Protein AF-A0A956JBW3-F1 (afdb_monomer_lite)

pLDDT: mean 73.52, std 25.75, range [25.64, 98.31]

Secondary structure (DSSP, 8-state):
-PPPHHHHHHHHHHHHHTSS-HHHHHHHHT--HHHHHHHHHHHHHH-GGGS-HHHHHHHHHTTSS-TT-S-EEEEETTTS-HHHHHHHGGG--S-EEEEEEETTEEEEEEEETTEEEEEEETTEEHHHHHHHHTT--S-EEEEE-----PPP---S-HHHHHHHHHHHHHHHHHHHTTS--TTEEEEEPTTSPTTSGGGG--TT-BHHHHHHH-SS-HHHHHHHHHHHHHTTSEEEEEEE----PPPHHHHHHHHHHHHHHHHHHHH----------PPPP-----------------------------------------------------------PPPPPP----------------------------------------PPPPPPS--PPPP----PPPP------HHHHHHHHHHHHHTT-HHHHHHHHHHHHHHS--HHHHHHHHHHHHHTT-HHHHHHHHTTS-TTHHHHHHHHHHHHH--------

Foldseek 3Di:
DDDDLLVLLLVLVCQLVPVDPLVRVCVVVVHDSVVNLVSNVVLCQLAVVLQDPSSLVSCVVNVSRPPAQPDKDKDKCLVPPLLRVLQVLLPDQAKKKKWKQALQGIKIWIDHGSFTFKIDFQPDIELLSSLVSRQGNTTMMMITGGHDPDHGPYPDGSVRSSVVSV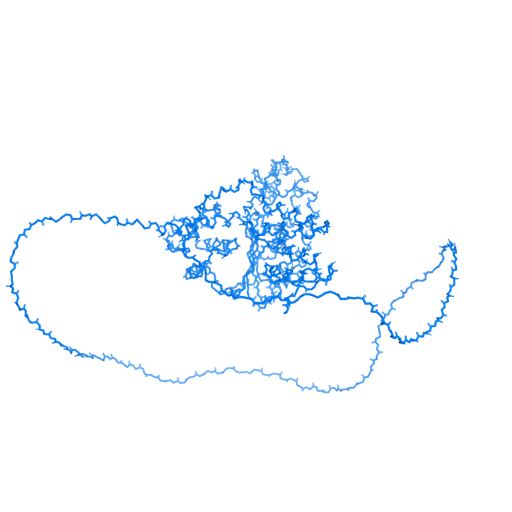VLNVLLVVLVVLDDDQQFQKAFDPPADPPALNVLRDPRDGNVNSQRNDPPGNNVSSVRRSVCVVVVRMDTPRDGHRRDDPDSVRSNVSSVVSSVVVVVVVVPPPDDDPDDDDDDDDDDDDDDDDDDDDDDDDDDDDDDDDDDDDDDDDDDDDDDDDDDDDDDDDDDDDDDDDDDDDDDDDDDDDDDDDDDDDDDDDDDDDDDDDDDDDDDDDDDDDDDDDDDDDDDPPDDDDDPDPPDPDPCPDLPALVNLQVVLVVCVVVLNLVSSLVSLVSSCVVPNDQSSLLSNLLSCLSVVNLASNQVSLVSHDPVCSVVSQVNSCVPRVHRNDHDD

Radius of gyration: 38.66 Å; chains: 1; bounding box: 107×127×98 Å

Sequence (497 aa):
MQWPFEQRARLVSSVAHGEAGLADMCDHEGIEPTVVASWVAECLLVAPECFDEAMMRRLEEQGLARSGARTRQHGRLEDVSALDLLQSLGIYKKAGHVRLIHAHGTSQLWFRDAEIVDAASGALRGVEAVARIVGHDRGDFLVEVLEHDRPQTIELPTMALVLEAARRLDEAHRLDAQLPAQDEVSCRTAEAPAGSVADLFGEGSTLGEVLERSTLGELLTRKQVVEALARGWLRPTGDTRAAVVPGVHERAATLRRLELERSQALVAVPSVVVGEYARPSRRSWGLALGGGFVAASIALGMGLGAREGARDEAAPAMAMVMASVEDGMDAEDTAAVGMPRGPAPDGDDEAAGALELVPTLGPEMRERSGSAQTAVERRSTRSARAPRGEPDRSAPRPELEPRRAPPELSAEDPATLLGRARAAYASGQGAAAYRLALRSQRARPSEGAAELMTLAACQMGDSARAFDALRAVPLLRRAGVRAQCKREHGVRPRRER

Structure (mmCIF, N/CA/C/O backbone):
data_AF-A0A956JBW3-F1
#
_entry.id   AF-A0A956JBW3-F1
#
loop_
_atom_site.group_PDB
_atom_site.id
_atom_site.type_symbol
_atom_site.label_atom_id
_atom_site.label_alt_id
_atom_site.label_comp_id
_atom_site.label_asym_id
_atom_site.label_entity_id
_atom_site.label_seq_id
_atom_site.pdbx_PDB_ins_code
_atom_site.Cartn_x
_atom_site.Cartn_y
_atom_site.Cartn_z
_atom_site.occupancy
_atom_site.B_iso_or_equiv
_atom_site.auth_seq_id
_atom_site.auth_comp_id
_atom_site.auth_asym_id
_atom_site.auth_atom_id
_atom_site.pdbx_PDB_model_num
ATOM 1 N N . MET A 1 1 ? -8.479 14.346 -13.972 1.00 46.38 1 MET A N 1
ATOM 2 C CA . MET A 1 1 ? -7.356 15.298 -13.814 1.00 46.38 1 MET A CA 1
ATOM 3 C C . MET A 1 1 ? -6.585 14.904 -12.561 1.00 46.38 1 MET A C 1
ATOM 5 O O . MET A 1 1 ? -7.233 14.689 -11.544 1.00 46.38 1 MET A O 1
ATOM 9 N N . GLN A 1 2 ? -5.261 14.731 -12.620 1.00 64.88 2 GLN A N 1
ATOM 10 C CA . GLN A 1 2 ? -4.456 14.470 -11.417 1.00 64.88 2 GLN A CA 1
ATOM 11 C C . GLN A 1 2 ? -4.116 15.805 -10.747 1.00 64.88 2 GLN A C 1
ATOM 13 O O . GLN A 1 2 ? -3.442 16.640 -11.343 1.00 64.88 2 GLN A O 1
ATOM 18 N N . TRP A 1 3 ? -4.605 16.010 -9.525 1.00 80.31 3 TRP A N 1
ATOM 19 C CA . TRP A 1 3 ? -4.351 17.222 -8.747 1.00 80.31 3 TRP A CA 1
ATOM 20 C C . TRP A 1 3 ? -3.057 17.071 -7.917 1.00 80.31 3 TRP A C 1
ATOM 22 O O . TRP A 1 3 ? -2.958 16.124 -7.127 1.00 80.31 3 TRP A O 1
ATOM 32 N N . PRO A 1 4 ? -2.075 17.987 -8.033 1.00 84.94 4 PRO A N 1
ATOM 33 C CA . PRO A 1 4 ? -0.889 18.021 -7.178 1.00 84.94 4 PRO A CA 1
ATOM 34 C C . PRO A 1 4 ? -1.232 17.976 -5.684 1.00 84.94 4 PRO A C 1
ATOM 36 O O . PRO A 1 4 ? -2.174 18.633 -5.237 1.00 84.94 4 PRO A O 1
ATOM 39 N N . PHE A 1 5 ? -0.444 17.237 -4.893 1.00 85.06 5 PHE A N 1
ATOM 40 C CA . PHE A 1 5 ? -0.697 17.058 -3.455 1.00 85.06 5 PHE A CA 1
ATOM 41 C C . PHE A 1 5 ? -0.883 18.391 -2.710 1.00 85.06 5 PHE A C 1
ATOM 43 O O . PHE A 1 5 ? -1.808 18.520 -1.921 1.00 85.06 5 PHE A O 1
ATOM 50 N N . GLU A 1 6 ? -0.060 19.403 -2.995 1.00 86.50 6 GLU A N 1
ATOM 51 C CA . GLU A 1 6 ? -0.141 20.717 -2.341 1.00 86.50 6 GLU A CA 1
ATOM 52 C C . GLU A 1 6 ? -1.461 21.462 -2.626 1.00 86.50 6 GLU A C 1
ATOM 54 O O . GLU A 1 6 ? -1.957 22.182 -1.761 1.00 86.50 6 GLU A O 1
ATOM 59 N N . GLN A 1 7 ? -2.066 21.284 -3.806 1.00 88.50 7 GLN A N 1
ATOM 60 C CA . GLN A 1 7 ? -3.376 21.872 -4.115 1.00 88.50 7 GLN A CA 1
ATOM 61 C C . GLN A 1 7 ? -4.491 21.133 -3.364 1.00 88.50 7 GLN A C 1
ATOM 63 O O . GLN A 1 7 ? -5.337 21.761 -2.730 1.00 88.50 7 GLN A O 1
ATOM 68 N N . ARG A 1 8 ? -4.435 19.794 -3.346 1.00 90.31 8 ARG A N 1
ATOM 69 C CA . ARG A 1 8 ? -5.378 18.953 -2.589 1.00 90.31 8 ARG A CA 1
ATOM 70 C C . ARG A 1 8 ? -5.314 19.239 -1.087 1.00 90.31 8 ARG A C 1
ATOM 72 O O . ARG A 1 8 ? -6.349 19.428 -0.459 1.00 90.31 8 ARG A O 1
ATOM 79 N N . ALA A 1 9 ? -4.105 19.358 -0.538 1.00 89.00 9 ALA A N 1
ATOM 80 C CA . ALA A 1 9 ? -3.848 19.731 0.850 1.00 89.00 9 ALA A CA 1
ATOM 81 C C . ALA A 1 9 ? -4.390 21.131 1.190 1.00 89.00 9 ALA A C 1
ATOM 83 O O . ALA A 1 9 ? -5.012 21.303 2.238 1.00 89.00 9 ALA A O 1
ATOM 84 N N . ARG A 1 10 ? -4.221 22.120 0.297 1.00 90.12 10 ARG A N 1
ATOM 85 C CA . ARG A 1 10 ? -4.787 23.472 0.463 1.00 90.12 10 ARG A CA 1
ATOM 86 C C . ARG A 1 10 ? -6.313 23.463 0.560 1.00 90.12 10 ARG A C 1
ATOM 88 O O . ARG A 1 10 ? -6.845 24.112 1.464 1.00 90.12 10 ARG A O 1
ATOM 95 N N . LEU A 1 11 ? -6.989 22.716 -0.317 1.00 89.56 11 LEU A N 1
ATOM 96 C CA . LEU A 1 11 ? -8.451 22.574 -0.325 1.00 89.56 11 LEU A CA 1
ATOM 97 C C . LEU A 1 11 ? -8.956 21.810 0.909 1.00 89.56 11 LEU A C 1
ATOM 99 O O . LEU A 1 11 ? -9.794 22.333 1.639 1.00 89.56 11 LEU A O 1
ATOM 103 N N . VAL A 1 12 ? -8.375 20.643 1.220 1.00 89.44 12 VAL A N 1
ATOM 104 C CA . VAL A 1 12 ? -8.668 19.868 2.446 1.00 89.44 12 VAL A CA 1
ATOM 105 C C . VAL A 1 12 ? -8.559 20.745 3.693 1.00 89.44 12 VAL A C 1
ATOM 107 O O . VAL A 1 12 ? -9.488 20.804 4.495 1.00 89.44 12 VAL A O 1
ATOM 110 N N . SER A 1 13 ? -7.456 21.482 3.821 1.00 87.88 13 SER A N 1
ATOM 111 C CA . SER A 1 13 ? -7.221 22.409 4.926 1.00 87.88 13 SER A CA 1
ATOM 112 C C . SER A 1 13 ? -8.269 23.539 4.969 1.00 87.88 13 SER A C 1
ATOM 114 O O . SER A 1 13 ? -8.712 23.904 6.055 1.00 87.88 13 SER A O 1
ATOM 116 N N . SER A 1 14 ? -8.741 24.037 3.818 1.00 87.19 14 SER A N 1
ATOM 117 C CA . SER A 1 14 ? -9.765 25.098 3.721 1.00 87.19 14 SER A CA 1
ATOM 118 C C . SER A 1 14 ? -11.097 24.675 4.331 1.00 87.19 14 SER A C 1
ATOM 120 O O . SER A 1 14 ? -11.694 25.394 5.134 1.00 87.19 14 SER A O 1
ATOM 122 N N . VAL A 1 15 ? -11.528 23.466 3.975 1.00 87.62 15 VAL A N 1
ATOM 123 C CA . VAL A 1 15 ? -12.768 22.856 4.454 1.00 87.62 15 VAL A CA 1
ATOM 124 C C . VAL A 1 15 ? -12.665 22.519 5.946 1.00 87.62 15 VAL A C 1
ATOM 126 O O . VAL A 1 15 ? -13.588 22.776 6.716 1.00 87.62 15 VAL A O 1
ATOM 129 N N . ALA A 1 16 ? -11.502 22.027 6.380 1.00 85.06 16 ALA A N 1
ATOM 130 C CA . ALA A 1 16 ? -11.235 21.639 7.762 1.00 85.06 16 ALA A CA 1
ATOM 131 C C . ALA A 1 16 ? -11.168 22.834 8.745 1.00 85.06 16 ALA A C 1
ATOM 133 O O . ALA A 1 16 ? -11.568 22.717 9.910 1.00 85.06 16 ALA A O 1
ATOM 134 N N . HIS A 1 17 ? -10.716 24.004 8.276 1.00 86.06 17 HIS A N 1
ATOM 135 C CA . HIS A 1 17 ? -10.781 25.268 9.024 1.00 86.06 17 HIS A CA 1
ATOM 136 C C . HIS A 1 17 ? -12.180 25.914 8.986 1.00 86.06 17 HIS A C 1
ATOM 138 O O . HIS A 1 17 ? -12.497 26.716 9.863 1.00 86.06 17 HIS A O 1
ATOM 144 N N . GLY A 1 18 ? -13.037 25.530 8.031 1.00 82.81 18 GLY A N 1
ATOM 145 C CA . GLY A 1 18 ? -14.376 26.101 7.844 1.00 82.81 18 GLY A CA 1
ATOM 146 C C . GLY A 1 18 ? -14.392 27.418 7.061 1.00 82.81 18 GLY A C 1
ATOM 147 O O . GLY A 1 18 ? -15.337 28.188 7.193 1.00 82.81 18 GLY A O 1
ATOM 148 N N . GLU A 1 19 ? -13.353 27.692 6.265 1.00 81.06 19 GLU A N 1
ATOM 149 C CA . GLU A 1 19 ? -13.243 28.909 5.440 1.00 81.06 19 GLU A CA 1
ATOM 150 C C . GLU A 1 19 ? -14.113 28.853 4.175 1.00 81.06 19 GLU A C 1
ATOM 152 O O . GLU A 1 19 ? -14.500 29.890 3.643 1.00 81.06 19 GLU A O 1
ATOM 157 N N . ALA A 1 20 ? -14.425 27.644 3.705 1.00 77.38 20 ALA A N 1
ATOM 158 C CA . ALA A 1 20 ? -15.348 27.382 2.608 1.00 77.38 20 ALA A CA 1
ATOM 159 C C . ALA A 1 20 ? -16.287 26.233 2.996 1.00 77.38 20 ALA A C 1
ATOM 161 O O . ALA A 1 20 ? -15.853 25.260 3.622 1.00 77.38 20 ALA A O 1
ATOM 162 N N . GLY A 1 21 ? -17.561 26.331 2.612 1.00 82.69 21 GLY A N 1
ATOM 163 C CA . GLY A 1 21 ? -18.484 25.206 2.692 1.00 82.69 21 GLY A CA 1
ATOM 164 C C . GLY A 1 21 ? -18.086 24.123 1.691 1.00 82.69 21 GLY A C 1
ATOM 165 O O . GLY A 1 21 ? -17.660 24.425 0.575 1.00 82.69 21 GLY A O 1
ATOM 166 N N . LEU A 1 22 ? -18.229 22.850 2.077 1.00 85.00 22 LEU A N 1
ATOM 167 C CA . LEU A 1 22 ? -17.921 21.724 1.191 1.00 85.00 22 LEU A CA 1
ATOM 168 C C . LEU A 1 22 ? -18.686 21.821 -0.137 1.00 85.00 22 LEU A C 1
ATOM 170 O O . LEU A 1 22 ? -18.083 21.613 -1.183 1.00 85.00 22 LEU A O 1
ATOM 174 N N . ALA A 1 23 ? -19.979 22.161 -0.092 1.00 84.31 23 ALA A N 1
ATOM 175 C CA . ALA A 1 23 ? -20.808 22.327 -1.284 1.00 84.31 23 ALA A CA 1
ATOM 176 C C . ALA A 1 23 ? -20.288 23.461 -2.183 1.00 84.31 23 ALA A C 1
ATOM 178 O O . ALA A 1 23 ? -19.945 23.204 -3.332 1.00 84.31 23 ALA A O 1
ATOM 179 N N . ASP A 1 24 ? -20.118 24.671 -1.637 1.00 84.31 24 ASP A N 1
ATOM 180 C CA . ASP A 1 24 ? -19.673 25.849 -2.397 1.00 84.31 24 ASP A CA 1
ATOM 181 C C . ASP A 1 24 ? -18.308 25.624 -3.074 1.00 84.31 24 ASP A C 1
ATOM 183 O O . ASP A 1 24 ? -18.086 26.041 -4.210 1.00 84.31 24 ASP A O 1
ATOM 187 N N . MET A 1 25 ? -17.391 24.925 -2.392 1.00 86.56 25 MET A N 1
ATOM 188 C CA . MET A 1 25 ? -16.085 24.551 -2.940 1.00 86.56 25 MET A CA 1
ATOM 189 C C . MET A 1 25 ? -16.198 23.475 -4.033 1.00 86.56 25 MET A C 1
ATOM 191 O O . MET A 1 25 ? -15.521 23.573 -5.056 1.00 86.56 25 MET A O 1
ATOM 195 N N . CYS A 1 26 ? -17.035 22.452 -3.831 1.00 87.94 26 CYS A N 1
ATOM 196 C CA . CYS A 1 26 ? -17.269 21.396 -4.821 1.00 87.94 26 CYS A CA 1
ATOM 197 C C . CYS A 1 26 ? -17.884 21.963 -6.110 1.00 87.94 26 CYS A C 1
ATOM 199 O O . CYS A 1 26 ? -17.420 21.627 -7.200 1.00 87.94 26 CYS A O 1
ATOM 201 N N . ASP A 1 27 ? -18.853 22.874 -5.979 1.00 86.94 27 ASP A N 1
ATOM 202 C CA . ASP A 1 27 ? -19.508 23.556 -7.097 1.00 86.94 27 ASP A CA 1
ATOM 203 C C . ASP A 1 27 ? -18.557 24.522 -7.828 1.00 86.94 27 ASP A C 1
ATOM 205 O O . ASP A 1 27 ? -18.603 24.616 -9.055 1.00 86.94 27 ASP A O 1
ATOM 209 N N . HIS A 1 28 ? -17.668 25.220 -7.107 1.00 86.75 28 HIS A N 1
ATOM 210 C CA . HIS A 1 28 ? -16.701 26.144 -7.714 1.00 86.75 28 HIS A CA 1
ATOM 211 C C . HIS A 1 28 ? -15.600 25.429 -8.510 1.00 86.75 28 HIS A C 1
ATOM 213 O O . HIS A 1 28 ? -15.278 25.836 -9.625 1.00 86.75 28 HIS A O 1
ATOM 219 N N . GLU A 1 29 ? -15.027 24.365 -7.943 1.00 85.25 29 GLU A N 1
ATOM 220 C CA . GLU A 1 29 ? -13.892 23.633 -8.526 1.00 85.25 29 GLU A CA 1
ATOM 221 C C . GLU A 1 29 ? -14.330 22.475 -9.451 1.00 85.25 29 GLU A C 1
ATOM 223 O O . GLU A 1 29 ? -13.499 21.856 -10.121 1.00 85.25 29 GLU A O 1
ATOM 228 N N . GLY A 1 30 ? -15.628 22.141 -9.482 1.00 87.06 30 GLY A N 1
ATOM 229 C CA . GLY A 1 30 ? -16.170 21.006 -10.238 1.00 87.06 30 GLY A CA 1
ATOM 230 C C . GLY A 1 30 ? -15.737 19.642 -9.685 1.00 87.06 30 GLY A C 1
ATOM 231 O O . GLY A 1 30 ? -15.428 18.728 -10.455 1.00 87.06 30 GLY A O 1
ATOM 232 N N . ILE A 1 31 ? -15.658 19.507 -8.356 1.00 88.25 31 ILE A N 1
ATOM 233 C CA . ILE A 1 31 ? -15.130 18.323 -7.661 1.00 88.25 31 ILE A CA 1
ATOM 234 C C . ILE A 1 31 ? -16.252 17.608 -6.902 1.00 88.25 31 ILE A C 1
ATOM 236 O O . ILE A 1 31 ? -16.900 18.194 -6.049 1.00 88.25 31 ILE A O 1
ATOM 240 N N . GLU A 1 32 ? -16.416 16.305 -7.127 1.00 86.56 32 GLU A N 1
ATOM 241 C CA . GLU A 1 32 ? -17.319 15.465 -6.328 1.00 86.56 32 GLU A CA 1
ATOM 242 C C . GLU A 1 32 ? -16.906 15.410 -4.837 1.00 86.56 32 GLU A C 1
ATOM 244 O O . GLU A 1 32 ? -15.741 15.102 -4.545 1.00 86.56 32 GLU A O 1
ATOM 249 N N . PRO A 1 33 ? -17.828 15.567 -3.863 1.00 84.69 33 PRO A N 1
ATOM 250 C CA . PRO A 1 33 ? -17.513 15.474 -2.431 1.00 84.69 33 PRO A CA 1
ATOM 251 C C . PRO A 1 33 ? -16.808 14.170 -2.022 1.00 84.69 33 PRO A C 1
ATOM 253 O O . PRO A 1 33 ? -15.981 14.154 -1.107 1.00 84.69 33 PRO A O 1
ATOM 256 N N . THR A 1 34 ? -17.062 13.065 -2.734 1.00 82.38 34 THR A N 1
ATOM 257 C CA . THR A 1 34 ? -16.372 11.781 -2.514 1.00 82.38 34 THR A CA 1
ATOM 258 C C . THR A 1 34 ? -14.880 11.832 -2.855 1.00 82.38 34 THR A C 1
ATOM 260 O O . THR A 1 34 ? -14.085 11.106 -2.256 1.00 82.38 34 THR A O 1
ATOM 263 N N . VAL A 1 35 ? -14.483 12.686 -3.805 1.00 85.06 35 VAL A N 1
ATOM 264 C CA . VAL A 1 35 ? -13.078 12.934 -4.154 1.00 85.06 35 VAL A CA 1
ATOM 265 C C . VAL A 1 35 ? -12.414 13.761 -3.054 1.00 85.06 35 VAL A C 1
ATOM 267 O O . VAL A 1 35 ? -11.336 13.380 -2.598 1.00 85.06 35 VAL A O 1
ATOM 270 N N . VAL A 1 36 ? -13.089 14.794 -2.534 1.00 86.31 36 VAL A N 1
ATOM 271 C CA . VAL A 1 36 ? -12.608 15.572 -1.374 1.00 86.31 36 VAL A CA 1
ATOM 272 C C . VAL A 1 36 ? -12.408 14.662 -0.156 1.00 86.31 36 VAL A C 1
ATOM 274 O O . VAL A 1 36 ? -11.334 14.674 0.443 1.00 86.31 36 VAL A O 1
ATOM 277 N N . ALA A 1 37 ? -13.370 13.788 0.161 1.00 83.06 37 ALA A N 1
ATOM 278 C CA . ALA A 1 37 ? -13.246 12.811 1.250 1.00 83.06 37 ALA A CA 1
ATOM 279 C C . ALA A 1 37 ? -12.053 11.850 1.057 1.00 83.06 37 ALA A C 1
ATOM 281 O O . ALA A 1 37 ? -11.389 11.472 2.026 1.00 83.06 37 ALA A O 1
ATOM 282 N N . SER A 1 38 ? -11.729 11.484 -0.192 1.00 81.31 38 SER A N 1
ATOM 283 C CA . SER A 1 38 ? -10.536 10.678 -0.487 1.00 81.31 38 SER A CA 1
ATOM 284 C C . SER A 1 38 ? -9.235 11.427 -0.169 1.00 81.31 38 SER A C 1
ATOM 286 O O . SER A 1 38 ? -8.307 10.822 0.367 1.00 81.31 38 SER A O 1
ATOM 288 N N . TRP A 1 39 ? -9.190 12.743 -0.416 1.00 87.38 39 TRP A N 1
ATOM 289 C CA . TRP A 1 39 ? -8.038 13.599 -0.118 1.00 87.38 39 TRP A CA 1
ATOM 290 C C . TRP A 1 39 ? -7.907 13.881 1.381 1.00 87.38 39 TRP A C 1
ATOM 292 O O . TRP A 1 39 ? -6.802 13.823 1.909 1.00 87.38 39 TRP A O 1
ATOM 302 N N . VAL A 1 40 ? -9.022 14.095 2.090 1.00 86.88 40 VAL A N 1
ATOM 303 C CA . VAL A 1 40 ? -9.045 14.199 3.562 1.00 86.88 40 VAL A CA 1
ATOM 304 C C . VAL A 1 40 ? -8.432 12.944 4.187 1.00 86.88 40 VAL A C 1
ATOM 306 O O . VAL A 1 40 ? -7.530 13.040 5.017 1.00 86.88 40 VAL A O 1
ATOM 309 N N . ALA A 1 41 ? -8.848 11.756 3.739 1.00 80.81 41 ALA A N 1
ATOM 310 C CA . ALA A 1 41 ? -8.318 10.491 4.243 1.00 80.81 41 ALA A CA 1
ATOM 311 C C . ALA A 1 41 ? -6.851 10.217 3.835 1.00 80.81 41 ALA A C 1
ATOM 313 O O . ALA A 1 41 ? -6.158 9.470 4.524 1.00 80.81 41 ALA A O 1
ATOM 314 N N . GLU A 1 42 ? -6.355 10.817 2.749 1.00 83.50 42 GLU A N 1
ATOM 315 C CA . GLU A 1 42 ? -4.928 10.823 2.392 1.00 83.50 42 GLU A CA 1
ATOM 316 C C . GLU A 1 42 ? -4.115 11.758 3.302 1.00 83.50 42 GLU A C 1
ATOM 318 O O . GLU A 1 42 ? -3.067 11.358 3.810 1.00 83.50 42 GLU A O 1
ATOM 323 N N . CYS A 1 43 ? -4.607 12.966 3.586 1.00 86.69 43 CYS A N 1
ATOM 324 C CA . CYS A 1 43 ? -3.943 13.890 4.506 1.00 86.69 43 CYS A CA 1
ATOM 325 C C . CYS A 1 43 ? -3.907 13.345 5.949 1.00 86.69 43 CYS A C 1
ATOM 327 O O . CYS A 1 43 ? -2.872 13.446 6.608 1.00 86.69 43 CYS A O 1
ATOM 329 N N . LEU A 1 44 ? -4.983 12.692 6.405 1.00 82.81 44 LEU A N 1
ATOM 330 C CA . LEU A 1 44 ? -5.064 12.017 7.711 1.00 82.81 44 LEU A CA 1
ATOM 331 C C . LEU A 1 44 ? -4.115 10.814 7.853 1.00 82.81 44 LEU A C 1
ATOM 333 O O . LEU A 1 44 ? -3.730 10.473 8.970 1.00 82.81 44 LEU A O 1
ATOM 337 N N . LEU A 1 45 ? -3.744 10.165 6.746 1.00 81.69 45 LEU A N 1
ATOM 338 C CA . LEU A 1 45 ? -2.715 9.120 6.712 1.00 81.69 45 LEU A CA 1
ATOM 339 C C . LEU A 1 45 ? -1.313 9.739 6.796 1.00 81.69 45 LEU A C 1
ATOM 341 O O . LEU A 1 45 ? -0.495 9.316 7.607 1.00 81.69 45 LEU A O 1
ATOM 345 N N . VAL A 1 46 ? -1.058 10.771 5.993 1.00 83.00 46 VAL A N 1
ATOM 346 C CA . VAL A 1 46 ? 0.247 11.439 5.886 1.00 83.00 46 VAL A CA 1
ATOM 347 C C . VAL A 1 46 ? 0.671 12.156 7.170 1.00 83.00 46 VAL A C 1
ATOM 349 O O . VAL A 1 46 ? 1.846 12.098 7.534 1.00 83.00 46 VAL A O 1
ATOM 352 N N . ALA A 1 47 ? -0.247 12.885 7.809 1.00 83.69 47 ALA A N 1
ATOM 353 C CA . ALA A 1 47 ? 0.065 13.764 8.935 1.00 83.69 47 ALA A CA 1
ATOM 354 C C . ALA A 1 47 ? -1.113 13.862 9.928 1.00 83.69 47 ALA A C 1
ATOM 356 O O . ALA A 1 47 ? -1.717 14.926 10.078 1.00 83.69 47 ALA A O 1
ATOM 357 N N . PRO A 1 48 ? -1.488 12.764 10.611 1.00 80.88 48 PRO A N 1
ATOM 358 C CA . PRO A 1 48 ? -2.624 12.746 11.537 1.00 80.88 48 PRO A CA 1
ATOM 359 C C . PRO A 1 48 ? -2.508 13.762 12.683 1.00 80.88 48 PRO A C 1
ATOM 361 O O . PRO A 1 48 ? -3.525 14.188 13.214 1.00 80.88 48 PRO A O 1
ATOM 364 N N . GLU A 1 49 ? -1.293 14.164 13.067 1.00 82.56 49 GLU A N 1
ATOM 365 C CA . GLU A 1 49 ? -1.033 15.159 14.117 1.00 82.56 49 GLU A CA 1
ATOM 366 C C . GLU A 1 49 ? -1.355 16.611 13.726 1.00 82.56 49 GLU A C 1
ATOM 368 O O . GLU A 1 49 ? -1.302 17.493 14.580 1.00 82.56 49 GLU A O 1
ATOM 373 N N . CYS A 1 50 ? -1.655 16.851 12.450 1.00 85.62 50 CYS A N 1
ATOM 374 C CA . CYS A 1 50 ? -2.048 18.151 11.909 1.00 85.62 50 CYS A CA 1
ATOM 375 C C . CYS A 1 50 ? -3.547 18.442 12.129 1.00 85.62 50 CYS A C 1
ATOM 377 O O . CYS A 1 50 ? -3.966 19.584 12.303 1.00 85.62 50 CYS A O 1
ATOM 379 N N . PHE A 1 51 ? -4.356 17.382 12.212 1.00 84.94 51 PHE A N 1
ATOM 380 C CA . PHE A 1 51 ? -5.802 17.461 12.382 1.00 84.94 51 PHE A CA 1
ATOM 381 C C . PHE A 1 51 ? -6.171 17.448 13.870 1.00 84.94 51 PHE A C 1
ATOM 383 O O . PHE A 1 51 ? -6.281 16.385 14.485 1.00 84.94 51 PHE A O 1
ATOM 390 N N . ASP A 1 52 ? -6.360 18.635 14.457 1.00 86.00 52 ASP A N 1
ATOM 391 C CA . ASP A 1 52 ? -6.807 18.765 15.851 1.00 86.00 52 ASP A CA 1
ATOM 392 C C . ASP A 1 52 ? -8.260 18.286 16.071 1.00 86.00 52 ASP A C 1
ATOM 394 O O . ASP A 1 52 ? -9.000 17.996 15.130 1.00 86.00 52 ASP A O 1
ATOM 398 N N . GLU A 1 53 ? -8.685 18.182 17.333 1.00 83.81 53 GLU A N 1
ATOM 399 C CA . GLU A 1 53 ? -10.012 17.670 17.706 1.00 83.81 53 GLU A CA 1
ATOM 400 C C . GLU A 1 53 ? -11.172 18.527 17.156 1.00 83.81 53 GLU A C 1
ATOM 402 O O . GLU A 1 53 ? -12.214 17.991 16.776 1.00 83.81 53 GLU A O 1
ATOM 407 N N . ALA A 1 54 ? -10.996 19.848 17.044 1.00 85.38 54 ALA A N 1
ATOM 408 C CA . ALA A 1 54 ? -12.007 20.743 16.485 1.00 85.38 54 ALA A CA 1
ATOM 409 C C . ALA A 1 54 ? -12.054 20.655 14.951 1.00 85.38 54 ALA A C 1
ATOM 411 O O . ALA A 1 54 ? -13.133 20.692 14.359 1.00 85.38 54 ALA A O 1
ATOM 412 N N . MET A 1 55 ? -10.897 20.503 14.308 1.00 87.44 55 MET A N 1
ATOM 413 C CA . MET A 1 55 ? -10.746 20.289 12.873 1.00 87.44 55 MET A CA 1
ATOM 414 C C . MET A 1 55 ? -11.341 18.942 12.443 1.00 87.44 55 MET A C 1
ATOM 416 O O . MET A 1 55 ? -12.158 18.897 11.523 1.00 87.44 55 MET A O 1
ATOM 420 N N . MET A 1 56 ? -10.996 17.864 13.153 1.00 85.38 56 MET A N 1
ATOM 421 C CA . MET A 1 56 ? -11.601 16.540 12.994 1.00 85.38 56 MET A CA 1
ATOM 422 C C . MET A 1 56 ? -13.120 16.619 13.125 1.00 85.38 56 MET A C 1
ATOM 424 O O . MET A 1 56 ? -13.829 16.166 12.230 1.00 85.38 56 MET A O 1
ATOM 428 N N . ARG A 1 57 ? -13.627 17.268 14.181 1.00 84.44 57 ARG A N 1
ATOM 429 C CA . ARG A 1 57 ? -15.069 17.428 14.387 1.00 84.44 57 ARG A CA 1
ATOM 430 C C . ARG A 1 57 ? -15.760 18.159 13.228 1.00 84.44 57 ARG A C 1
ATOM 432 O O . ARG A 1 57 ? -16.814 17.700 12.805 1.00 84.44 57 ARG A O 1
ATOM 439 N N . ARG A 1 58 ? -15.187 19.235 12.669 1.00 86.38 58 ARG A N 1
ATOM 440 C CA . ARG A 1 58 ? -15.770 19.910 11.485 1.00 86.38 58 ARG A CA 1
ATOM 441 C C . ARG A 1 58 ? -15.804 18.998 10.258 1.00 86.38 58 ARG A C 1
ATOM 443 O O . ARG A 1 58 ? -16.795 18.985 9.535 1.00 86.38 58 ARG A O 1
ATOM 450 N N . LEU A 1 59 ? -14.744 18.221 10.030 1.00 86.31 59 LEU A N 1
ATOM 451 C CA . LEU A 1 59 ? -14.695 17.249 8.934 1.00 86.31 59 LEU A CA 1
ATOM 452 C C . LEU A 1 59 ? -15.702 16.104 9.128 1.00 86.31 59 LEU A C 1
ATOM 454 O O . LEU A 1 59 ? -16.210 15.581 8.139 1.00 86.31 59 LEU A O 1
ATOM 458 N N . GLU A 1 60 ? -16.010 15.726 10.371 1.00 84.31 60 GLU A N 1
ATOM 459 C CA . GLU A 1 60 ? -17.058 14.754 10.708 1.00 84.31 60 GLU A CA 1
ATOM 460 C C . GLU A 1 60 ? -18.469 15.342 10.542 1.00 84.31 60 GLU A C 1
ATOM 462 O O . GLU A 1 60 ? -19.323 14.705 9.929 1.00 84.31 60 GLU A O 1
ATOM 467 N N . GLU A 1 61 ? -18.703 16.580 10.993 1.00 84.75 61 GLU A N 1
ATOM 468 C CA . GLU A 1 61 ? -19.963 17.322 10.799 1.00 84.75 61 GLU A CA 1
ATOM 469 C C . GLU A 1 61 ? -20.284 17.560 9.309 1.00 84.75 61 GLU A C 1
ATOM 471 O O . GLU A 1 61 ? -21.452 17.673 8.942 1.00 84.75 61 GLU A O 1
ATOM 476 N N . GLN A 1 62 ? -19.265 17.572 8.441 1.00 82.75 62 GLN A N 1
ATOM 477 C CA . GLN A 1 62 ? -19.397 17.642 6.978 1.00 82.75 62 GLN A CA 1
ATOM 478 C C . GLN A 1 62 ? -19.313 16.269 6.270 1.00 82.75 62 GLN A C 1
ATOM 480 O O . GLN A 1 62 ? -19.330 16.209 5.042 1.00 82.75 62 GLN A O 1
ATOM 485 N N . GLY A 1 63 ? -19.212 15.157 7.010 1.00 80.25 63 GLY A N 1
ATOM 486 C CA . GLY A 1 63 ? -19.207 13.791 6.461 1.00 80.25 63 GLY A CA 1
ATOM 487 C C . GLY A 1 63 ? -17.933 13.358 5.714 1.00 80.25 63 GLY A C 1
ATOM 488 O O . GLY A 1 63 ? -17.925 12.302 5.078 1.00 80.25 63 GLY A O 1
ATOM 489 N N . LEU A 1 64 ? -16.856 14.144 5.783 1.00 79.75 64 LEU A N 1
ATOM 490 C CA . LEU A 1 64 ? -15.582 13.896 5.094 1.00 79.75 64 LEU A CA 1
ATOM 491 C C . LEU A 1 64 ? -14.632 13.020 5.914 1.00 79.75 64 LEU A C 1
ATOM 493 O O . LEU A 1 64 ? -14.001 12.107 5.379 1.00 79.75 64 LEU A O 1
ATOM 497 N N . ALA A 1 65 ? -14.543 13.286 7.218 1.00 71.00 65 ALA A N 1
ATOM 498 C CA . ALA A 1 65 ? -13.943 12.371 8.176 1.00 71.00 65 ALA A CA 1
ATOM 499 C C . ALA A 1 65 ? -15.029 11.418 8.688 1.00 71.00 65 ALA A C 1
ATOM 501 O O . ALA A 1 65 ? -16.143 11.830 9.011 1.00 71.00 65 ALA A O 1
ATOM 502 N N . ARG A 1 66 ? -14.724 10.119 8.754 1.00 66.06 66 ARG A N 1
ATOM 503 C CA . ARG A 1 66 ? -15.686 9.118 9.230 1.00 66.06 66 ARG A CA 1
ATOM 504 C C . ARG A 1 66 ? -15.639 9.022 10.749 1.00 66.06 66 ARG A C 1
ATOM 506 O O . ARG A 1 66 ? -14.788 8.322 11.299 1.00 66.06 66 ARG A O 1
ATOM 513 N N . SER A 1 67 ? -16.572 9.716 11.396 1.00 47.91 67 SER A N 1
ATOM 514 C CA . SER A 1 67 ? -16.755 9.669 12.847 1.00 47.91 67 SER A CA 1
ATOM 515 C C . SER A 1 67 ? -16.884 8.228 13.349 1.00 47.91 67 SER A C 1
ATOM 517 O O . SER A 1 67 ? -17.609 7.420 12.767 1.00 47.91 67 SER A O 1
ATOM 519 N N . GLY A 1 68 ? -16.169 7.899 14.429 1.00 53.91 68 GLY A N 1
ATOM 520 C CA . GLY A 1 68 ? -16.257 6.592 15.094 1.00 53.91 68 GLY A CA 1
ATOM 521 C C . GLY A 1 68 ? -15.091 5.616 14.879 1.00 53.91 68 GLY A C 1
ATOM 522 O O . GLY A 1 68 ? -15.187 4.475 15.335 1.00 53.91 68 GLY A O 1
ATOM 523 N N . ALA A 1 69 ? -13.980 6.024 14.253 1.00 58.56 69 ALA A N 1
ATOM 524 C CA . ALA A 1 69 ? -12.760 5.209 14.169 1.00 58.56 69 ALA A CA 1
ATOM 525 C C . ALA A 1 69 ? -12.134 4.968 15.563 1.00 58.56 69 ALA A C 1
ATOM 527 O O . ALA A 1 69 ? -11.327 5.754 16.056 1.00 58.56 69 ALA A O 1
ATOM 528 N N . ARG A 1 70 ? -12.493 3.853 16.218 1.00 59.91 70 ARG A N 1
ATOM 529 C CA . ARG A 1 70 ? -12.103 3.547 17.615 1.00 59.91 70 ARG A CA 1
ATOM 530 C C . ARG A 1 70 ? -10.629 3.161 17.770 1.00 59.91 70 ARG A C 1
ATOM 532 O O . ARG A 1 70 ? -10.133 3.015 18.886 1.00 59.91 70 ARG A O 1
ATOM 539 N N . THR A 1 71 ? -9.933 2.916 16.666 1.00 70.81 71 THR A N 1
ATOM 540 C CA . THR A 1 71 ? -8.493 2.645 16.607 1.00 70.81 71 THR A CA 1
ATOM 541 C C . THR A 1 71 ? -7.995 3.060 15.228 1.00 70.81 71 THR A C 1
ATOM 543 O O . THR A 1 71 ? -8.580 2.658 14.224 1.00 70.81 71 THR A O 1
ATOM 546 N N . ARG A 1 72 ? -6.919 3.852 15.186 1.00 82.25 72 ARG A N 1
ATOM 547 C CA . ARG A 1 72 ? -6.228 4.287 13.968 1.00 82.25 72 ARG A CA 1
ATOM 548 C C . ARG A 1 72 ? -4.748 3.924 14.102 1.00 82.25 72 ARG A C 1
ATOM 550 O O . ARG A 1 72 ? -4.115 4.303 15.085 1.00 82.25 72 ARG A O 1
ATOM 557 N N . GLN A 1 73 ? -4.211 3.190 13.135 1.00 84.88 73 GLN A N 1
ATOM 558 C CA . GLN A 1 73 ? -2.810 2.770 13.066 1.00 84.88 73 GLN A CA 1
ATOM 559 C C . GLN A 1 73 ? -2.252 3.170 11.702 1.00 84.88 73 GLN A C 1
ATOM 561 O O . GLN A 1 73 ? -2.842 2.826 10.684 1.00 84.88 73 GLN A O 1
ATOM 566 N N . HIS A 1 74 ? -1.116 3.865 11.679 1.00 86.38 74 HIS A N 1
ATOM 567 C CA . HIS A 1 74 ? -0.375 4.145 10.450 1.00 86.38 74 HIS A CA 1
ATOM 568 C C . HIS A 1 74 ? 0.951 3.376 10.424 1.00 86.38 74 HIS A C 1
ATOM 570 O O . HIS A 1 74 ? 1.461 2.973 11.472 1.00 86.38 74 HIS A O 1
ATOM 576 N N . GLY A 1 75 ? 1.514 3.190 9.234 1.00 88.50 75 GLY A N 1
ATOM 577 C CA . GLY A 1 75 ? 2.817 2.564 9.026 1.00 88.50 75 GLY A CA 1
ATOM 578 C C . GLY A 1 75 ? 3.252 2.637 7.565 1.00 88.50 75 GLY A C 1
ATOM 579 O O . GLY A 1 75 ? 2.613 3.315 6.760 1.00 88.50 75 GLY A O 1
ATOM 580 N N . ARG A 1 76 ? 4.346 1.948 7.233 1.00 89.69 76 ARG A N 1
ATOM 581 C CA . ARG A 1 76 ? 4.924 1.901 5.884 1.00 89.69 76 ARG A CA 1
ATOM 582 C C . ARG A 1 76 ? 5.110 0.466 5.414 1.00 89.69 76 ARG A C 1
ATOM 584 O O . ARG A 1 76 ? 5.432 -0.400 6.228 1.00 89.69 76 ARG A O 1
ATOM 591 N N . LEU A 1 77 ? 4.944 0.234 4.116 1.00 92.31 77 LEU A N 1
ATOM 592 C CA . LEU A 1 77 ? 5.106 -1.083 3.492 1.00 92.31 77 LEU A CA 1
ATOM 593 C C . LEU A 1 77 ? 6.564 -1.564 3.536 1.00 92.31 77 LEU A C 1
ATOM 595 O O . LEU A 1 77 ? 6.822 -2.757 3.675 1.00 92.31 77 LEU A O 1
ATOM 599 N N . GLU A 1 78 ? 7.505 -0.619 3.555 1.00 92.31 78 GLU A N 1
ATOM 600 C CA . GLU A 1 78 ? 8.933 -0.867 3.764 1.00 92.31 78 GLU A CA 1
ATOM 601 C C . GLU A 1 78 ? 9.276 -1.375 5.181 1.00 92.31 78 GLU A C 1
ATOM 603 O O . GLU A 1 78 ? 10.340 -1.963 5.377 1.00 92.31 78 GLU A O 1
ATOM 608 N N . ASP A 1 79 ? 8.404 -1.135 6.171 1.00 92.62 79 ASP A N 1
ATOM 609 C CA . ASP A 1 79 ? 8.582 -1.551 7.572 1.00 92.62 79 ASP A CA 1
ATOM 610 C C . ASP A 1 79 ? 7.724 -2.789 7.937 1.00 92.62 79 ASP A C 1
ATOM 612 O O . ASP A 1 79 ? 8.087 -3.548 8.840 1.00 92.62 79 ASP A O 1
ATOM 616 N N . VAL A 1 80 ? 6.587 -2.999 7.255 1.00 94.19 80 VAL A N 1
ATOM 617 C CA . VAL A 1 80 ? 5.666 -4.147 7.396 1.00 94.19 80 VAL A CA 1
ATOM 618 C C . VAL A 1 80 ? 5.066 -4.457 6.024 1.00 94.19 80 VAL A C 1
ATOM 620 O O . VAL A 1 80 ? 4.343 -3.618 5.491 1.00 94.19 80 VAL A O 1
ATOM 623 N N . SER A 1 81 ? 5.307 -5.650 5.465 1.00 94.69 81 SER A N 1
ATOM 624 C CA . SER A 1 81 ? 4.858 -5.954 4.099 1.00 94.69 81 SER A CA 1
ATOM 625 C C . SER A 1 81 ? 3.333 -5.906 3.961 1.00 94.69 81 SER A C 1
ATOM 627 O O . SER A 1 81 ? 2.592 -6.146 4.919 1.00 94.69 81 SER A O 1
ATOM 629 N N . ALA A 1 82 ? 2.838 -5.664 2.745 1.00 95.31 82 ALA A N 1
ATOM 630 C CA . ALA A 1 82 ? 1.404 -5.706 2.465 1.00 95.31 82 ALA A CA 1
ATOM 631 C C . ALA A 1 82 ? 0.772 -7.069 2.831 1.00 95.31 82 ALA A C 1
ATOM 633 O O . ALA A 1 82 ? -0.373 -7.114 3.279 1.00 95.31 82 ALA A O 1
ATOM 634 N N . LEU A 1 83 ? 1.517 -8.175 2.717 1.00 95.25 83 LEU A N 1
ATOM 635 C CA . LEU A 1 83 ? 1.040 -9.503 3.110 1.00 95.25 83 LEU A CA 1
ATOM 636 C C . LEU A 1 83 ? 0.912 -9.641 4.639 1.00 95.25 83 LEU A C 1
ATOM 638 O O . LEU A 1 83 ? -0.119 -10.113 5.122 1.00 95.25 83 LEU A O 1
ATOM 642 N N . ASP A 1 84 ? 1.909 -9.177 5.400 1.00 95.06 84 ASP A N 1
ATOM 643 C CA . ASP A 1 84 ? 1.877 -9.156 6.873 1.00 95.06 84 ASP A CA 1
ATOM 644 C C . ASP A 1 84 ? 0.769 -8.231 7.397 1.00 95.06 84 ASP A C 1
ATOM 646 O O . ASP A 1 84 ? 0.064 -8.556 8.356 1.00 95.06 84 ASP A O 1
ATOM 650 N N . LEU A 1 85 ? 0.574 -7.084 6.735 1.00 95.12 85 LEU A N 1
ATOM 651 C CA . LEU A 1 85 ? -0.505 -6.146 7.021 1.00 95.12 85 LEU A CA 1
ATOM 652 C C . LEU A 1 85 ? -1.867 -6.833 6.876 1.00 95.12 85 LEU A C 1
ATOM 654 O O . LEU A 1 85 ? -2.659 -6.787 7.816 1.00 95.12 85 LEU A O 1
ATOM 658 N N . LEU A 1 86 ? -2.119 -7.519 5.756 1.00 95.00 86 LEU A N 1
ATOM 659 C CA . LEU A 1 86 ? -3.359 -8.271 5.520 1.00 95.00 86 LEU A CA 1
ATOM 660 C C . LEU A 1 86 ? -3.563 -9.403 6.541 1.00 95.00 86 LEU A C 1
ATOM 662 O O . LEU A 1 86 ? -4.672 -9.560 7.051 1.00 95.00 86 LEU A O 1
ATOM 666 N N . GLN A 1 87 ? -2.508 -10.139 6.908 1.00 93.75 87 GLN A N 1
ATOM 667 C CA . GLN A 1 87 ? -2.574 -11.144 7.979 1.00 93.75 87 GLN A CA 1
ATOM 668 C C . GLN A 1 87 ? -2.940 -10.523 9.337 1.00 93.75 87 GLN A C 1
ATOM 670 O O . GLN A 1 87 ? -3.746 -11.088 10.081 1.00 93.75 87 GLN A O 1
ATOM 675 N N . SER A 1 88 ? -2.404 -9.338 9.655 1.00 92.44 88 SER A N 1
ATOM 676 C CA . SER A 1 88 ? -2.685 -8.646 10.920 1.00 92.44 88 SER A CA 1
ATOM 677 C C . SER A 1 88 ? -4.158 -8.243 11.081 1.00 92.44 88 SER A C 1
ATOM 679 O O . SER A 1 88 ? -4.651 -8.171 12.209 1.00 92.44 88 SER A O 1
ATOM 681 N N . LEU A 1 89 ? -4.898 -8.066 9.976 1.00 92.12 89 LEU A N 1
ATOM 682 C CA . LEU A 1 89 ? -6.323 -7.715 10.012 1.00 92.12 89 LEU A CA 1
ATOM 683 C C . LEU A 1 89 ? -7.181 -8.802 10.675 1.00 92.12 89 LEU A C 1
ATOM 685 O O . LEU A 1 89 ? -8.203 -8.485 11.285 1.00 92.12 89 LEU A O 1
ATOM 689 N N . GLY A 1 90 ? -6.730 -10.063 10.647 1.00 87.44 90 GLY A N 1
ATOM 690 C CA . GLY A 1 90 ? -7.412 -11.195 11.282 1.00 87.44 90 GLY A CA 1
ATOM 691 C C . GLY A 1 90 ? -7.565 -11.081 12.812 1.00 87.44 90 GLY A C 1
ATOM 692 O O . GLY A 1 90 ? -8.356 -11.805 13.428 1.00 87.44 90 GLY A O 1
ATOM 693 N N . ILE A 1 91 ? -6.836 -10.147 13.434 1.00 88.12 91 ILE A N 1
ATOM 694 C CA . ILE A 1 91 ? -6.925 -9.819 14.863 1.00 88.12 91 ILE A CA 1
ATOM 695 C C . ILE A 1 91 ? -8.196 -8.997 15.168 1.00 88.12 91 ILE A C 1
ATOM 697 O O . ILE A 1 91 ? -8.758 -9.112 16.261 1.00 88.12 91 ILE A O 1
ATOM 701 N N . TYR A 1 92 ? -8.691 -8.185 14.226 1.00 88.19 92 TYR A N 1
ATOM 702 C CA . TYR A 1 92 ? -9.810 -7.272 14.472 1.00 88.19 92 TYR A CA 1
ATOM 703 C C . TYR A 1 92 ? -11.173 -7.967 14.353 1.00 88.19 92 TYR A C 1
ATOM 705 O O . TYR A 1 92 ? -11.666 -8.251 13.264 1.00 88.19 92 TYR A O 1
ATOM 713 N N . LYS A 1 93 ? -11.853 -8.159 15.488 1.00 87.81 93 LYS A N 1
ATOM 714 C CA . LYS A 1 93 ? -13.245 -8.651 15.557 1.00 87.81 93 LYS A CA 1
ATOM 715 C C . LYS A 1 93 ? -14.279 -7.528 15.390 1.00 87.81 93 LYS A C 1
ATOM 717 O O . LYS A 1 93 ? -15.178 -7.387 16.214 1.00 87.81 93 LYS A O 1
ATOM 722 N N . LYS A 1 94 ? -14.055 -6.667 14.391 1.00 90.50 94 LYS A N 1
ATOM 723 C CA . LYS A 1 94 ? -14.901 -5.526 14.008 1.00 90.50 94 LYS A CA 1
ATOM 724 C C . LYS A 1 94 ? -14.712 -5.189 12.532 1.00 90.50 94 LYS A C 1
ATOM 726 O O . LYS A 1 94 ? -13.722 -5.586 11.923 1.00 90.50 94 LYS A O 1
ATOM 731 N N . ALA A 1 95 ? -15.640 -4.407 11.991 1.00 92.00 95 ALA A N 1
ATOM 732 C CA . ALA A 1 95 ? -15.450 -3.706 10.730 1.00 92.00 95 ALA A CA 1
ATOM 733 C C . ALA A 1 95 ? -14.285 -2.697 10.791 1.00 92.00 95 ALA A C 1
ATOM 735 O O . ALA A 1 95 ? -13.964 -2.136 11.845 1.00 92.00 95 ALA A O 1
ATOM 736 N N . GLY A 1 96 ? -13.658 -2.481 9.638 1.00 92.12 96 GLY A N 1
ATOM 737 C CA . GLY A 1 96 ? -12.624 -1.479 9.440 1.00 92.12 96 GLY A CA 1
ATOM 738 C C . GLY A 1 96 ? -12.178 -1.349 7.985 1.00 92.12 96 GLY A C 1
ATOM 739 O O . GLY A 1 96 ? -12.621 -2.078 7.091 1.00 92.12 96 GLY A O 1
ATOM 740 N N . HIS A 1 97 ? -11.327 -0.361 7.749 1.00 91.75 97 HIS A N 1
ATOM 741 C CA . HIS A 1 97 ? -10.862 0.060 6.435 1.00 91.75 97 HIS A CA 1
ATOM 742 C C . HIS A 1 97 ? -9.346 0.258 6.458 1.00 91.75 97 HIS A C 1
ATOM 744 O O . HIS A 1 97 ? -8.800 0.793 7.422 1.00 91.75 97 HIS A O 1
ATOM 750 N N . VAL A 1 98 ? -8.677 -0.152 5.384 1.00 93.44 98 VAL A N 1
ATOM 751 C CA . VAL A 1 98 ? -7.262 0.109 5.135 1.00 93.44 98 VAL A CA 1
ATOM 752 C C . VAL A 1 98 ? -7.135 0.987 3.896 1.00 93.44 98 VAL A C 1
ATOM 754 O O . VAL A 1 98 ? -7.664 0.639 2.841 1.00 93.44 98 VAL A O 1
ATOM 757 N N . ARG A 1 99 ? -6.409 2.100 4.005 1.00 91.81 99 ARG A N 1
ATOM 758 C CA . ARG A 1 99 ? -5.953 2.921 2.872 1.00 91.81 99 ARG A CA 1
ATOM 759 C C . ARG A 1 99 ? -4.453 2.728 2.699 1.00 91.81 99 ARG A C 1
ATOM 761 O O . ARG A 1 99 ? -3.744 2.740 3.696 1.00 91.81 99 ARG A O 1
ATOM 768 N N . LEU A 1 100 ? -3.982 2.592 1.463 1.00 91.88 100 LEU A N 1
ATOM 769 C CA . LEU A 1 100 ? -2.566 2.502 1.114 1.00 91.88 100 LEU A CA 1
ATOM 770 C C . LEU A 1 100 ? -2.242 3.549 0.041 1.00 91.88 100 LEU A C 1
ATOM 772 O O . LEU A 1 100 ? -2.933 3.586 -0.974 1.00 91.88 100 LEU A O 1
ATOM 776 N N . ILE A 1 101 ? -1.208 4.370 0.225 1.00 88.31 101 ILE A N 1
ATOM 777 C CA . ILE A 1 101 ? -0.704 5.325 -0.782 1.00 88.31 101 ILE A CA 1
ATOM 778 C C . ILE A 1 101 ? 0.633 4.805 -1.307 1.00 88.31 101 ILE A C 1
ATOM 780 O O . ILE A 1 101 ? 1.527 4.531 -0.513 1.00 88.31 101 ILE A O 1
ATOM 784 N N . HIS A 1 102 ? 0.775 4.689 -2.625 1.00 88.06 102 HIS A N 1
ATOM 785 C CA . HIS A 1 102 ? 1.933 4.083 -3.294 1.00 88.06 102 HIS A CA 1
ATOM 786 C C . HIS A 1 102 ? 2.307 4.863 -4.566 1.00 88.06 102 HIS A C 1
ATOM 788 O O . HIS A 1 102 ? 1.629 5.818 -4.946 1.00 88.06 102 HIS A O 1
ATOM 794 N N . ALA A 1 103 ? 3.386 4.452 -5.238 1.00 82.62 103 ALA A N 1
ATOM 795 C CA . ALA A 1 103 ? 4.012 5.159 -6.366 1.00 82.62 103 ALA A CA 1
ATOM 796 C C . ALA A 1 103 ? 3.097 5.461 -7.565 1.00 82.62 103 ALA A C 1
ATOM 798 O O . ALA A 1 103 ? 3.366 6.387 -8.329 1.00 82.62 103 ALA A O 1
ATOM 799 N N . HIS A 1 104 ? 2.001 4.716 -7.713 1.00 80.94 104 HI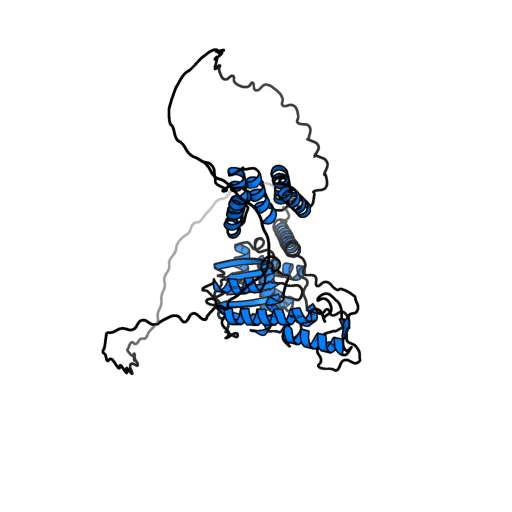S A N 1
ATOM 800 C CA . HIS A 1 104 ? 1.097 4.825 -8.859 1.00 80.94 104 HIS A CA 1
ATOM 801 C C . HIS A 1 104 ? -0.329 5.260 -8.481 1.00 80.94 104 HIS A C 1
ATOM 803 O O . HIS A 1 104 ? -1.128 5.544 -9.373 1.00 80.94 104 HIS A O 1
ATOM 809 N N . GLY A 1 105 ? -0.664 5.358 -7.187 1.00 83.31 105 GLY A N 1
ATOM 810 C CA . GLY A 1 105 ? -2.024 5.699 -6.774 1.00 83.31 105 GLY A CA 1
ATOM 811 C C . GLY A 1 105 ? -2.347 5.460 -5.300 1.00 83.31 105 GLY A C 1
ATOM 812 O O . GLY A 1 105 ? -1.537 5.677 -4.397 1.00 83.31 105 GLY A O 1
ATOM 813 N N . THR A 1 106 ? -3.597 5.073 -5.050 1.00 87.00 106 THR A N 1
ATOM 814 C CA . THR A 1 106 ? -4.119 4.793 -3.710 1.00 87.00 106 THR A CA 1
ATOM 815 C C . THR A 1 106 ? -5.005 3.556 -3.744 1.00 87.00 106 THR A C 1
ATOM 817 O O . THR A 1 106 ? -6.075 3.563 -4.353 1.00 87.00 106 THR A O 1
ATOM 820 N N . SER A 1 107 ? -4.581 2.516 -3.036 1.00 93.44 107 SER A N 1
ATOM 821 C CA . SER A 1 107 ? -5.332 1.275 -2.868 1.00 93.44 107 SER A CA 1
ATOM 822 C C . SER A 1 107 ? -6.152 1.303 -1.573 1.00 93.44 107 SER A C 1
ATOM 824 O O . SER A 1 107 ? -5.828 2.017 -0.620 1.00 93.44 107 SER A O 1
ATOM 826 N N . GLN A 1 108 ? -7.254 0.556 -1.537 1.00 93.94 108 GLN A N 1
ATOM 827 C CA . GLN A 1 108 ? -8.190 0.499 -0.411 1.00 93.94 108 GLN A CA 1
ATOM 828 C C . GLN A 1 108 ? -8.672 -0.935 -0.179 1.00 93.94 108 GLN A C 1
ATOM 830 O O . GLN A 1 108 ? -8.875 -1.690 -1.128 1.00 93.94 108 GLN A O 1
ATOM 835 N N . LEU A 1 109 ? -8.896 -1.296 1.081 1.00 96.12 109 LEU A N 1
ATOM 836 C CA . LEU A 1 109 ? -9.386 -2.610 1.493 1.00 96.12 109 LEU A CA 1
ATOM 837 C C . LEU A 1 109 ? -10.363 -2.458 2.661 1.00 96.12 109 LEU A C 1
ATOM 839 O O . LEU A 1 109 ? -10.157 -1.638 3.553 1.00 96.12 109 LEU A O 1
ATOM 843 N N . TRP A 1 110 ? -11.423 -3.258 2.673 1.00 96.12 110 TRP A N 1
ATOM 844 C CA . TRP A 1 110 ? -12.429 -3.291 3.730 1.00 96.12 110 TRP A CA 1
ATOM 845 C C . TRP A 1 110 ? -12.447 -4.672 4.380 1.00 96.12 110 TRP A C 1
ATOM 847 O O . TRP A 1 110 ? -12.469 -5.688 3.689 1.00 96.12 110 TRP A O 1
ATOM 857 N N . PHE A 1 111 ? -12.463 -4.706 5.710 1.00 95.75 111 PHE A N 1
ATOM 858 C CA . PHE A 1 111 ? -12.549 -5.934 6.500 1.00 95.75 111 PHE A CA 1
ATOM 859 C C . PHE A 1 111 ? -13.684 -5.845 7.522 1.00 95.75 111 PHE A C 1
ATOM 861 O O . PHE A 1 111 ? -14.101 -4.744 7.896 1.00 95.75 111 PHE A O 1
ATOM 868 N N . ARG A 1 112 ? -14.199 -6.998 7.953 1.00 95.12 112 ARG A N 1
ATOM 869 C CA . ARG A 1 112 ? -15.237 -7.154 8.976 1.00 95.12 112 ARG A CA 1
ATOM 870 C C . ARG A 1 112 ? -15.093 -8.522 9.637 1.00 95.12 112 ARG A C 1
ATOM 872 O O . ARG A 1 112 ? -14.948 -9.526 8.957 1.00 95.12 112 ARG A O 1
ATOM 879 N N . ASP A 1 113 ? -15.098 -8.539 10.966 1.00 93.00 113 ASP A N 1
ATOM 880 C CA . ASP A 1 113 ? -15.079 -9.752 11.797 1.00 93.00 113 ASP A CA 1
ATOM 881 C C . ASP A 1 113 ? -13.916 -10.726 11.508 1.00 93.00 113 ASP A C 1
ATOM 883 O O . ASP A 1 113 ? -14.054 -11.938 11.647 1.00 93.00 113 ASP A O 1
ATOM 887 N N . ALA A 1 114 ? -12.738 -10.157 11.212 1.00 91.88 114 ALA A N 1
ATOM 888 C CA . ALA A 1 114 ? -11.495 -10.792 10.739 1.00 91.88 114 ALA A CA 1
ATOM 889 C C . ALA A 1 114 ? -11.462 -11.237 9.260 1.00 91.88 114 ALA A C 1
ATOM 891 O O . ALA A 1 114 ? -10.403 -11.648 8.776 1.00 91.88 114 ALA A O 1
ATOM 892 N N . GLU A 1 115 ? -12.559 -11.079 8.518 1.00 95.69 115 GLU A N 1
ATOM 893 C CA . GLU A 1 115 ? -12.637 -11.401 7.092 1.00 95.69 115 GLU A CA 1
ATOM 894 C C . GLU A 1 115 ? -12.458 -10.158 6.204 1.00 95.69 115 GLU A C 1
ATOM 896 O O . GLU A 1 115 ? -12.999 -9.084 6.481 1.00 95.69 115 GLU A O 1
ATOM 901 N N . ILE A 1 116 ? -11.679 -10.283 5.127 1.00 96.75 116 ILE A N 1
ATOM 902 C CA . ILE A 1 116 ? -11.502 -9.236 4.110 1.00 96.75 116 ILE A CA 1
ATOM 903 C C . ILE A 1 116 ? -12.705 -9.292 3.161 1.00 96.75 116 ILE A C 1
ATOM 905 O O . ILE A 1 116 ? -12.859 -10.251 2.412 1.00 96.75 116 ILE A O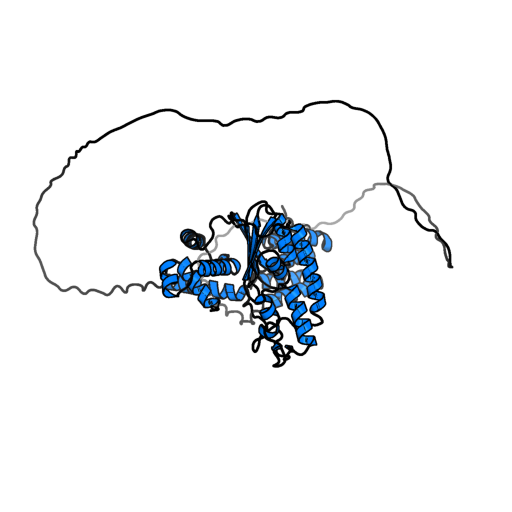 1
ATOM 909 N N . VAL A 1 117 ? -13.565 -8.269 3.191 1.00 97.00 117 VAL A N 1
ATOM 910 C CA . VAL A 1 117 ? -14.869 -8.294 2.503 1.00 97.00 117 VAL A CA 1
ATOM 911 C C . VAL A 1 117 ? -14.857 -7.644 1.121 1.00 97.00 117 VAL A C 1
ATOM 913 O O . VAL A 1 117 ? -15.648 -8.045 0.273 1.00 97.00 117 VAL A O 1
ATOM 916 N N . ASP A 1 118 ? -13.993 -6.657 0.874 1.00 97.56 118 ASP A N 1
ATOM 917 C CA . ASP A 1 118 ? -13.845 -5.989 -0.430 1.00 97.56 118 ASP A CA 1
ATOM 918 C C . ASP A 1 118 ? -12.475 -5.299 -0.543 1.00 97.56 118 ASP A C 1
ATOM 920 O O . ASP A 1 118 ? -11.851 -4.964 0.466 1.00 97.56 118 ASP A O 1
ATOM 924 N N . ALA A 1 119 ? -12.022 -5.025 -1.766 1.00 97.25 119 ALA A N 1
ATOM 925 C CA . ALA A 1 119 ? -10.814 -4.248 -2.041 1.00 97.25 119 ALA A CA 1
ATOM 926 C C . ALA A 1 119 ? -10.919 -3.489 -3.372 1.00 97.25 119 ALA A C 1
ATOM 928 O O . ALA A 1 119 ? -11.712 -3.844 -4.243 1.00 97.25 119 ALA A O 1
ATOM 929 N N . ALA A 1 120 ? -10.106 -2.445 -3.538 1.00 95.31 120 ALA A N 1
ATOM 930 C CA . ALA A 1 120 ? -9.973 -1.671 -4.769 1.00 95.31 120 ALA A CA 1
ATOM 931 C C . ALA A 1 120 ? -8.530 -1.164 -4.946 1.00 95.31 120 ALA A C 1
ATOM 933 O O . ALA A 1 120 ? -7.930 -0.658 -3.999 1.00 95.31 120 ALA A O 1
ATOM 934 N N . SER A 1 121 ? -7.979 -1.285 -6.154 1.00 93.38 121 SER A N 1
ATOM 935 C CA . SER A 1 121 ? -6.610 -0.864 -6.491 1.00 93.38 121 SER A CA 1
ATOM 936 C C . SER A 1 121 ? -6.547 -0.536 -7.984 1.00 93.38 121 SER A C 1
ATOM 938 O O . SER A 1 121 ? -6.876 -1.389 -8.809 1.00 93.38 121 SER A O 1
ATOM 940 N N . GLY A 1 122 ? -6.220 0.706 -8.348 1.00 86.81 122 GLY A N 1
ATOM 941 C CA . GLY A 1 122 ? -6.434 1.222 -9.702 1.00 86.81 122 GLY A CA 1
ATOM 942 C C . GLY A 1 122 ? -7.861 0.958 -10.205 1.00 86.81 122 GLY A C 1
ATOM 943 O O . GLY A 1 122 ? -8.847 1.329 -9.564 1.00 86.81 122 GLY A O 1
ATOM 944 N N . ALA A 1 123 ? -7.969 0.277 -11.348 1.00 87.38 123 ALA A N 1
ATOM 945 C CA . ALA A 1 123 ? -9.241 -0.172 -11.922 1.00 87.38 123 ALA A CA 1
ATOM 946 C C . ALA A 1 123 ? -9.760 -1.522 -11.366 1.00 87.38 123 ALA A C 1
ATOM 948 O O . ALA A 1 123 ? -10.890 -1.908 -11.669 1.00 87.38 123 ALA A O 1
ATOM 949 N N . LEU A 1 124 ? -8.963 -2.253 -10.577 1.00 94.12 124 LEU A N 1
ATOM 950 C CA . LEU A 1 124 ? -9.322 -3.573 -10.049 1.00 94.12 124 LEU A CA 1
ATOM 951 C C . LEU A 1 124 ? -10.185 -3.484 -8.786 1.00 94.12 124 LEU A C 1
ATOM 953 O O . LEU A 1 124 ? -10.116 -2.521 -8.017 1.00 94.12 124 LEU A O 1
ATOM 957 N N . ARG A 1 125 ? -10.956 -4.550 -8.539 1.00 95.19 125 ARG A N 1
ATOM 958 C CA . ARG A 1 125 ? -11.766 -4.759 -7.330 1.00 95.19 125 ARG A CA 1
ATOM 959 C C . ARG A 1 125 ? -11.660 -6.197 -6.819 1.00 95.19 125 ARG A C 1
ATOM 961 O O . ARG A 1 125 ? -11.218 -7.082 -7.550 1.00 95.19 125 ARG A O 1
ATOM 968 N N . GLY A 1 126 ? -12.081 -6.423 -5.576 1.00 95.44 126 GLY A N 1
ATOM 969 C CA . GLY A 1 126 ? -12.147 -7.754 -4.971 1.00 95.44 126 GLY A CA 1
ATOM 970 C C . GLY A 1 126 ? -10.787 -8.467 -4.942 1.00 95.44 126 GLY A C 1
ATOM 971 O O . GLY A 1 126 ? -9.759 -7.851 -4.656 1.00 95.44 126 GLY A O 1
ATOM 972 N N . VAL A 1 127 ? -10.772 -9.764 -5.267 1.00 95.94 127 VAL A N 1
ATOM 973 C CA . VAL A 1 127 ? -9.566 -10.618 -5.223 1.00 95.94 127 VAL A CA 1
ATOM 974 C C . VAL A 1 127 ? -8.429 -10.082 -6.102 1.00 95.94 127 VAL A C 1
ATOM 976 O O . VAL A 1 127 ? -7.279 -10.090 -5.671 1.00 95.94 127 VAL A O 1
ATOM 979 N N . GLU A 1 128 ? -8.720 -9.551 -7.294 1.00 95.44 128 GLU A N 1
ATOM 980 C CA . GLU A 1 128 ? -7.676 -9.010 -8.179 1.00 95.44 128 GLU A CA 1
ATOM 981 C C . GLU A 1 128 ? -7.046 -7.725 -7.618 1.00 95.44 128 GLU A C 1
ATOM 983 O O . GLU A 1 128 ? -5.839 -7.522 -7.745 1.00 95.44 128 GLU A O 1
ATOM 988 N N . ALA A 1 129 ? -7.826 -6.888 -6.922 1.00 95.94 129 ALA A N 1
ATOM 989 C CA . ALA A 1 129 ? -7.273 -5.741 -6.201 1.00 95.94 129 ALA A CA 1
ATOM 990 C C . ALA A 1 129 ? -6.374 -6.180 -5.036 1.00 95.94 129 ALA A C 1
ATOM 992 O O . ALA A 1 129 ? -5.325 -5.577 -4.827 1.00 95.94 129 ALA A O 1
ATOM 993 N N . VAL A 1 130 ? -6.734 -7.247 -4.312 1.00 96.94 130 VAL A N 1
ATOM 994 C CA . VAL A 1 130 ? -5.874 -7.828 -3.265 1.00 96.94 130 VAL A CA 1
ATOM 995 C C . VAL A 1 130 ? -4.576 -8.388 -3.855 1.00 96.94 130 VAL A C 1
ATOM 997 O O . VAL A 1 130 ? -3.504 -8.137 -3.307 1.00 96.94 130 VAL A O 1
ATOM 1000 N N . ALA A 1 131 ? -4.650 -9.070 -5.002 1.00 94.69 131 ALA A N 1
ATOM 1001 C CA . ALA A 1 131 ? -3.481 -9.595 -5.707 1.00 94.69 131 ALA A CA 1
ATOM 1002 C C . ALA A 1 131 ? -2.520 -8.495 -6.202 1.00 94.69 131 ALA A C 1
ATOM 1004 O O . ALA A 1 131 ? -1.317 -8.736 -6.248 1.00 94.69 131 ALA A O 1
ATOM 1005 N N . ARG A 1 132 ? -3.016 -7.287 -6.521 1.00 94.38 132 ARG A N 1
ATOM 1006 C CA . ARG A 1 132 ? -2.159 -6.109 -6.753 1.00 94.38 132 ARG A CA 1
ATOM 1007 C C . ARG A 1 132 ? -1.627 -5.505 -5.455 1.00 94.38 132 ARG A C 1
ATOM 1009 O O . ARG A 1 132 ? -0.445 -5.196 -5.380 1.00 94.38 132 ARG A O 1
ATOM 1016 N N . ILE A 1 133 ? -2.469 -5.362 -4.427 1.00 95.75 133 ILE A N 1
ATOM 1017 C CA . ILE A 1 133 ? -2.095 -4.749 -3.139 1.00 95.75 133 ILE A CA 1
ATOM 1018 C C . ILE A 1 133 ? -0.876 -5.431 -2.506 1.00 95.75 133 ILE A C 1
ATOM 1020 O O . ILE A 1 133 ? -0.011 -4.734 -1.982 1.00 95.75 133 ILE A O 1
ATOM 1024 N N . VAL A 1 134 ? -0.774 -6.764 -2.584 1.00 95.69 134 VAL A N 1
ATOM 1025 C CA . VAL A 1 134 ? 0.391 -7.498 -2.051 1.00 95.69 134 VAL A CA 1
ATOM 1026 C C . VAL A 1 134 ? 1.689 -7.281 -2.842 1.00 95.69 134 VAL A C 1
ATOM 1028 O O . VAL A 1 134 ? 2.755 -7.600 -2.327 1.00 95.69 134 VAL A O 1
ATOM 1031 N N . GLY A 1 135 ? 1.614 -6.739 -4.063 1.00 91.88 135 GLY A N 1
ATOM 1032 C CA . GLY A 1 135 ? 2.763 -6.439 -4.922 1.00 91.88 135 GLY A CA 1
ATOM 1033 C C . GLY A 1 135 ? 3.400 -5.061 -4.706 1.00 91.88 135 GLY A C 1
ATOM 1034 O O . GLY A 1 135 ? 4.430 -4.782 -5.318 1.00 91.88 135 GLY A O 1
ATOM 1035 N N . HIS A 1 136 ? 2.829 -4.203 -3.851 1.00 91.69 136 HIS A N 1
ATOM 1036 C CA . HIS A 1 136 ? 3.423 -2.904 -3.511 1.00 91.69 136 HIS A CA 1
ATOM 1037 C C . HIS A 1 136 ? 4.507 -3.076 -2.430 1.00 91.69 136 HIS A C 1
ATOM 1039 O O . HIS A 1 136 ? 4.196 -3.427 -1.291 1.00 91.69 136 HIS A O 1
ATOM 1045 N N . ASP A 1 137 ? 5.773 -2.796 -2.766 1.00 88.06 137 ASP A N 1
ATOM 1046 C CA . ASP A 1 137 ? 6.921 -2.866 -1.840 1.00 88.06 137 ASP A CA 1
ATOM 1047 C C . ASP A 1 137 ? 7.089 -1.601 -0.976 1.00 88.06 137 ASP A C 1
ATOM 1049 O O . ASP A 1 137 ? 7.712 -1.644 0.086 1.00 88.06 137 ASP A O 1
ATOM 1053 N N . ARG A 1 138 ? 6.545 -0.469 -1.437 1.00 88.25 138 ARG A N 1
ATOM 1054 C CA . ARG A 1 138 ? 6.703 0.865 -0.841 1.00 88.25 138 ARG A CA 1
ATOM 1055 C C . ARG A 1 138 ? 5.385 1.603 -0.764 1.00 88.25 138 ARG A C 1
ATOM 1057 O O . ARG A 1 138 ? 4.597 1.601 -1.712 1.00 88.25 138 ARG A O 1
ATOM 1064 N N . GLY A 1 139 ? 5.195 2.323 0.332 1.00 89.12 139 GLY A N 1
ATOM 1065 C CA . GLY A 1 139 ? 4.034 3.177 0.507 1.00 89.12 139 GLY A CA 1
ATOM 1066 C C . GLY A 1 139 ? 3.581 3.271 1.949 1.00 89.12 139 GLY A C 1
ATOM 1067 O O . GLY A 1 139 ? 4.102 2.603 2.837 1.00 89.12 139 GLY A O 1
ATOM 1068 N N . ASP A 1 140 ? 2.565 4.088 2.172 1.00 89.38 140 ASP A N 1
ATOM 1069 C CA . ASP A 1 140 ? 2.065 4.403 3.506 1.00 89.38 140 ASP A CA 1
ATOM 1070 C C . ASP A 1 140 ? 0.700 3.763 3.687 1.00 89.38 140 ASP A C 1
ATOM 1072 O O . ASP A 1 140 ? -0.151 3.897 2.807 1.00 89.38 140 ASP A O 1
ATOM 1076 N N . PHE A 1 141 ? 0.462 3.108 4.820 1.00 92.00 141 PHE A N 1
ATOM 1077 C CA . PHE A 1 141 ? -0.838 2.523 5.128 1.00 92.00 141 PHE A CA 1
ATOM 1078 C C . PHE A 1 141 ? -1.489 3.164 6.354 1.00 92.00 141 PHE A C 1
ATOM 1080 O O . PHE A 1 141 ? -0.819 3.493 7.332 1.00 92.00 141 PHE A O 1
ATOM 1087 N N . LEU A 1 142 ? -2.817 3.290 6.311 1.00 89.38 142 LEU A N 1
ATOM 1088 C CA . LEU A 1 142 ? -3.678 3.651 7.434 1.00 89.38 142 LEU A CA 1
ATOM 1089 C C . LEU A 1 142 ? -4.702 2.538 7.641 1.00 89.38 142 LEU A C 1
ATOM 1091 O O . LEU A 1 142 ? -5.518 2.300 6.756 1.00 89.38 142 LEU A O 1
ATOM 1095 N N . VAL A 1 143 ? -4.685 1.893 8.804 1.00 91.00 143 VAL A N 1
ATOM 1096 C CA . VAL A 1 143 ? -5.746 0.997 9.276 1.00 91.00 143 VAL A CA 1
ATOM 1097 C C . VAL A 1 143 ? -6.649 1.781 10.221 1.00 91.00 143 VAL A C 1
ATOM 1099 O O . VAL A 1 143 ? -6.180 2.349 11.209 1.00 91.00 143 VAL A O 1
ATOM 1102 N N . GLU A 1 144 ? -7.948 1.784 9.945 1.00 88.38 144 GLU A N 1
ATOM 1103 C CA . GLU A 1 144 ? -8.972 2.415 10.773 1.00 88.38 144 GLU A CA 1
ATOM 1104 C C . GLU A 1 144 ? -10.050 1.390 11.145 1.00 88.38 144 GLU A C 1
ATOM 1106 O O . GLU A 1 144 ? -10.662 0.770 10.276 1.00 88.38 144 GLU A O 1
ATOM 1111 N N . VAL A 1 145 ? -10.311 1.215 12.442 1.00 88.88 145 VAL A N 1
ATOM 1112 C CA . VAL A 1 145 ? -11.367 0.326 12.954 1.00 88.88 145 VAL A CA 1
ATOM 1113 C C . VAL A 1 145 ? -12.639 1.146 13.172 1.00 88.88 145 VAL A C 1
ATOM 1115 O O . VAL A 1 145 ? -12.827 1.749 14.233 1.00 88.88 145 VAL A O 1
ATOM 1118 N N . LEU A 1 146 ? -13.491 1.184 12.147 1.00 84.25 146 LEU A N 1
ATOM 1119 C CA . LEU A 1 146 ? -14.788 1.864 12.128 1.00 84.25 146 LEU A CA 1
ATOM 1120 C C . LEU A 1 146 ? -15.883 0.947 11.574 1.00 84.25 146 LEU A C 1
ATOM 1122 O O . LEU A 1 146 ? -15.638 0.102 10.714 1.00 84.25 146 LEU A O 1
ATOM 1126 N N . GLU A 1 147 ? -17.108 1.159 12.040 1.00 84.69 147 GLU A N 1
ATOM 1127 C CA . GLU A 1 147 ? -18.285 0.455 11.533 1.00 84.69 147 GLU A CA 1
ATOM 1128 C C . GLU A 1 147 ? -18.613 0.911 10.099 1.00 84.69 147 GLU A C 1
ATOM 1130 O O . GLU A 1 147 ? -18.540 2.097 9.772 1.00 84.69 147 GLU A O 1
ATOM 1135 N N . HIS A 1 148 ? -18.911 -0.045 9.212 1.00 84.25 148 HIS A N 1
ATOM 1136 C CA . HIS A 1 148 ? -19.264 0.216 7.816 1.00 84.25 148 HIS A CA 1
ATOM 1137 C C . HIS A 1 148 ? -20.235 -0.836 7.277 1.00 84.25 148 HIS A C 1
ATOM 1139 O O . HIS A 1 148 ? -20.158 -2.012 7.633 1.00 84.25 148 HIS A O 1
ATOM 1145 N N . ASP A 1 149 ? -21.115 -0.404 6.375 1.00 85.62 149 ASP A N 1
ATOM 1146 C CA . ASP A 1 149 ? -21.999 -1.282 5.606 1.00 85.62 149 ASP A CA 1
ATOM 1147 C C . ASP A 1 149 ? -21.430 -1.508 4.195 1.00 85.62 149 ASP A C 1
ATOM 1149 O O . ASP A 1 149 ? -22.037 -1.183 3.175 1.00 85.62 149 ASP A O 1
ATOM 1153 N N . ARG A 1 150 ? -20.171 -1.967 4.115 1.00 90.81 150 ARG A N 1
ATOM 1154 C CA . ARG A 1 150 ? -19.581 -2.348 2.826 1.00 90.81 150 ARG A CA 1
ATOM 1155 C C . ARG A 1 150 ? -20.155 -3.709 2.398 1.00 90.81 150 ARG A C 1
ATOM 1157 O O . ARG A 1 150 ? -20.031 -4.668 3.177 1.00 90.81 150 ARG A O 1
ATOM 1164 N N . PRO A 1 151 ? -20.717 -3.830 1.177 1.00 91.94 151 PRO A N 1
ATOM 1165 C CA . PRO A 1 151 ? -21.081 -5.121 0.609 1.00 91.94 151 PRO A CA 1
ATOM 1166 C C . PRO A 1 151 ? -19.865 -6.040 0.524 1.00 91.94 151 PRO A C 1
ATOM 1168 O O . PRO A 1 151 ? -18.752 -5.582 0.262 1.00 91.94 151 PRO A O 1
ATOM 1171 N N . GLN A 1 152 ? -20.085 -7.334 0.730 1.00 95.00 152 GLN A N 1
ATOM 1172 C CA . GLN A 1 152 ? -19.043 -8.335 0.559 1.00 95.00 152 GLN A CA 1
ATOM 1173 C C . GLN A 1 152 ? -18.930 -8.704 -0.926 1.00 95.00 152 GLN A C 1
ATOM 1175 O O . GLN A 1 152 ? -19.899 -9.148 -1.533 1.00 95.00 152 GLN A O 1
ATOM 1180 N N . THR A 1 153 ? -17.755 -8.471 -1.507 1.00 96.31 153 THR A N 1
ATOM 1181 C CA . THR A 1 153 ? -17.387 -8.825 -2.891 1.00 96.31 153 THR A CA 1
ATOM 1182 C C . THR A 1 153 ? -16.370 -9.968 -2.935 1.00 96.31 153 THR A C 1
ATOM 1184 O O . THR A 1 153 ? -16.148 -10.561 -3.989 1.00 96.31 153 THR A O 1
ATOM 1187 N N . ILE A 1 154 ? -15.739 -10.270 -1.795 1.00 97.06 154 ILE A N 1
ATOM 1188 C CA . ILE A 1 154 ? -14.779 -11.355 -1.614 1.00 97.06 154 ILE A CA 1
ATOM 1189 C C . ILE A 1 154 ? -15.418 -12.411 -0.707 1.00 97.06 154 ILE A C 1
ATOM 1191 O O . ILE A 1 154 ? -15.680 -12.168 0.469 1.00 97.06 154 ILE A O 1
ATOM 1195 N N . GLU A 1 155 ? -15.674 -13.593 -1.265 1.00 94.12 155 GLU A N 1
ATOM 1196 C CA . GLU A 1 155 ? -16.251 -14.741 -0.544 1.00 94.12 155 GLU A CA 1
ATOM 1197 C C . GLU A 1 155 ? -15.177 -15.688 0.025 1.00 94.12 155 GLU A C 1
ATOM 1199 O O . GLU A 1 155 ? -15.478 -16.557 0.841 1.00 94.12 155 GLU A O 1
ATOM 1204 N N . LEU A 1 156 ? -13.912 -15.526 -0.385 1.00 93.81 156 LEU A N 1
ATOM 1205 C CA . LEU A 1 156 ? -12.790 -16.319 0.119 1.00 93.81 156 LEU A CA 1
ATOM 1206 C C . LEU A 1 156 ? -12.417 -15.866 1.542 1.00 93.81 156 LEU A C 1
ATOM 1208 O O . LEU A 1 156 ? -12.157 -14.675 1.726 1.00 93.81 156 LEU A O 1
ATOM 1212 N N . PRO A 1 157 ? -12.267 -16.787 2.514 1.00 95.00 157 PRO A N 1
ATOM 1213 C CA . PRO A 1 157 ? -11.739 -16.449 3.833 1.00 95.00 157 PRO A CA 1
ATOM 1214 C C . PRO A 1 157 ? -10.345 -15.812 3.754 1.00 95.00 157 PRO A C 1
ATOM 1216 O O . PRO A 1 157 ? -9.515 -16.247 2.947 1.00 95.00 157 PRO A O 1
ATOM 1219 N N . THR A 1 158 ? -10.046 -14.852 4.636 1.00 94.44 158 THR A N 1
ATOM 1220 C CA . THR A 1 158 ? -8.795 -14.069 4.682 1.00 94.44 158 THR A CA 1
ATOM 1221 C C . THR A 1 158 ? -7.551 -14.936 4.516 1.00 94.44 158 THR A C 1
ATOM 1223 O O . THR A 1 158 ? -6.659 -14.587 3.750 1.00 94.44 158 THR A O 1
ATOM 1226 N N . MET A 1 159 ? -7.477 -16.089 5.189 1.00 94.56 159 MET A N 1
ATOM 1227 C CA . MET A 1 159 ? -6.303 -16.965 5.105 1.00 94.56 159 MET A CA 1
ATOM 1228 C C . MET A 1 159 ? -6.141 -17.614 3.719 1.00 94.56 159 MET A C 1
ATOM 1230 O O . MET A 1 159 ? -5.031 -17.677 3.198 1.00 94.56 159 MET A O 1
ATOM 1234 N N . ALA A 1 160 ? -7.234 -18.049 3.087 1.00 95.81 160 ALA A N 1
ATOM 1235 C CA . ALA A 1 160 ? -7.196 -18.599 1.730 1.00 95.81 160 ALA A CA 1
ATOM 1236 C C . ALA A 1 160 ? -6.848 -17.511 0.700 1.00 95.81 160 ALA A C 1
ATOM 1238 O O . ALA A 1 160 ? -6.035 -17.737 -0.195 1.00 95.81 160 ALA A O 1
ATOM 1239 N N . LEU A 1 161 ? -7.410 -16.312 0.878 1.00 96.44 161 LEU A N 1
ATOM 1240 C CA . LEU A 1 161 ? -7.125 -15.128 0.071 1.00 96.44 161 LEU A CA 1
ATOM 1241 C C . LEU A 1 161 ? -5.649 -14.701 0.166 1.00 96.44 161 LEU A C 1
ATOM 1243 O O . LEU A 1 161 ? -5.026 -14.436 -0.858 1.00 96.44 161 LEU A O 1
ATOM 1247 N N . VAL A 1 162 ? -5.076 -14.678 1.374 1.00 96.00 162 VAL A N 1
ATOM 1248 C CA . VAL A 1 162 ? -3.658 -14.367 1.628 1.00 96.00 162 VAL A CA 1
ATOM 1249 C C . VAL A 1 162 ? -2.732 -15.400 0.981 1.00 96.00 162 VAL A C 1
ATOM 1251 O O . VAL A 1 162 ? -1.752 -15.014 0.349 1.00 96.00 162 VAL A O 1
ATOM 1254 N N . LEU A 1 163 ? -3.042 -16.697 1.085 1.00 96.38 163 LEU A N 1
ATOM 1255 C CA . LEU A 1 163 ? -2.239 -17.761 0.469 1.00 96.38 163 LEU A CA 1
ATOM 1256 C C . LEU A 1 163 ? -2.283 -17.713 -1.069 1.00 96.38 163 LEU A C 1
ATOM 1258 O O . LEU A 1 163 ? -1.250 -17.858 -1.720 1.00 96.38 163 LEU A O 1
ATOM 1262 N N . GLU A 1 164 ? -3.453 -17.457 -1.659 1.00 95.75 164 GLU A N 1
ATOM 1263 C CA . GLU A 1 164 ? -3.606 -17.280 -3.110 1.00 95.75 164 GLU A CA 1
ATOM 1264 C C . GLU A 1 164 ? -2.915 -15.999 -3.610 1.00 95.75 164 GLU A C 1
ATOM 1266 O O . GLU A 1 164 ? -2.260 -16.016 -4.654 1.00 95.75 164 GLU A O 1
ATOM 1271 N N . ALA A 1 165 ? -2.992 -14.899 -2.855 1.00 95.69 165 ALA A N 1
ATOM 1272 C CA . ALA A 1 165 ? -2.283 -13.661 -3.170 1.00 95.69 165 ALA A CA 1
ATOM 1273 C C . ALA A 1 165 ? -0.755 -13.848 -3.107 1.00 95.69 165 ALA A C 1
ATOM 1275 O O . ALA A 1 165 ? -0.056 -13.436 -4.031 1.00 95.69 165 ALA A O 1
ATOM 1276 N N . ALA A 1 166 ? -0.241 -14.546 -2.086 1.00 95.50 166 ALA A N 1
ATOM 1277 C CA . ALA A 1 166 ? 1.174 -14.904 -1.982 1.00 95.50 166 ALA A CA 1
ATOM 1278 C C . ALA A 1 166 ? 1.636 -15.788 -3.155 1.00 95.50 166 ALA A C 1
ATOM 1280 O O . ALA A 1 166 ? 2.641 -15.483 -3.793 1.00 95.50 166 ALA A O 1
ATOM 1281 N N . ARG A 1 167 ? 0.865 -16.823 -3.526 1.00 96.50 167 ARG A N 1
ATOM 1282 C CA . ARG A 1 167 ? 1.166 -17.674 -4.694 1.00 96.50 167 ARG A CA 1
ATOM 1283 C C . ARG A 1 167 ? 1.240 -16.864 -5.994 1.00 96.50 167 ARG A C 1
ATOM 1285 O O . ARG A 1 167 ? 2.128 -17.094 -6.815 1.00 96.50 167 ARG A O 1
ATOM 1292 N N . ARG A 1 168 ? 0.318 -15.916 -6.198 1.00 94.94 168 ARG A N 1
ATOM 1293 C CA . ARG A 1 168 ? 0.326 -15.024 -7.372 1.00 94.94 168 ARG A CA 1
ATOM 1294 C C . ARG A 1 168 ? 1.524 -14.082 -7.379 1.00 94.94 168 ARG A C 1
ATOM 1296 O O . ARG A 1 168 ? 2.066 -13.834 -8.452 1.00 94.94 168 ARG A O 1
ATOM 1303 N N . LEU A 1 169 ? 1.934 -13.592 -6.211 1.00 94.38 169 LEU A N 1
ATOM 1304 C CA . LEU A 1 169 ? 3.115 -12.751 -6.040 1.00 94.38 169 LEU A CA 1
ATOM 1305 C C . LEU A 1 169 ? 4.409 -13.534 -6.338 1.00 94.38 169 LEU A C 1
ATOM 1307 O O . LEU A 1 169 ? 5.242 -13.064 -7.107 1.00 94.38 169 LEU A O 1
ATOM 1311 N N . ASP A 1 170 ? 4.532 -14.771 -5.855 1.00 95.38 170 ASP A N 1
ATOM 1312 C CA . ASP A 1 170 ? 5.649 -15.666 -6.193 1.00 95.38 170 ASP A CA 1
ATOM 1313 C C . ASP A 1 170 ? 5.707 -16.004 -7.692 1.00 95.38 170 ASP A C 1
ATOM 1315 O O . ASP A 1 170 ? 6.789 -16.098 -8.274 1.00 95.38 170 ASP A O 1
ATOM 1319 N N . GLU A 1 171 ? 4.556 -16.188 -8.348 1.00 95.44 171 GLU A N 1
ATOM 1320 C CA . GLU A 1 171 ? 4.499 -16.353 -9.806 1.00 95.44 171 GLU A CA 1
ATOM 1321 C C . GLU A 1 171 ? 4.813 -15.060 -10.570 1.00 95.44 171 GLU A C 1
ATOM 1323 O O . GLU A 1 171 ? 5.358 -15.139 -11.670 1.00 95.44 171 GLU A O 1
ATOM 1328 N N . ALA A 1 172 ? 4.512 -13.889 -10.003 1.00 92.44 172 ALA A N 1
ATOM 1329 C CA . ALA A 1 172 ? 4.859 -12.589 -10.570 1.00 92.44 172 ALA A CA 1
ATOM 1330 C C . ALA A 1 172 ? 6.375 -12.338 -10.497 1.00 92.44 172 ALA A C 1
ATOM 1332 O O . ALA A 1 172 ? 6.985 -12.045 -11.523 1.00 92.44 172 ALA A O 1
ATOM 1333 N N . HIS A 1 173 ? 7.002 -12.574 -9.340 1.00 91.75 173 HIS A N 1
ATOM 1334 C CA . HIS A 1 173 ? 8.450 -12.419 -9.147 1.00 91.75 173 HIS A CA 1
ATOM 1335 C C . HIS A 1 173 ? 9.291 -13.311 -10.083 1.00 91.75 173 HIS A C 1
ATOM 1337 O O . HIS A 1 173 ? 10.385 -12.930 -10.494 1.00 91.75 173 HIS A O 1
ATOM 1343 N N . ARG A 1 174 ? 8.778 -14.481 -10.495 1.00 94.25 174 ARG A N 1
ATOM 1344 C CA . ARG A 1 174 ? 9.432 -15.347 -11.505 1.00 94.25 174 ARG A CA 1
ATOM 1345 C C . ARG A 1 174 ? 9.437 -14.752 -12.920 1.00 94.25 174 ARG A C 1
ATOM 1347 O O . ARG A 1 174 ? 10.193 -15.220 -13.770 1.00 94.25 174 ARG A O 1
ATOM 1354 N N . LEU A 1 175 ? 8.593 -13.755 -13.188 1.00 94.00 175 LEU A N 1
ATOM 1355 C CA . LEU A 1 175 ? 8.522 -13.044 -14.466 1.00 94.00 175 LEU A CA 1
ATOM 1356 C C . LEU A 1 175 ? 9.363 -11.766 -14.464 1.00 94.00 175 LEU A C 1
ATOM 1358 O O . LEU A 1 175 ? 9.785 -11.347 -15.535 1.00 94.00 175 LEU A O 1
ATOM 1362 N N . ASP A 1 176 ? 9.658 -11.183 -13.299 1.00 89.62 176 ASP A N 1
ATOM 1363 C CA . ASP A 1 176 ? 10.412 -9.925 -13.199 1.00 89.62 176 ASP A CA 1
ATOM 1364 C C . ASP A 1 176 ? 11.825 -10.028 -13.813 1.00 89.62 176 ASP A C 1
ATOM 1366 O O . ASP A 1 176 ? 12.316 -9.068 -14.393 1.00 89.62 176 ASP A O 1
ATOM 1370 N N . ALA A 1 177 ? 12.442 -11.217 -13.822 1.00 89.88 177 ALA A N 1
ATOM 1371 C CA . ALA A 1 177 ? 13.709 -11.478 -14.526 1.00 89.88 177 ALA A CA 1
ATOM 1372 C C . ALA A 1 177 ? 13.613 -11.466 -16.074 1.00 89.88 177 ALA A C 1
ATOM 1374 O O . ALA A 1 177 ? 14.628 -11.600 -16.755 1.00 89.88 177 ALA A O 1
ATOM 1375 N N . GLN A 1 178 ? 12.404 -11.347 -16.631 1.00 92.56 178 GLN A N 1
ATOM 1376 C CA . GLN A 1 178 ? 12.101 -11.232 -18.067 1.00 92.56 178 GLN A CA 1
ATOM 1377 C C . GLN A 1 178 ? 11.421 -9.890 -18.404 1.00 92.56 178 GLN A C 1
ATOM 1379 O O . GLN A 1 178 ? 10.964 -9.693 -19.531 1.00 92.56 178 GLN A O 1
ATOM 1384 N N . LEU A 1 179 ? 11.319 -8.984 -17.429 1.00 91.75 179 LEU A N 1
ATOM 1385 C CA . LEU A 1 179 ? 10.663 -7.686 -17.542 1.00 91.75 179 LEU A CA 1
ATOM 1386 C C . LEU A 1 179 ? 11.690 -6.548 -17.385 1.00 91.75 179 LEU A C 1
ATOM 1388 O O . LEU A 1 179 ? 12.719 -6.738 -16.734 1.00 91.75 179 LEU A O 1
ATOM 1392 N N . PRO A 1 180 ? 11.425 -5.358 -17.957 1.00 89.00 180 PRO A N 1
ATOM 1393 C CA . PRO A 1 180 ? 12.130 -4.135 -17.579 1.00 89.00 180 PRO A CA 1
ATOM 1394 C C . PRO A 1 180 ? 11.861 -3.795 -16.105 1.00 89.00 180 PRO A C 1
ATOM 1396 O O . PRO A 1 180 ? 10.891 -4.277 -15.510 1.00 89.00 180 PRO A O 1
ATOM 1399 N N . ALA A 1 181 ? 12.684 -2.931 -15.510 1.00 88.06 181 ALA A N 1
ATOM 1400 C CA . ALA A 1 181 ? 12.428 -2.471 -14.143 1.00 88.06 181 ALA A CA 1
ATOM 1401 C C . ALA A 1 181 ? 11.077 -1.723 -14.049 1.00 88.06 181 ALA A C 1
ATOM 1403 O O . ALA A 1 181 ? 10.620 -1.120 -15.017 1.00 88.06 181 ALA A O 1
ATOM 1404 N N . GLN A 1 182 ? 10.428 -1.711 -12.877 1.00 86.56 182 GLN A N 1
ATOM 1405 C CA . GLN A 1 182 ? 9.104 -1.071 -12.742 1.00 86.56 182 GLN A CA 1
ATOM 1406 C C . GLN A 1 182 ? 9.116 0.440 -13.056 1.00 86.56 182 GLN A C 1
ATOM 1408 O O . GLN A 1 182 ? 8.123 0.961 -13.563 1.00 86.56 182 GLN A O 1
ATOM 1413 N N . ASP A 1 183 ? 10.250 1.107 -12.816 1.00 87.81 183 ASP A N 1
ATOM 1414 C CA . ASP A 1 183 ? 10.525 2.515 -13.142 1.00 87.81 183 ASP A CA 1
ATOM 1415 C C . ASP A 1 183 ? 11.139 2.723 -14.548 1.00 87.81 183 ASP A C 1
ATOM 1417 O O . ASP A 1 183 ? 11.402 3.857 -14.950 1.00 87.81 183 ASP A O 1
ATOM 1421 N N . GLU A 1 184 ? 11.420 1.659 -15.303 1.00 88.06 184 GLU A N 1
ATOM 1422 C CA . GLU A 1 184 ? 12.004 1.751 -16.646 1.00 88.06 184 GLU A CA 1
ATOM 1423 C C . GLU A 1 184 ? 10.919 2.006 -17.699 1.00 88.06 184 GLU A C 1
ATOM 1425 O O . GLU A 1 184 ? 9.841 1.401 -17.699 1.00 88.06 184 GLU A O 1
ATOM 1430 N N . VAL A 1 185 ? 11.211 2.936 -18.606 1.00 88.19 185 VAL A N 1
ATOM 1431 C CA . VAL A 1 185 ? 10.333 3.327 -19.704 1.00 88.19 185 VAL A CA 1
ATOM 1432 C C . VAL A 1 185 ? 10.370 2.265 -20.798 1.00 88.19 185 VAL A C 1
ATOM 1434 O O . VAL A 1 185 ? 11.431 1.813 -21.229 1.00 88.19 185 VAL A O 1
ATOM 1437 N N . SER A 1 186 ? 9.193 1.888 -21.293 1.00 88.75 186 SER A N 1
ATOM 1438 C CA . SER A 1 186 ? 9.053 1.019 -22.463 1.00 88.75 186 SER A CA 1
ATOM 1439 C C . SER A 1 186 ? 8.139 1.655 -23.498 1.00 88.75 186 SER A C 1
ATOM 1441 O O . SER A 1 186 ? 7.062 2.154 -23.173 1.00 88.75 186 SER A O 1
ATOM 1443 N N . CYS A 1 187 ? 8.559 1.621 -24.760 1.00 85.75 187 CYS A N 1
ATOM 1444 C CA . CYS A 1 187 ? 7.771 2.106 -25.883 1.00 85.75 187 CYS A CA 1
ATOM 1445 C C . CYS A 1 187 ? 7.112 0.949 -26.645 1.00 85.75 187 CYS A C 1
ATOM 1447 O O . CYS A 1 187 ? 7.692 -0.124 -26.839 1.00 85.75 187 CYS A O 1
ATOM 1449 N N . ARG A 1 188 ? 5.884 1.189 -27.108 1.00 89.62 188 ARG A N 1
ATOM 1450 C CA . ARG A 1 188 ? 5.211 0.355 -28.104 1.00 89.62 188 ARG A CA 1
ATOM 1451 C C . ARG A 1 188 ? 5.902 0.478 -29.464 1.00 89.62 188 ARG A C 1
ATOM 1453 O O . ARG A 1 188 ? 6.250 1.578 -29.889 1.00 89.62 188 ARG A O 1
ATOM 1460 N N . THR A 1 189 ? 6.010 -0.631 -30.193 1.00 84.50 189 THR A N 1
ATOM 1461 C CA . THR A 1 189 ? 6.412 -0.631 -31.608 1.00 84.50 189 THR A CA 1
ATOM 1462 C C . THR A 1 189 ? 5.201 -0.639 -32.548 1.00 84.50 189 THR A C 1
ATOM 1464 O O . THR A 1 189 ? 4.108 -1.086 -32.193 1.00 84.50 189 THR A O 1
ATOM 1467 N N . ALA A 1 190 ? 5.390 -0.164 -33.783 1.00 82.69 190 ALA A N 1
ATOM 1468 C CA . ALA A 1 190 ? 4.333 -0.112 -34.802 1.00 82.69 190 ALA A CA 1
ATOM 1469 C C . ALA A 1 190 ? 3.806 -1.500 -35.236 1.00 82.69 190 ALA A C 1
ATOM 1471 O O . ALA A 1 190 ? 2.760 -1.590 -35.871 1.00 82.69 190 ALA A O 1
ATOM 1472 N N . GLU A 1 191 ? 4.518 -2.574 -34.885 1.00 83.25 191 GLU A N 1
ATOM 1473 C CA . GLU A 1 191 ? 4.166 -3.971 -35.172 1.00 83.25 191 GLU A CA 1
ATOM 1474 C C . GLU A 1 191 ? 3.197 -4.567 -34.130 1.00 83.25 191 GLU A C 1
ATOM 1476 O O . GLU A 1 191 ? 2.645 -5.648 -34.339 1.00 83.25 191 GLU A O 1
ATOM 1481 N N . ALA A 1 192 ? 2.980 -3.879 -33.002 1.00 87.75 192 ALA A N 1
ATOM 1482 C CA . ALA A 1 192 ? 2.116 -4.347 -31.925 1.00 87.75 192 ALA A CA 1
ATOM 1483 C C . ALA A 1 192 ? 0.621 -4.256 -32.306 1.00 87.75 192 ALA A C 1
ATOM 1485 O O . ALA A 1 192 ? 0.143 -3.155 -32.612 1.00 87.75 192 ALA A O 1
ATOM 1486 N N . PRO A 1 193 ? -0.156 -5.354 -32.237 1.00 88.88 193 PRO A N 1
ATOM 1487 C CA . PRO A 1 193 ? -1.567 -5.352 -32.611 1.00 88.88 193 PRO A CA 1
ATOM 1488 C C . PRO A 1 193 ? -2.422 -4.549 -31.623 1.00 88.88 193 PRO A C 1
ATOM 1490 O O . PRO A 1 193 ? -2.157 -4.526 -30.418 1.00 88.88 193 PRO A O 1
ATOM 1493 N N . ALA A 1 194 ? -3.477 -3.917 -32.138 1.00 86.75 194 ALA A N 1
ATOM 1494 C CA . ALA A 1 194 ? -4.495 -3.265 -31.319 1.00 86.75 194 ALA A CA 1
ATOM 1495 C C . ALA A 1 194 ? -5.266 -4.290 -30.464 1.00 86.75 194 ALA A C 1
ATOM 1497 O O . ALA A 1 194 ? -5.489 -5.425 -30.889 1.00 86.75 194 ALA A O 1
ATOM 1498 N N . GLY A 1 195 ? -5.671 -3.883 -29.263 1.00 85.38 195 GLY A N 1
ATOM 1499 C CA . GLY A 1 195 ? -6.260 -4.739 -28.233 1.00 85.38 195 GLY A CA 1
ATOM 1500 C C . GLY A 1 195 ? -5.240 -5.515 -27.388 1.00 85.38 195 GLY A C 1
ATOM 1501 O O . GLY A 1 195 ? -5.648 -6.325 -26.560 1.00 85.38 195 GLY A O 1
ATOM 1502 N N . SER A 1 196 ? -3.932 -5.302 -27.579 1.00 89.31 196 SER A N 1
ATOM 1503 C CA . SER A 1 196 ? -2.877 -5.954 -26.786 1.00 89.31 196 SER A CA 1
ATOM 1504 C C . SER A 1 196 ? -2.423 -5.095 -25.601 1.00 89.31 196 SER A C 1
ATOM 1506 O O . SER A 1 196 ? -2.616 -3.881 -25.593 1.00 89.31 196 SER A O 1
ATOM 1508 N N . VAL A 1 197 ? -1.740 -5.697 -24.617 1.00 90.44 197 VAL A N 1
ATOM 1509 C CA . VAL A 1 197 ? -1.164 -4.962 -23.468 1.00 90.44 197 VAL A CA 1
ATOM 1510 C C . VAL A 1 197 ? -0.220 -3.821 -23.887 1.00 90.44 197 VAL A C 1
ATOM 1512 O O . VAL A 1 197 ? -0.040 -2.866 -23.135 1.00 90.44 197 VAL A O 1
ATOM 1515 N N . ALA A 1 198 ? 0.345 -3.876 -25.099 1.00 91.25 198 ALA A N 1
ATOM 1516 C CA . ALA A 1 198 ? 1.185 -2.815 -25.644 1.00 91.25 198 ALA A CA 1
ATOM 1517 C C . ALA A 1 198 ? 0.417 -1.503 -25.907 1.00 91.25 198 ALA A C 1
ATOM 1519 O O . ALA A 1 198 ? 1.037 -0.443 -25.922 1.00 91.25 198 ALA A O 1
ATOM 1520 N N . ASP A 1 199 ? -0.917 -1.534 -26.034 1.00 91.12 199 ASP A N 1
ATOM 1521 C CA . ASP A 1 199 ? -1.751 -0.324 -26.096 1.00 91.12 199 ASP A CA 1
ATOM 1522 C C . ASP A 1 199 ? -1.708 0.490 -24.784 1.00 91.12 199 ASP A C 1
ATOM 1524 O O . ASP A 1 199 ? -1.964 1.693 -24.802 1.00 91.12 199 ASP A O 1
ATOM 1528 N N . LEU A 1 200 ? -1.357 -0.130 -23.646 1.00 88.81 200 LEU A N 1
ATOM 1529 C CA . LEU A 1 200 ? -1.203 0.566 -22.359 1.00 88.81 200 LEU A CA 1
ATOM 1530 C C . LEU A 1 200 ? 0.115 1.364 -22.273 1.00 88.81 200 LEU A C 1
ATOM 1532 O O . LEU A 1 200 ? 0.214 2.310 -21.485 1.00 88.81 200 LEU A O 1
ATOM 1536 N N . PHE A 1 201 ? 1.110 1.017 -23.098 1.00 90.25 201 PHE A N 1
ATOM 1537 C CA . PHE A 1 201 ? 2.407 1.694 -23.183 1.00 90.25 201 PHE A CA 1
ATOM 1538 C C . PHE A 1 201 ? 2.362 2.849 -24.194 1.00 90.25 201 PHE A C 1
ATOM 1540 O O . PHE A 1 201 ? 2.901 2.775 -25.300 1.00 90.25 201 PHE A O 1
ATOM 1547 N N . GLY A 1 202 ? 1.721 3.948 -23.787 1.00 82.25 202 GLY A N 1
ATOM 1548 C CA . GLY A 1 202 ? 1.902 5.249 -24.439 1.00 82.25 202 GLY A CA 1
ATOM 1549 C C . GLY A 1 202 ? 3.325 5.791 -24.241 1.00 82.25 202 GLY A C 1
ATOM 1550 O O . GLY A 1 202 ? 4.068 5.288 -23.395 1.00 82.25 202 GLY A O 1
ATOM 1551 N N . GLU A 1 203 ? 3.695 6.833 -24.991 1.00 78.19 203 GLU A N 1
ATOM 1552 C CA . GLU A 1 203 ? 5.026 7.457 -24.929 1.00 78.19 203 GLU A CA 1
ATOM 1553 C C . GLU A 1 203 ? 5.472 7.740 -23.484 1.00 78.19 203 GLU A C 1
ATOM 1555 O O . GLU A 1 203 ? 4.752 8.353 -22.694 1.00 78.19 203 GLU A O 1
ATOM 1560 N N . GLY A 1 204 ? 6.664 7.259 -23.119 1.00 81.69 204 GLY A N 1
ATOM 1561 C CA . GLY A 1 204 ? 7.212 7.446 -21.778 1.00 81.69 204 GLY A CA 1
ATOM 1562 C C . GLY A 1 204 ? 6.526 6.648 -20.659 1.00 81.69 204 GLY A C 1
ATOM 1563 O O . GLY A 1 204 ? 6.754 6.979 -19.502 1.00 81.69 204 GLY A O 1
ATOM 1564 N N . SER A 1 205 ? 5.674 5.655 -20.939 1.00 89.06 205 SER A N 1
ATOM 1565 C CA . SER A 1 205 ? 5.065 4.814 -19.888 1.00 89.06 205 SER A CA 1
ATOM 1566 C C . SER A 1 205 ? 6.085 3.880 -19.235 1.00 89.06 205 SER A C 1
ATOM 1568 O O . SER A 1 205 ? 6.863 3.230 -19.936 1.00 89.06 205 SER A O 1
ATOM 1570 N N . THR A 1 206 ? 6.021 3.743 -17.909 1.00 91.62 206 THR A N 1
ATOM 1571 C CA . THR A 1 206 ? 6.775 2.708 -17.177 1.00 91.62 206 THR A CA 1
ATOM 1572 C C . THR A 1 206 ? 5.937 1.454 -16.934 1.00 91.62 206 THR A C 1
ATOM 1574 O O . THR A 1 206 ? 4.703 1.481 -17.023 1.00 91.62 206 THR A O 1
ATOM 1577 N N . LEU A 1 207 ? 6.594 0.336 -16.607 1.00 90.19 207 LEU A N 1
ATOM 1578 C CA . LEU A 1 207 ? 5.901 -0.912 -16.276 1.00 90.19 207 LEU A CA 1
ATOM 1579 C C . LEU A 1 207 ? 4.980 -0.753 -15.053 1.00 90.19 207 LEU A C 1
ATOM 1581 O O . LEU A 1 207 ? 3.839 -1.205 -15.115 1.00 90.19 207 LEU A O 1
ATOM 1585 N N . GLY A 1 208 ? 5.411 -0.075 -13.985 1.00 88.88 208 GLY A N 1
ATOM 1586 C CA . GLY A 1 208 ? 4.589 0.135 -12.783 1.00 88.88 208 GLY A CA 1
ATOM 1587 C C . GLY A 1 208 ? 3.304 0.931 -13.058 1.00 88.88 208 GLY A C 1
ATOM 1588 O O . GLY A 1 208 ? 2.216 0.573 -12.602 1.00 88.88 208 GLY A O 1
ATOM 1589 N N . GLU A 1 209 ? 3.385 1.952 -13.917 1.00 88.12 209 GLU A N 1
ATOM 1590 C CA . GLU A 1 209 ? 2.211 2.706 -14.370 1.00 88.12 209 GLU A CA 1
ATOM 1591 C C . GLU A 1 209 ? 1.258 1.860 -15.226 1.00 88.12 209 GLU A C 1
ATOM 1593 O O . GLU A 1 209 ? 0.048 2.089 -15.211 1.00 88.12 209 GLU A O 1
ATOM 1598 N N . VAL A 1 210 ? 1.774 0.917 -16.022 1.00 90.75 210 VAL A N 1
ATOM 1599 C CA . VAL A 1 210 ? 0.940 -0.015 -16.799 1.00 90.75 210 VAL A CA 1
ATOM 1600 C C . VAL A 1 210 ? 0.305 -1.072 -15.899 1.00 90.75 210 VAL A C 1
ATOM 1602 O O . VAL A 1 210 ? -0.878 -1.368 -16.078 1.00 90.75 210 VAL A O 1
ATOM 1605 N N . LEU A 1 211 ? 1.041 -1.587 -14.908 1.00 89.44 211 LEU A N 1
ATOM 1606 C CA . LEU A 1 211 ? 0.507 -2.493 -13.895 1.00 89.44 211 LEU A CA 1
ATOM 1607 C C . LEU A 1 211 ? -0.689 -1.846 -13.194 1.00 89.44 211 LEU A C 1
ATOM 1609 O O . LEU A 1 211 ? -1.769 -2.418 -13.263 1.00 89.44 211 LEU A O 1
ATOM 1613 N N . GLU A 1 212 ? -0.573 -0.628 -12.655 1.00 87.19 212 GLU A N 1
ATOM 1614 C CA . GLU A 1 212 ? -1.689 0.070 -11.986 1.00 87.19 212 GLU A CA 1
ATOM 1615 C C . GLU A 1 212 ? -2.901 0.318 -12.910 1.00 87.19 212 GLU A C 1
ATOM 1617 O O . GLU A 1 212 ? -4.053 0.087 -12.521 1.00 87.19 212 GLU A O 1
ATOM 1622 N N . ARG A 1 213 ? -2.659 0.763 -14.154 1.00 87.38 213 ARG A N 1
ATOM 1623 C CA . ARG A 1 213 ? -3.721 1.072 -15.133 1.00 87.38 213 ARG A CA 1
ATOM 1624 C C . ARG A 1 213 ? -4.433 -0.169 -15.682 1.00 87.38 213 ARG A C 1
ATOM 1626 O O . ARG A 1 213 ? -5.567 -0.051 -16.142 1.00 87.38 213 ARG A O 1
ATOM 1633 N N . SER A 1 214 ? -3.791 -1.336 -15.661 1.00 91.19 214 SER A N 1
ATOM 1634 C CA . SER A 1 214 ? -4.332 -2.559 -16.259 1.00 91.19 214 SER A CA 1
ATOM 1635 C C . SER A 1 214 ? -5.567 -3.090 -15.524 1.00 91.19 214 SER A C 1
ATOM 1637 O O . SER A 1 214 ? -5.601 -3.178 -14.293 1.00 91.19 214 SER A O 1
ATOM 1639 N N . THR A 1 215 ? -6.561 -3.523 -16.300 1.00 92.38 215 THR A N 1
ATOM 1640 C CA . THR A 1 215 ? -7.767 -4.234 -15.843 1.00 92.38 215 THR A CA 1
ATOM 1641 C C . THR A 1 215 ? -7.607 -5.758 -15.832 1.00 92.38 215 THR A C 1
ATOM 1643 O O . THR A 1 215 ? -8.487 -6.451 -15.333 1.00 92.38 215 THR A O 1
ATOM 1646 N N . LEU A 1 216 ? -6.500 -6.296 -16.359 1.00 90.81 216 LEU A N 1
ATOM 1647 C CA . LEU A 1 216 ? -6.302 -7.740 -16.569 1.00 90.81 216 LEU A CA 1
ATOM 1648 C C . LEU A 1 216 ? -5.917 -8.521 -15.299 1.00 90.81 216 LEU A C 1
ATOM 1650 O O . LEU A 1 216 ? -5.810 -9.743 -15.347 1.00 90.81 216 LEU A O 1
ATOM 1654 N N . GLY A 1 217 ? -5.671 -7.836 -14.182 1.00 90.19 217 GLY A N 1
ATOM 1655 C CA . GLY A 1 217 ? -5.065 -8.432 -12.992 1.00 90.19 217 GLY A CA 1
ATOM 1656 C C . GLY A 1 217 ? -3.534 -8.450 -13.064 1.00 90.19 217 GLY A C 1
ATOM 1657 O O . GLY A 1 217 ? -2.922 -8.468 -14.136 1.00 90.19 217 GLY A O 1
ATOM 1658 N N . GLU A 1 218 ? -2.904 -8.419 -11.894 1.00 90.56 218 GLU A N 1
ATOM 1659 C CA . GLU A 1 218 ? -1.471 -8.151 -11.719 1.00 90.56 218 GLU A CA 1
ATOM 1660 C C . GLU A 1 218 ? -0.566 -9.167 -12.447 1.00 90.56 218 GLU A C 1
ATOM 1662 O O . GLU A 1 218 ? 0.308 -8.814 -13.245 1.00 90.56 218 GLU A O 1
ATOM 1667 N N . LEU A 1 219 ? -0.835 -10.457 -12.233 1.00 93.44 219 LEU A N 1
ATOM 1668 C CA . LEU A 1 219 ? -0.054 -11.563 -12.788 1.00 93.44 219 LEU A CA 1
ATOM 1669 C C . LEU A 1 219 ? -0.267 -11.747 -14.299 1.00 93.44 219 LEU A C 1
ATOM 1671 O O . LEU A 1 219 ? 0.683 -12.046 -15.023 1.00 93.44 219 LEU A O 1
ATOM 1675 N N . LEU A 1 220 ? -1.498 -11.573 -14.792 1.00 94.06 220 LEU A N 1
ATOM 1676 C CA . LEU A 1 220 ? -1.797 -11.694 -16.223 1.00 94.06 220 LEU A CA 1
ATOM 1677 C C . LEU A 1 220 ? -1.190 -10.531 -17.015 1.00 94.06 220 LEU A C 1
ATOM 1679 O O . LEU A 1 220 ? -0.674 -10.750 -18.108 1.00 94.06 220 LEU A O 1
ATOM 1683 N N . THR A 1 221 ? -1.170 -9.326 -16.434 1.00 93.81 221 THR A N 1
ATOM 1684 C CA . THR A 1 221 ? -0.496 -8.166 -17.035 1.00 93.81 221 THR A CA 1
ATOM 1685 C C . THR A 1 221 ? 0.996 -8.448 -17.214 1.00 93.81 221 THR A C 1
ATOM 1687 O O . THR A 1 221 ? 1.483 -8.356 -18.337 1.00 93.81 221 THR A O 1
ATOM 1690 N N . ARG A 1 222 ? 1.709 -8.909 -16.169 1.00 95.19 222 ARG A N 1
ATOM 1691 C CA . ARG A 1 222 ? 3.120 -9.334 -16.303 1.00 95.19 222 ARG A CA 1
ATOM 1692 C C . ARG A 1 222 ? 3.314 -10.394 -17.393 1.00 95.19 222 ARG A C 1
ATOM 1694 O O . ARG A 1 222 ? 4.199 -10.235 -18.230 1.00 95.19 222 ARG A O 1
ATOM 1701 N N . LYS A 1 223 ? 2.474 -11.441 -17.425 1.00 95.94 223 LYS A N 1
ATOM 1702 C CA . LYS A 1 223 ? 2.554 -12.516 -18.438 1.00 95.94 223 LYS A CA 1
ATOM 1703 C C . LYS A 1 223 ? 2.416 -11.967 -19.867 1.00 95.94 223 LYS A C 1
ATOM 1705 O O . LYS A 1 223 ? 3.247 -12.295 -20.711 1.00 95.94 223 LYS A O 1
ATOM 1710 N N . GLN A 1 224 ? 1.452 -11.078 -20.126 1.00 95.50 224 GLN A N 1
ATOM 1711 C CA . GLN A 1 224 ? 1.301 -10.456 -21.448 1.00 95.50 224 GLN A CA 1
ATOM 1712 C C . GLN A 1 224 ? 2.432 -9.475 -21.794 1.00 95.50 224 GLN A C 1
ATOM 1714 O O . GLN A 1 224 ? 2.780 -9.358 -22.967 1.00 95.50 224 GLN A O 1
ATOM 1719 N N . VAL A 1 225 ? 3.031 -8.777 -20.820 1.00 95.38 225 VAL A N 1
ATOM 1720 C CA . VAL A 1 225 ? 4.173 -7.882 -21.092 1.00 95.38 225 VAL A CA 1
ATOM 1721 C C . VAL A 1 225 ? 5.415 -8.684 -21.490 1.00 95.38 225 VAL A C 1
ATOM 1723 O O . VAL A 1 225 ? 6.044 -8.333 -22.485 1.00 95.38 225 VAL A O 1
ATOM 1726 N N . VAL A 1 226 ? 5.719 -9.800 -20.811 1.00 96.12 226 VAL A N 1
ATOM 1727 C CA . VAL A 1 226 ? 6.783 -10.735 -21.242 1.00 96.12 226 VAL A CA 1
ATOM 1728 C C . VAL A 1 226 ? 6.520 -11.241 -22.666 1.00 96.12 226 VAL A C 1
ATOM 1730 O O . VAL A 1 226 ? 7.417 -11.235 -23.507 1.00 96.12 226 VAL A O 1
ATOM 1733 N N . GLU A 1 227 ? 5.278 -11.621 -22.973 1.00 95.38 227 GLU A N 1
ATOM 1734 C CA . GLU A 1 227 ? 4.877 -12.091 -24.305 1.00 95.38 227 GLU A CA 1
ATOM 1735 C C . GLU A 1 227 ? 5.019 -11.001 -25.391 1.00 95.38 227 GLU A C 1
ATOM 1737 O O . GLU A 1 227 ? 5.461 -11.282 -26.507 1.00 95.38 227 GLU A O 1
ATOM 1742 N N . ALA A 1 228 ? 4.699 -9.745 -25.068 1.00 94.44 228 ALA A N 1
ATOM 1743 C CA . ALA A 1 228 ? 4.850 -8.598 -25.962 1.00 94.44 228 ALA A CA 1
ATOM 1744 C C . ALA A 1 228 ? 6.324 -8.199 -26.180 1.00 94.44 228 ALA A C 1
ATOM 1746 O O . ALA A 1 228 ? 6.706 -7.876 -27.306 1.00 94.44 228 ALA A O 1
ATOM 1747 N N . LEU A 1 229 ? 7.166 -8.271 -25.144 1.00 94.19 229 LEU A N 1
ATOM 1748 C CA . LEU A 1 229 ? 8.618 -8.080 -25.251 1.00 94.19 229 LEU A CA 1
ATOM 1749 C C . LEU A 1 229 ? 9.250 -9.167 -26.132 1.00 94.19 229 LEU A C 1
ATOM 1751 O O . LEU A 1 229 ? 9.978 -8.852 -27.071 1.00 94.19 229 LEU A O 1
ATOM 1755 N N . ALA A 1 230 ? 8.897 -10.438 -25.908 1.00 94.62 230 ALA A N 1
ATOM 1756 C CA . ALA A 1 230 ? 9.381 -11.571 -26.703 1.00 94.62 230 ALA A CA 1
ATOM 1757 C C . ALA A 1 230 ? 8.971 -11.501 -28.189 1.00 94.62 230 ALA A C 1
ATOM 1759 O O . ALA A 1 230 ? 9.666 -12.044 -29.046 1.00 94.62 230 ALA A O 1
ATOM 1760 N N . ARG A 1 231 ? 7.866 -10.811 -28.511 1.00 95.00 231 ARG A N 1
ATOM 1761 C CA . ARG A 1 231 ? 7.430 -10.521 -29.891 1.00 95.00 231 ARG A CA 1
ATOM 1762 C C . ARG A 1 231 ? 7.969 -9.206 -30.468 1.00 95.00 231 ARG A C 1
ATOM 1764 O O . ARG A 1 231 ? 7.659 -8.892 -31.612 1.00 95.00 231 ARG A O 1
ATOM 1771 N N . GLY A 1 232 ? 8.732 -8.419 -29.706 1.00 93.44 232 GLY A N 1
ATOM 1772 C CA . GLY A 1 232 ? 9.217 -7.101 -30.134 1.00 93.44 232 GLY A CA 1
ATOM 1773 C C . GLY A 1 232 ? 8.132 -6.020 -30.243 1.00 93.44 232 GLY A C 1
ATOM 1774 O O . GLY A 1 232 ? 8.389 -4.956 -30.809 1.00 93.44 232 GLY A O 1
ATOM 1775 N N . TRP A 1 233 ? 6.935 -6.269 -29.698 1.00 94.06 233 TRP A N 1
ATOM 1776 C CA . TRP A 1 233 ? 5.810 -5.322 -29.616 1.00 94.06 233 TRP A CA 1
ATOM 1777 C C . TRP A 1 233 ? 6.054 -4.204 -28.594 1.00 94.06 233 TRP A C 1
ATOM 1779 O O . TRP A 1 233 ? 5.499 -3.111 -28.711 1.00 94.06 233 TRP A O 1
ATOM 1789 N N . LEU A 1 234 ? 6.903 -4.484 -27.606 1.00 93.62 234 LEU A N 1
ATOM 1790 C CA . LEU A 1 234 ? 7.442 -3.529 -26.645 1.00 93.62 234 LEU A CA 1
ATOM 1791 C C . LEU A 1 234 ? 8.967 -3.520 -26.735 1.00 93.62 234 LEU A C 1
ATOM 1793 O O . LEU A 1 234 ? 9.583 -4.555 -27.001 1.00 93.62 234 LEU A O 1
ATOM 1797 N N . ARG A 1 235 ? 9.575 -2.359 -26.485 1.00 91.00 235 ARG A N 1
ATOM 1798 C CA . ARG A 1 235 ? 11.024 -2.212 -26.299 1.00 91.00 235 ARG A CA 1
ATOM 1799 C C . ARG A 1 235 ? 11.292 -1.307 -25.093 1.00 91.00 235 ARG A C 1
ATOM 1801 O O . ARG A 1 235 ? 10.767 -0.192 -25.078 1.00 91.00 235 ARG A O 1
ATOM 1808 N N . PRO A 1 236 ? 12.096 -1.736 -24.105 1.00 90.25 236 PRO A N 1
ATOM 1809 C CA . PRO A 1 236 ? 12.632 -0.827 -23.100 1.00 90.25 236 PRO A CA 1
ATOM 1810 C C . PRO A 1 236 ? 13.508 0.227 -23.785 1.00 90.25 236 PRO A C 1
ATOM 1812 O O . PRO A 1 236 ? 14.234 -0.101 -24.729 1.00 90.25 236 PRO A O 1
ATOM 1815 N N . THR A 1 237 ? 13.435 1.486 -23.353 1.00 88.31 237 THR A N 1
ATOM 1816 C CA . THR A 1 237 ? 14.274 2.558 -23.923 1.00 88.31 237 THR A CA 1
ATOM 1817 C C . THR A 1 237 ? 15.608 2.708 -23.191 1.00 88.31 237 THR A C 1
ATOM 1819 O O . THR A 1 237 ? 16.522 3.341 -23.716 1.00 88.31 237 THR A O 1
ATOM 1822 N N . GLY A 1 238 ? 15.734 2.119 -21.997 1.00 85.06 238 GLY A N 1
ATOM 1823 C CA . GLY A 1 238 ? 16.838 2.350 -21.064 1.00 85.06 238 GLY A CA 1
ATOM 1824 C C . GLY A 1 238 ? 16.694 3.639 -20.242 1.00 85.06 238 GLY A C 1
ATOM 1825 O O . GLY A 1 238 ? 17.492 3.867 -19.332 1.00 85.06 238 GLY A O 1
ATOM 1826 N N . ASP A 1 239 ? 15.679 4.468 -20.512 1.00 87.06 239 ASP A N 1
ATOM 1827 C CA . ASP A 1 239 ? 15.345 5.615 -19.667 1.00 87.06 239 ASP A CA 1
ATOM 1828 C C . ASP A 1 239 ? 14.602 5.142 -18.412 1.00 87.06 239 ASP A C 1
ATOM 1830 O O . ASP A 1 239 ? 13.647 4.369 -18.490 1.00 87.06 239 ASP A O 1
ATOM 1834 N N . THR A 1 240 ? 14.975 5.656 -17.242 1.00 87.56 240 THR A N 1
ATOM 1835 C CA . THR A 1 240 ? 14.255 5.394 -15.987 1.00 87.56 240 THR A CA 1
ATOM 1836 C C . THR A 1 240 ? 13.470 6.623 -15.544 1.00 87.56 240 THR A C 1
ATOM 1838 O O . THR A 1 240 ? 14.068 7.655 -15.228 1.00 87.56 240 THR A O 1
ATOM 1841 N N . ARG A 1 241 ? 12.142 6.504 -15.436 1.00 84.62 241 ARG A N 1
ATOM 1842 C CA . ARG A 1 241 ? 11.284 7.469 -14.738 1.00 84.62 241 ARG A CA 1
ATOM 1843 C C . ARG A 1 241 ? 10.842 6.867 -13.408 1.00 84.62 241 ARG A C 1
ATOM 1845 O O . ARG A 1 241 ? 9.806 6.217 -13.331 1.00 84.62 241 ARG A O 1
ATOM 1852 N N . ALA A 1 242 ? 11.618 7.143 -12.361 1.00 73.44 242 ALA A N 1
ATOM 1853 C CA . ALA A 1 242 ? 11.241 6.798 -10.995 1.00 73.44 242 ALA A CA 1
ATOM 1854 C C . ALA A 1 242 ? 9.850 7.358 -10.658 1.00 73.44 242 ALA A C 1
ATOM 1856 O O . ALA A 1 242 ? 9.617 8.565 -10.786 1.00 73.44 242 ALA A O 1
ATOM 1857 N N . ALA A 1 243 ? 8.931 6.501 -10.220 1.00 67.75 243 ALA A N 1
ATOM 1858 C CA . ALA A 1 243 ? 7.591 6.912 -9.831 1.00 67.75 243 ALA A CA 1
ATOM 1859 C C . ALA A 1 243 ? 7.623 7.614 -8.458 1.00 67.75 243 ALA A C 1
ATOM 1861 O O . ALA A 1 243 ? 7.663 6.992 -7.394 1.00 67.75 243 ALA A O 1
ATOM 1862 N N . VAL A 1 244 ? 7.659 8.950 -8.485 1.00 65.69 244 VAL A N 1
ATOM 1863 C CA . VAL A 1 244 ? 7.855 9.781 -7.290 1.00 65.69 244 VAL A CA 1
ATOM 1864 C C . VAL A 1 244 ? 6.581 9.849 -6.445 1.00 65.69 244 VAL A C 1
ATOM 1866 O O . VAL A 1 244 ? 5.728 10.713 -6.652 1.00 65.69 244 VAL A O 1
ATOM 1869 N N . VAL A 1 245 ? 6.502 9.017 -5.401 1.00 62.72 245 VAL A N 1
ATOM 1870 C CA . VAL A 1 245 ? 5.765 9.418 -4.194 1.00 62.72 245 VAL A CA 1
ATOM 1871 C C . VAL A 1 245 ? 6.585 10.528 -3.522 1.00 62.72 245 VAL A C 1
ATOM 1873 O O . VAL A 1 245 ? 7.705 10.243 -3.089 1.00 62.72 245 VAL A O 1
ATOM 1876 N N . PRO A 1 246 ? 6.085 11.771 -3.373 1.00 66.69 246 PRO A N 1
ATOM 1877 C CA . PRO A 1 246 ? 6.719 12.720 -2.461 1.00 66.69 246 PRO A CA 1
ATOM 1878 C C . PRO A 1 246 ? 6.724 12.103 -1.057 1.00 66.69 246 PRO A C 1
ATOM 1880 O O . PRO A 1 246 ? 5.738 11.486 -0.645 1.00 66.69 246 PRO A O 1
ATOM 1883 N N . GLY A 1 247 ? 7.822 12.191 -0.310 1.00 67.44 247 GLY A N 1
ATOM 1884 C CA . GLY A 1 247 ? 7.968 11.409 0.930 1.00 67.44 247 GLY A CA 1
ATOM 1885 C C . GLY A 1 247 ? 6.877 11.736 1.965 1.00 67.44 247 GLY A C 1
ATOM 1886 O O . GLY A 1 247 ? 6.370 12.856 1.974 1.00 67.44 247 GLY A O 1
ATOM 1887 N N . VAL A 1 248 ? 6.532 10.820 2.888 1.00 72.06 248 VAL A N 1
ATOM 1888 C CA . VAL A 1 248 ? 5.580 11.120 3.997 1.00 72.06 248 VAL A CA 1
ATOM 1889 C C . VAL A 1 248 ? 5.938 12.434 4.665 1.00 72.06 248 VAL A C 1
ATOM 1891 O O . VAL A 1 248 ? 5.111 13.315 4.844 1.00 72.06 248 VAL A O 1
ATOM 1894 N N . HIS A 1 249 ? 7.220 12.582 4.984 1.00 73.12 249 HIS A N 1
ATOM 1895 C CA . HIS A 1 249 ? 7.767 13.750 5.649 1.00 73.12 249 HIS A CA 1
ATOM 1896 C C . HIS A 1 249 ? 7.744 15.025 4.802 1.00 73.12 249 HIS A C 1
ATOM 1898 O O . HIS A 1 249 ? 7.778 16.109 5.369 1.00 73.12 249 HIS A O 1
ATOM 1904 N N . GLU A 1 250 ? 7.694 14.906 3.478 1.00 81.50 250 GLU A N 1
ATOM 1905 C CA . GLU A 1 250 ? 7.573 16.021 2.541 1.00 81.50 250 GLU A CA 1
ATOM 1906 C C . GLU A 1 250 ? 6.106 16.449 2.425 1.00 81.50 250 GLU A C 1
ATOM 1908 O O . GLU A 1 250 ? 5.784 17.601 2.702 1.00 81.50 250 GLU A O 1
ATOM 1913 N N . ARG A 1 251 ? 5.194 15.500 2.159 1.00 83.88 251 ARG A N 1
ATOM 1914 C CA . ARG A 1 251 ? 3.739 15.725 2.183 1.00 83.88 251 ARG A CA 1
ATOM 1915 C C . ARG A 1 251 ? 3.270 16.287 3.538 1.00 83.88 251 ARG A C 1
ATOM 1917 O O . ARG A 1 251 ? 2.513 17.255 3.573 1.00 83.88 251 ARG A O 1
ATOM 1924 N N . ALA A 1 252 ? 3.778 15.755 4.651 1.00 82.31 252 ALA A N 1
ATOM 1925 C CA . ALA A 1 252 ? 3.491 16.238 6.003 1.00 82.31 252 ALA A CA 1
ATOM 1926 C C . ALA A 1 252 ? 4.113 17.614 6.291 1.00 82.31 252 ALA A C 1
ATOM 1928 O O . ALA A 1 252 ? 3.470 18.452 6.917 1.00 82.31 252 ALA A O 1
ATOM 1929 N N . ALA A 1 253 ? 5.336 17.892 5.821 1.00 85.25 253 ALA A N 1
ATOM 1930 C CA . ALA A 1 253 ? 5.924 19.228 5.946 1.00 85.25 253 ALA A CA 1
ATOM 1931 C C . ALA A 1 253 ? 5.143 20.277 5.138 1.00 85.25 253 ALA A C 1
ATOM 1933 O O . ALA A 1 253 ? 5.031 21.417 5.584 1.00 85.25 253 ALA A O 1
ATOM 1934 N N . THR A 1 254 ? 4.574 19.894 3.993 1.00 85.62 254 THR A N 1
ATOM 1935 C CA . THR A 1 254 ? 3.668 20.739 3.208 1.00 85.62 254 THR A CA 1
ATOM 1936 C C . THR A 1 254 ? 2.357 21.001 3.952 1.00 85.62 254 THR A C 1
ATOM 1938 O O . THR A 1 254 ? 2.000 22.164 4.105 1.00 85.62 254 THR A O 1
ATOM 1941 N N . LEU A 1 255 ? 1.684 19.976 4.497 1.00 85.38 255 LEU A N 1
ATOM 1942 C CA . LEU A 1 255 ? 0.471 20.160 5.318 1.00 85.38 255 LEU A CA 1
ATOM 1943 C C . LEU A 1 255 ? 0.714 21.107 6.505 1.00 85.38 255 LEU A C 1
ATOM 1945 O O . LEU A 1 255 ? 0.071 22.152 6.598 1.00 85.38 255 LEU A O 1
ATOM 1949 N N . ARG A 1 256 ? 1.730 20.816 7.330 1.00 85.88 256 ARG A N 1
ATOM 1950 C CA . ARG A 1 256 ? 2.102 21.650 8.487 1.00 85.88 256 ARG A CA 1
ATOM 1951 C C . ARG A 1 256 ? 2.440 23.092 8.101 1.00 85.88 256 ARG A C 1
ATOM 1953 O O . ARG A 1 256 ? 2.197 24.005 8.885 1.00 85.88 256 ARG A O 1
ATOM 1960 N N . ARG A 1 257 ? 3.025 23.323 6.918 1.00 88.38 257 ARG A N 1
ATOM 1961 C CA . ARG A 1 257 ? 3.320 24.679 6.429 1.00 88.38 257 ARG A CA 1
ATOM 1962 C C . ARG A 1 257 ? 2.032 25.445 6.134 1.00 88.38 257 ARG A C 1
ATOM 1964 O O . ARG A 1 257 ? 1.872 26.548 6.642 1.00 88.38 257 ARG A O 1
ATOM 1971 N N . LEU A 1 258 ? 1.114 24.837 5.384 1.00 87.00 258 LEU A N 1
ATOM 1972 C CA . LEU A 1 258 ? -0.170 25.440 5.011 1.00 87.00 258 LEU A CA 1
ATOM 1973 C C . LEU A 1 258 ? -1.028 25.776 6.246 1.00 87.00 258 LEU A C 1
ATOM 1975 O O . LEU A 1 258 ? -1.706 26.800 6.281 1.00 87.00 258 LEU A O 1
ATOM 1979 N N . GLU A 1 259 ? -0.963 24.949 7.288 1.00 85.88 259 GLU A N 1
ATOM 1980 C CA . GLU A 1 259 ? -1.646 25.188 8.567 1.00 85.88 259 GLU A CA 1
ATOM 1981 C C . GLU A 1 259 ? -0.997 26.293 9.401 1.00 85.88 259 GLU A C 1
ATOM 1983 O O . GLU A 1 259 ? -1.704 27.088 10.021 1.00 85.88 259 GLU A O 1
ATOM 1988 N N . LEU A 1 260 ? 0.336 26.398 9.397 1.00 84.50 260 LEU A N 1
ATOM 1989 C CA . LEU A 1 260 ? 1.042 27.518 10.022 1.00 84.50 260 LEU A CA 1
ATOM 1990 C C . LEU A 1 260 ? 0.760 28.838 9.292 1.00 84.50 260 LEU A C 1
ATOM 1992 O O . LEU A 1 260 ? 0.579 29.861 9.950 1.00 84.50 260 LEU A O 1
ATOM 1996 N N . GLU A 1 261 ? 0.682 28.817 7.960 1.00 85.00 261 GLU A N 1
ATOM 1997 C CA . GLU A 1 261 ? 0.308 29.966 7.127 1.00 85.00 261 GLU A CA 1
ATOM 1998 C C . GLU A 1 261 ? -1.139 30.413 7.418 1.00 85.00 261 GLU A C 1
ATOM 2000 O O . GLU A 1 261 ? -1.366 31.595 7.688 1.00 85.00 261 GLU A O 1
ATOM 2005 N N . ARG A 1 262 ? -2.101 29.479 7.499 1.00 81.75 262 ARG A N 1
ATOM 2006 C CA . ARG A 1 262 ? -3.482 29.766 7.943 1.00 81.75 262 ARG A CA 1
ATOM 2007 C C . ARG A 1 262 ? -3.560 30.306 9.367 1.00 81.75 262 ARG A C 1
ATOM 2009 O O . ARG A 1 262 ? -4.202 31.327 9.609 1.00 81.75 262 ARG A O 1
ATOM 2016 N N . SER A 1 263 ? -2.865 29.664 10.303 1.00 76.19 263 SER A N 1
ATOM 2017 C CA . SER A 1 263 ? -2.821 30.089 11.707 1.00 76.19 263 SER A CA 1
ATOM 2018 C C . SER A 1 263 ? -2.289 31.519 11.848 1.00 76.19 263 SER A C 1
ATOM 2020 O O . SER A 1 263 ? -2.792 32.291 12.660 1.00 76.19 263 SER A O 1
ATOM 2022 N N . GLN A 1 264 ? -1.300 31.902 11.033 1.00 77.25 264 GLN A N 1
ATOM 2023 C CA . GLN A 1 264 ? -0.771 33.267 10.999 1.00 77.25 264 GLN A CA 1
ATOM 2024 C C . GLN A 1 264 ? -1.751 34.256 10.354 1.00 77.25 264 GLN A C 1
ATOM 2026 O O . GLN A 1 264 ? -1.930 35.349 10.890 1.00 77.25 264 GLN A O 1
ATOM 2031 N N . ALA A 1 265 ? -2.431 33.876 9.267 1.00 71.44 265 ALA A N 1
ATOM 2032 C CA . ALA A 1 265 ? -3.444 34.714 8.622 1.00 71.44 265 ALA A CA 1
ATOM 2033 C C . ALA A 1 265 ? -4.607 35.067 9.572 1.00 71.44 265 ALA A C 1
ATOM 2035 O O . ALA A 1 265 ? -5.043 36.216 9.606 1.00 71.44 265 ALA A O 1
ATOM 2036 N N . LEU A 1 266 ? -5.053 34.117 10.403 1.00 62.62 266 LEU A N 1
ATOM 2037 C CA . LEU A 1 266 ? -6.100 34.338 11.413 1.00 62.62 266 LEU A CA 1
ATOM 2038 C C . LEU A 1 266 ? -5.645 35.228 12.587 1.00 62.62 266 LEU A C 1
ATOM 2040 O O . LEU A 1 266 ? -6.466 35.911 13.198 1.00 62.62 266 LEU A O 1
ATOM 2044 N N . VAL A 1 267 ? -4.346 35.248 12.903 1.00 61.56 267 VAL A N 1
ATOM 2045 C CA . VAL A 1 267 ? -3.758 36.123 13.938 1.00 61.56 267 VAL A CA 1
ATOM 2046 C C . VAL A 1 267 ? -3.482 37.537 13.404 1.00 61.56 267 VAL A C 1
ATOM 2048 O O . VAL A 1 267 ? -3.425 38.486 14.187 1.00 61.56 267 VAL A O 1
ATOM 2051 N N . ALA A 1 268 ? -3.372 37.712 12.084 1.00 53.12 268 ALA A N 1
ATOM 2052 C CA . ALA A 1 268 ? -3.080 38.979 11.411 1.00 53.12 268 ALA A CA 1
ATOM 2053 C C . ALA A 1 268 ? -4.272 39.962 11.351 1.00 53.12 268 ALA A C 1
ATOM 2055 O O . ALA A 1 268 ? -4.481 40.647 10.347 1.00 53.12 268 ALA A O 1
ATOM 2056 N N . VAL A 1 269 ? -5.032 40.093 12.443 1.00 46.34 269 VAL A N 1
ATOM 2057 C CA . VAL A 1 269 ? -5.954 41.222 12.626 1.00 46.34 269 VAL A CA 1
ATOM 2058 C C . VAL A 1 269 ? -5.114 42.505 12.694 1.00 46.34 269 VAL A C 1
ATOM 2060 O O . VAL A 1 269 ? -4.276 42.621 13.594 1.00 46.34 269 VAL A O 1
ATOM 2063 N N . PRO A 1 270 ? -5.303 43.489 11.793 1.00 47.97 270 PRO A N 1
ATOM 2064 C CA . PRO A 1 270 ? -4.572 44.744 11.880 1.00 47.97 270 PRO A CA 1
ATOM 2065 C C . PRO A 1 270 ? -4.962 45.454 13.177 1.00 47.97 270 PRO A C 1
ATOM 2067 O O . PRO A 1 270 ? -6.133 45.771 13.402 1.00 47.97 270 PRO A O 1
ATOM 2070 N N . SER A 1 271 ? -3.979 45.709 14.042 1.00 47.44 271 SER A N 1
ATOM 2071 C CA . SER A 1 271 ? -4.185 46.483 15.261 1.00 47.44 271 SER A CA 1
ATOM 2072 C C . SER A 1 271 ? -4.662 47.884 14.882 1.00 47.44 271 SER A C 1
ATOM 2074 O O . SER A 1 271 ? -3.916 48.681 14.314 1.00 47.44 271 SER A O 1
ATOM 2076 N N . VAL A 1 272 ? -5.937 48.171 15.160 1.00 45.16 272 VAL A N 1
ATOM 2077 C CA . VAL A 1 272 ? -6.565 49.444 14.797 1.00 45.16 272 VAL A CA 1
ATOM 2078 C C . VAL A 1 272 ? -5.785 50.582 15.447 1.00 45.16 272 VAL A C 1
ATOM 2080 O O . VAL A 1 272 ? -5.809 50.756 16.667 1.00 45.16 272 VAL A O 1
ATOM 2083 N N . VAL A 1 273 ? -5.095 51.364 14.617 1.00 45.78 273 VAL A N 1
ATOM 2084 C CA . VAL A 1 273 ? -4.431 52.593 15.045 1.00 45.78 273 VAL A CA 1
ATOM 2085 C C . VAL A 1 273 ? -5.517 53.542 15.537 1.00 45.78 273 VAL A C 1
ATOM 2087 O O . VAL A 1 273 ? -6.347 54.009 14.755 1.00 45.78 273 VAL A O 1
ATOM 2090 N N . VAL A 1 274 ? -5.528 53.810 16.843 1.00 40.09 274 VAL A N 1
ATOM 2091 C CA . VAL A 1 274 ? -6.480 54.732 17.472 1.00 40.09 274 VAL A CA 1
ATOM 2092 C C . VAL A 1 274 ? -6.103 56.160 17.076 1.00 40.09 274 VAL A C 1
ATOM 2094 O O . VAL A 1 274 ? -5.350 56.839 17.768 1.00 40.09 274 VAL A O 1
ATOM 2097 N N . GLY A 1 275 ? -6.597 56.592 15.916 1.00 36.91 275 GLY A N 1
ATOM 2098 C CA . GLY A 1 275 ? -6.412 57.946 15.410 1.00 36.91 275 GLY A CA 1
ATOM 2099 C C . GLY A 1 275 ? -7.096 58.979 16.306 1.00 36.91 275 GLY A C 1
ATOM 2100 O O . GLY A 1 275 ? -8.265 58.831 16.671 1.00 36.91 275 GLY A O 1
ATOM 2101 N N . GLU A 1 276 ? -6.371 60.039 16.653 1.00 42.62 276 GLU A N 1
ATOM 2102 C CA . GLU A 1 276 ? -6.876 61.124 17.493 1.00 42.62 276 GLU A CA 1
ATOM 2103 C C . GLU A 1 276 ? -7.977 61.925 16.779 1.00 42.62 276 GLU A C 1
ATOM 2105 O O . GLU A 1 276 ? -7.709 62.788 15.941 1.00 42.62 276 GLU A O 1
ATOM 2110 N N . TYR A 1 277 ? -9.238 61.702 17.155 1.00 38.44 277 TYR A N 1
ATOM 2111 C CA . TYR A 1 277 ? -10.330 62.579 16.737 1.00 38.44 277 TYR A CA 1
ATOM 2112 C C . TYR A 1 277 ? -10.303 63.896 17.523 1.00 38.44 277 TYR A C 1
ATOM 2114 O O . TYR A 1 277 ? -10.831 64.014 18.632 1.00 38.44 277 TYR A O 1
ATOM 2122 N N . ALA A 1 278 ? -9.679 64.907 16.915 1.00 34.94 278 ALA A N 1
ATOM 2123 C CA . ALA A 1 278 ? -9.635 66.270 17.425 1.00 34.94 278 ALA A CA 1
ATOM 2124 C C . ALA A 1 278 ? -11.049 66.848 17.642 1.00 34.94 278 ALA A C 1
ATOM 2126 O O . ALA A 1 278 ? -11.922 66.774 16.776 1.00 34.94 278 ALA A O 1
ATOM 2127 N N . ARG A 1 279 ? -11.271 67.471 18.806 1.00 37.66 279 ARG A N 1
ATOM 2128 C CA . ARG A 1 279 ? -12.559 68.082 19.170 1.00 37.66 279 ARG A CA 1
ATOM 2129 C C . ARG A 1 279 ? -12.763 69.440 18.477 1.00 37.66 279 ARG A C 1
ATOM 2131 O O . ARG A 1 279 ? -11.956 70.341 18.715 1.00 37.66 279 ARG A O 1
ATOM 2138 N N . PRO A 1 280 ? -13.880 69.678 17.767 1.00 40.28 280 PRO A N 1
ATOM 2139 C CA . PRO A 1 280 ? -14.389 71.031 17.565 1.00 40.28 280 PRO A CA 1
ATOM 2140 C C . PRO A 1 280 ? -15.045 71.554 18.858 1.00 40.28 280 PRO A C 1
ATOM 2142 O O . PRO A 1 280 ? -15.465 70.788 19.726 1.00 40.28 280 PRO A O 1
ATOM 2145 N N . SER A 1 281 ? -15.130 72.877 19.006 1.00 36.62 281 SER A N 1
ATOM 2146 C CA . SER A 1 281 ? -15.635 73.527 20.226 1.00 36.62 281 SER A CA 1
ATOM 2147 C C . SER A 1 281 ? -17.066 74.052 20.082 1.00 36.62 281 SER A C 1
ATOM 2149 O O . SER A 1 281 ? -17.427 74.547 19.015 1.00 36.62 281 SER A O 1
ATOM 2151 N N . ARG A 1 282 ? -17.824 74.094 21.193 1.00 33.03 282 ARG A N 1
ATOM 2152 C CA . ARG A 1 282 ? -18.304 75.363 21.790 1.00 33.03 282 ARG A CA 1
ATOM 2153 C C . ARG A 1 282 ? -18.947 75.176 23.175 1.00 33.03 282 ARG A C 1
ATOM 2155 O O . ARG A 1 282 ? -18.976 74.080 23.719 1.00 33.03 282 ARG A O 1
ATOM 2162 N N . ARG A 1 283 ? -19.302 76.305 23.797 1.00 37.38 283 ARG A N 1
ATOM 2163 C CA . ARG A 1 283 ? -19.607 76.468 25.228 1.00 37.38 283 ARG A CA 1
ATOM 2164 C C . ARG A 1 283 ? -21.080 76.208 25.587 1.00 37.38 283 ARG A C 1
ATOM 2166 O O . ARG A 1 283 ? -21.961 76.678 24.875 1.00 37.38 283 ARG A O 1
ATOM 2173 N N . SER A 1 284 ? -21.267 75.795 26.846 1.00 33.66 284 SER A N 1
ATOM 2174 C CA . SER A 1 284 ? -22.316 76.242 27.796 1.00 33.66 284 SER A CA 1
ATOM 2175 C C . SER A 1 284 ? -23.766 75.739 27.651 1.00 33.66 284 SER A C 1
ATOM 2177 O O . SER A 1 284 ? -24.186 75.325 26.581 1.00 33.66 284 SER A O 1
ATOM 2179 N N . TRP A 1 285 ? -24.509 75.894 28.765 1.00 34.78 285 TRP A N 1
ATOM 2180 C CA . TRP A 1 285 ? -25.901 75.480 29.046 1.00 34.78 285 TRP A CA 1
ATOM 2181 C C . TRP A 1 285 ? -26.084 73.949 29.192 1.00 34.78 285 TRP A C 1
ATOM 2183 O O . TRP A 1 285 ? -25.429 73.175 28.507 1.00 34.78 285 TRP A O 1
ATOM 2193 N N . GLY A 1 286 ? -26.928 73.435 30.098 1.00 32.44 286 GLY A N 1
ATOM 2194 C CA . GLY A 1 286 ? -27.701 74.105 31.158 1.00 32.44 286 GLY A CA 1
ATOM 2195 C C . GLY A 1 286 ? -28.839 73.216 31.698 1.00 32.44 286 GLY A C 1
ATOM 2196 O O . GLY A 1 286 ? -29.642 72.727 30.920 1.00 32.44 286 GLY A O 1
ATOM 2197 N N . LEU A 1 287 ? -28.889 73.008 33.018 1.00 38.38 287 LEU A N 1
ATOM 2198 C CA . LEU A 1 287 ? -29.821 72.155 33.790 1.00 38.38 287 LEU A CA 1
ATOM 2199 C C . LEU A 1 287 ? -31.324 72.176 33.394 1.00 38.38 287 LEU A C 1
ATOM 2201 O O . LEU A 1 287 ? -31.934 73.240 33.434 1.00 38.38 287 LEU A O 1
ATOM 2205 N N . ALA A 1 288 ? -31.932 70.990 33.211 1.00 34.03 288 ALA A N 1
ATOM 2206 C CA . ALA A 1 288 ? -33.318 70.583 33.574 1.00 34.03 288 ALA A CA 1
ATOM 2207 C C . ALA A 1 288 ? -33.496 69.080 33.208 1.00 34.03 288 ALA A C 1
ATOM 2209 O O . ALA A 1 288 ? -32.999 68.690 32.158 1.00 34.03 288 ALA A O 1
ATOM 2210 N N . LEU A 1 289 ? -34.010 68.115 33.994 1.00 33.72 289 LEU A N 1
ATOM 2211 C CA . LEU A 1 289 ? -35.119 67.962 34.971 1.00 33.72 289 LEU A CA 1
ATOM 2212 C C . LEU A 1 289 ? -36.393 67.309 34.372 1.00 33.72 289 LEU A C 1
ATOM 2214 O O . LEU A 1 289 ? -36.991 67.852 33.452 1.00 33.72 289 LEU A O 1
ATOM 2218 N N . GLY A 1 290 ? -36.837 66.193 34.982 1.00 28.53 290 GLY A N 1
ATOM 2219 C CA . GLY A 1 290 ? -38.060 65.425 34.650 1.00 28.53 290 GLY A CA 1
ATOM 2220 C C . GLY A 1 290 ? -37.864 64.315 33.594 1.00 28.53 290 GLY A C 1
ATOM 2221 O O . GLY A 1 290 ? -36.987 64.432 32.749 1.00 28.53 290 GLY A O 1
ATOM 2222 N N . GLY A 1 291 ? -38.621 63.205 33.584 1.00 28.41 291 GLY A N 1
ATOM 2223 C CA . GLY A 1 291 ? -39.648 62.710 34.526 1.00 28.41 291 GLY A CA 1
ATOM 2224 C C . GLY A 1 291 ? -40.544 61.616 33.891 1.00 28.41 291 GLY A C 1
ATOM 2225 O O . GLY A 1 291 ? -40.759 61.656 32.686 1.00 28.41 291 GLY A O 1
ATOM 2226 N N . GLY A 1 292 ? -41.084 60.665 34.677 1.00 29.62 292 GLY A N 1
ATOM 2227 C CA . GLY A 1 292 ? -41.856 59.493 34.179 1.00 29.62 292 GLY A CA 1
ATOM 2228 C C . GLY A 1 292 ? -40.958 58.257 33.958 1.00 29.62 292 GLY A C 1
ATOM 2229 O O . GLY A 1 292 ? -39.930 58.387 33.308 1.00 29.62 292 GLY A O 1
ATOM 2230 N N . PHE A 1 293 ? -41.158 57.046 34.502 1.00 29.88 293 PHE A N 1
ATOM 2231 C CA . PHE A 1 293 ? -42.310 56.335 35.094 1.00 29.88 293 PHE A CA 1
ATOM 2232 C C . PHE A 1 293 ? -43.414 55.899 34.111 1.00 29.88 293 PHE A C 1
ATOM 2234 O O . PHE A 1 293 ? -44.212 56.725 33.684 1.00 29.88 293 PHE A O 1
ATOM 2241 N N . VAL A 1 294 ? -43.489 54.584 33.844 1.00 31.25 294 VAL A N 1
ATOM 2242 C CA . VAL A 1 294 ? -44.660 53.680 33.997 1.00 31.25 294 VAL A CA 1
ATOM 2243 C C . VAL A 1 294 ? -44.185 52.227 33.758 1.00 31.25 294 VAL A C 1
ATOM 2245 O O . VAL A 1 294 ? -43.136 52.012 33.154 1.00 31.25 294 VAL A O 1
ATOM 2248 N N . ALA A 1 295 ? -44.901 51.233 34.293 1.00 33.47 295 ALA A N 1
ATOM 2249 C CA . ALA A 1 295 ? -44.576 49.804 34.206 1.00 33.47 295 ALA A CA 1
ATOM 2250 C C . ALA A 1 295 ? -45.857 48.946 34.072 1.00 33.47 295 ALA A C 1
ATOM 2252 O O . ALA A 1 295 ? -46.954 49.498 34.118 1.00 33.47 295 ALA A O 1
ATOM 2253 N N . ALA A 1 296 ? -45.686 47.613 34.013 1.00 34.41 296 ALA A N 1
ATOM 2254 C CA . ALA A 1 296 ? -46.721 46.560 33.962 1.00 34.41 296 ALA A CA 1
ATOM 2255 C C . ALA A 1 296 ? -47.510 46.443 32.632 1.00 34.41 296 ALA A C 1
ATOM 2257 O O . ALA A 1 296 ? -47.594 47.413 31.889 1.00 34.41 296 ALA A O 1
ATOM 2258 N N . SER A 1 297 ? -48.197 45.340 32.286 1.00 33.97 297 SER A N 1
ATOM 2259 C CA . SER A 1 297 ? -48.045 43.862 32.441 1.00 33.97 297 SER A CA 1
ATOM 2260 C C . SER A 1 297 ? -49.348 43.205 31.904 1.00 33.97 297 SER A C 1
ATOM 2262 O O . SER A 1 297 ? -50.264 43.934 31.538 1.00 33.97 297 SER A O 1
ATOM 2264 N N . ILE A 1 298 ? -49.474 41.862 31.966 1.00 34.44 298 ILE A N 1
ATOM 2265 C CA . ILE A 1 298 ? -50.672 41.039 31.623 1.00 34.44 298 ILE A CA 1
ATOM 2266 C C . ILE A 1 298 ? -50.831 40.844 30.091 1.00 34.44 298 ILE A C 1
ATOM 2268 O O . ILE A 1 298 ? -50.768 41.824 29.364 1.00 34.44 298 ILE A O 1
ATOM 2272 N N . ALA A 1 299 ? -50.956 39.663 29.455 1.00 34.62 299 ALA A N 1
ATOM 2273 C CA . ALA A 1 299 ? -51.165 38.231 29.785 1.00 34.62 299 ALA A CA 1
ATOM 2274 C C . ALA A 1 299 ? -52.568 37.649 29.458 1.00 34.62 299 ALA A C 1
ATOM 2276 O O . ALA A 1 299 ? -53.580 38.318 29.628 1.00 34.62 299 ALA A O 1
ATOM 2277 N N . LEU A 1 300 ? -52.578 36.362 29.054 1.00 37.53 300 LEU A N 1
ATOM 2278 C CA . LEU A 1 300 ? -53.692 35.538 28.518 1.00 37.53 300 LEU A CA 1
ATOM 2279 C C . LEU A 1 300 ? -54.231 35.960 27.124 1.00 37.53 300 LEU A C 1
ATOM 2281 O O . LEU A 1 300 ? -54.199 37.130 26.772 1.00 37.53 300 LEU A O 1
ATOM 2285 N N . GLY A 1 301 ? -54.741 35.043 26.285 1.00 30.52 301 GLY A N 1
ATOM 2286 C CA . GLY A 1 301 ? -54.688 33.569 26.364 1.00 30.52 301 GLY A CA 1
ATOM 2287 C C . GLY A 1 301 ? -55.785 32.834 25.562 1.00 30.52 301 GLY A C 1
ATOM 2288 O O . GLY A 1 301 ? -56.828 33.415 25.295 1.00 30.52 301 GLY A O 1
ATOM 2289 N N . MET A 1 302 ? -55.565 31.531 25.296 1.00 36.66 302 MET A N 1
ATOM 2290 C CA . MET A 1 302 ? -56.524 30.532 24.744 1.00 36.66 302 MET A CA 1
ATOM 2291 C C . MET A 1 302 ? -56.992 30.750 23.278 1.00 36.66 302 MET A C 1
ATOM 2293 O O . MET A 1 302 ? -56.953 31.860 22.770 1.00 36.66 302 MET A O 1
ATOM 2297 N N . GLY A 1 303 ? -57.434 29.727 22.528 1.00 29.95 303 GLY A N 1
ATOM 2298 C CA . GLY A 1 303 ? -57.451 28.271 22.774 1.00 29.95 303 GLY A CA 1
ATOM 2299 C C . GLY A 1 303 ? -58.435 27.514 21.849 1.00 29.95 303 GLY A C 1
ATOM 2300 O O . GLY A 1 303 ? -59.190 28.156 21.129 1.00 29.95 303 GLY A O 1
ATOM 2301 N N . LEU A 1 304 ? -58.474 26.168 21.952 1.00 36.72 304 LEU A N 1
ATOM 2302 C CA . LEU A 1 304 ? -59.332 25.217 21.187 1.00 36.72 304 LEU A CA 1
ATOM 2303 C C . LEU A 1 304 ? -58.958 25.083 19.686 1.00 36.72 304 LEU A C 1
ATOM 2305 O O . LEU A 1 304 ? -58.444 26.023 19.098 1.00 36.72 304 LEU A O 1
ATOM 2309 N N . GLY A 1 305 ? -59.162 23.959 18.983 1.00 29.92 305 GLY A N 1
ATOM 2310 C CA . GLY A 1 305 ? -59.655 22.602 19.309 1.00 29.92 305 GLY A CA 1
ATOM 2311 C C . GLY A 1 305 ? -59.828 21.797 17.990 1.00 29.92 305 GLY A C 1
ATOM 2312 O O . GLY A 1 305 ? -59.745 22.397 16.926 1.00 29.92 305 GLY A O 1
ATOM 2313 N N . ALA A 1 306 ? -60.079 20.482 17.933 1.00 32.94 306 ALA A N 1
ATOM 2314 C CA . ALA A 1 306 ? -60.163 19.415 18.941 1.00 32.94 306 ALA A CA 1
ATOM 2315 C C . ALA A 1 306 ? -60.210 18.024 18.235 1.00 32.94 306 ALA A C 1
ATOM 2317 O O . ALA A 1 306 ? -60.590 18.005 17.073 1.00 32.94 306 ALA A O 1
ATOM 2318 N N . ARG A 1 307 ? -59.973 16.913 18.976 1.00 34.22 307 ARG A N 1
ATOM 2319 C CA . ARG A 1 307 ? -60.558 15.539 18.797 1.00 34.22 307 ARG A CA 1
ATOM 2320 C C . ARG A 1 307 ? -60.342 14.806 17.443 1.00 34.22 307 ARG A C 1
ATOM 2322 O O . ARG A 1 307 ? -60.029 15.425 16.444 1.00 34.22 307 ARG A O 1
ATOM 2329 N N . GLU A 1 308 ? -60.445 13.482 17.288 1.00 34.22 308 GLU A N 1
ATOM 2330 C CA . GLU A 1 308 ? -60.620 12.267 18.127 1.00 34.22 308 GLU A CA 1
ATOM 2331 C C . GLU A 1 308 ? -59.839 11.127 17.392 1.00 34.22 308 GLU A C 1
ATOM 2333 O O . GLU A 1 308 ? -59.409 11.328 16.262 1.00 34.22 308 GLU A O 1
ATOM 2338 N N . GLY A 1 309 ? -59.554 9.921 17.898 1.00 30.36 309 GLY A N 1
ATOM 2339 C CA . GLY A 1 309 ? -59.910 9.265 19.157 1.00 30.36 309 GLY A CA 1
ATOM 2340 C C . GLY A 1 309 ? -60.365 7.810 18.926 1.00 30.36 309 GLY A C 1
ATOM 2341 O O . GLY A 1 309 ? -61.545 7.594 18.683 1.00 30.36 309 GLY A O 1
ATOM 2342 N N . ALA A 1 310 ? -59.463 6.821 19.026 1.00 30.53 310 ALA A N 1
ATOM 2343 C CA . ALA A 1 310 ? -59.803 5.387 19.055 1.00 30.53 310 ALA A CA 1
ATOM 2344 C C . ALA A 1 310 ? -58.672 4.527 19.662 1.00 30.53 310 ALA A C 1
ATOM 2346 O O . ALA A 1 310 ? -57.496 4.881 19.571 1.00 30.53 310 ALA A O 1
ATOM 2347 N N . ARG A 1 311 ? -59.043 3.384 20.248 1.00 34.50 311 ARG A N 1
ATOM 2348 C CA . ARG A 1 311 ? -58.194 2.201 20.480 1.00 34.50 311 ARG A CA 1
ATOM 2349 C C . ARG A 1 311 ? -58.753 1.065 19.617 1.00 34.50 311 ARG A C 1
ATOM 2351 O O . ARG A 1 311 ? -59.931 1.126 19.279 1.00 34.50 311 ARG A O 1
ATOM 2358 N N . ASP A 1 312 ? -57.941 0.063 19.290 1.00 29.08 312 ASP A N 1
ATOM 2359 C CA . ASP A 1 312 ? -58.151 -1.322 19.757 1.00 29.08 312 ASP A CA 1
ATOM 2360 C C . ASP A 1 312 ? -57.075 -2.270 19.189 1.00 29.08 312 ASP A C 1
ATOM 2362 O O . ASP A 1 312 ? -56.063 -1.829 18.639 1.00 29.08 312 ASP A O 1
ATOM 2366 N N . GLU A 1 313 ? -57.223 -3.560 19.478 1.00 31.25 313 GLU A N 1
ATOM 2367 C CA . GLU A 1 313 ? -56.208 -4.608 19.385 1.00 31.25 313 GLU A CA 1
ATOM 2368 C C . GLU A 1 313 ? -55.995 -5.143 17.959 1.00 31.25 313 GLU A C 1
ATOM 2370 O O . GLU A 1 313 ? -56.948 -5.274 17.196 1.00 31.25 313 GLU A O 1
ATOM 2375 N N . ALA A 1 314 ? -54.766 -5.581 17.655 1.00 29.88 314 ALA A N 1
ATOM 2376 C CA . ALA A 1 314 ? -54.506 -6.897 17.052 1.00 29.88 314 ALA A CA 1
ATOM 2377 C C . ALA A 1 314 ? -52.994 -7.181 16.954 1.00 29.88 314 ALA A C 1
ATOM 2379 O O . ALA A 1 314 ? -52.250 -6.450 16.303 1.00 29.88 314 ALA A O 1
ATOM 2380 N N . ALA A 1 315 ? -52.555 -8.305 17.522 1.00 30.70 315 ALA A N 1
ATOM 2381 C CA . ALA A 1 315 ? -51.441 -9.059 16.946 1.00 30.70 315 ALA A CA 1
ATOM 2382 C C . ALA A 1 315 ? -51.993 -9.986 15.844 1.00 30.70 315 ALA A C 1
ATOM 2384 O O . ALA A 1 315 ? -53.201 -10.226 15.779 1.00 30.70 315 ALA A O 1
ATOM 2385 N N . PRO A 1 316 ? -51.121 -10.595 15.032 1.00 41.38 316 PRO A N 1
ATOM 2386 C CA . PRO A 1 316 ? -51.017 -12.038 15.239 1.00 41.38 316 PRO A CA 1
ATOM 2387 C C . PRO A 1 316 ? -49.573 -12.526 15.355 1.00 41.38 316 PRO A C 1
ATOM 2389 O O . PRO A 1 316 ? -48.678 -12.100 14.626 1.00 41.38 316 PRO A O 1
ATOM 2392 N N . ALA A 1 317 ? -49.369 -13.500 16.239 1.00 28.31 317 ALA A N 1
ATOM 2393 C CA . ALA A 1 317 ? -48.235 -14.404 16.125 1.00 28.31 317 ALA A CA 1
ATOM 2394 C C . ALA A 1 317 ? -48.489 -15.387 14.970 1.00 28.31 317 ALA A C 1
ATOM 2396 O O . ALA A 1 317 ? -49.618 -15.839 14.777 1.00 28.31 317 ALA A O 1
ATOM 2397 N N . MET A 1 318 ? -47.433 -15.779 14.260 1.00 27.03 318 MET A N 1
ATOM 2398 C CA . MET A 1 318 ? -47.441 -16.978 13.425 1.00 27.03 318 MET A CA 1
ATOM 2399 C C . MET A 1 318 ? -46.366 -17.915 13.965 1.00 27.03 318 MET A C 1
ATOM 2401 O O . MET A 1 318 ? -45.207 -17.524 14.092 1.00 27.03 318 MET A O 1
ATOM 2405 N N . ALA A 1 319 ? -46.767 -19.122 14.356 1.00 29.38 319 ALA A N 1
ATOM 2406 C CA . ALA A 1 319 ? -45.931 -20.032 15.125 1.00 29.38 319 ALA A CA 1
ATOM 2407 C C . ALA A 1 319 ? -45.828 -21.409 14.465 1.00 29.38 319 ALA A C 1
ATOM 2409 O O . ALA A 1 319 ? -46.782 -21.886 13.860 1.00 29.38 319 ALA A O 1
ATOM 2410 N N . MET A 1 320 ? -44.688 -22.056 14.719 1.00 26.94 320 MET A N 1
ATOM 2411 C CA . MET A 1 320 ? -44.541 -23.507 14.847 1.00 26.94 320 MET A CA 1
ATOM 2412 C C . MET A 1 320 ? -44.862 -24.381 13.620 1.00 26.94 320 MET A C 1
ATOM 2414 O O . MET A 1 320 ? -45.997 -24.776 13.377 1.00 26.94 320 MET A O 1
ATOM 2418 N N . VAL A 1 321 ? -43.794 -24.906 13.014 1.00 26.00 321 VAL A N 1
ATOM 2419 C CA . VAL A 1 321 ? -43.702 -26.360 12.819 1.00 26.00 321 VAL A CA 1
ATOM 2420 C C . VAL A 1 321 ? -42.491 -26.841 13.613 1.00 26.00 321 VAL A C 1
ATOM 2422 O O . VAL A 1 321 ? -41.364 -26.451 13.327 1.00 26.00 321 VAL A O 1
ATOM 2425 N N . MET A 1 322 ? -42.740 -27.661 14.633 1.00 26.20 322 MET A N 1
ATOM 2426 C CA . MET A 1 322 ? -41.715 -28.460 15.306 1.00 26.20 322 MET A CA 1
ATOM 2427 C C . MET A 1 322 ? -41.716 -29.857 14.689 1.00 26.20 322 MET A C 1
ATOM 2429 O O . MET A 1 322 ? -42.784 -30.407 14.423 1.00 26.20 322 MET A O 1
ATOM 2433 N N . ALA A 1 323 ? -40.536 -30.446 14.531 1.00 27.17 323 ALA A N 1
ATOM 2434 C CA . ALA A 1 323 ? -40.368 -31.865 14.240 1.00 27.17 323 ALA A CA 1
ATOM 2435 C C . ALA A 1 323 ? -39.203 -32.396 15.084 1.00 27.17 323 ALA A C 1
ATOM 2437 O O . ALA A 1 323 ? -38.069 -32.482 14.618 1.00 27.17 323 ALA A O 1
ATOM 2438 N N . SER A 1 324 ? -39.480 -32.686 16.357 1.00 27.59 324 SER A N 1
ATOM 2439 C CA . SER A 1 324 ? -38.533 -33.389 17.223 1.00 27.59 324 SER A CA 1
ATOM 2440 C C . SER A 1 324 ? -38.434 -34.855 16.810 1.00 27.59 324 SER A C 1
ATOM 2442 O O . SER A 1 324 ? -39.456 -35.494 16.562 1.00 27.59 324 SER A O 1
ATOM 2444 N N . VAL A 1 325 ? -37.221 -35.400 16.837 1.00 28.67 325 VAL A N 1
ATOM 2445 C CA . VAL A 1 325 ? -36.986 -36.831 17.045 1.00 28.67 325 VAL A CA 1
ATOM 2446 C C . VAL A 1 325 ? -35.932 -36.930 18.140 1.00 28.67 325 VAL A C 1
ATOM 2448 O O . VAL A 1 325 ? -34.784 -36.546 17.929 1.00 28.67 325 VAL A O 1
ATOM 2451 N N . GLU A 1 326 ? -36.347 -37.398 19.313 1.00 31.08 326 GLU A N 1
ATOM 2452 C CA . GLU A 1 326 ? -35.459 -37.815 20.396 1.00 31.08 326 GLU A CA 1
ATOM 2453 C C . GLU A 1 326 ? -35.616 -39.323 20.569 1.00 31.08 326 GLU A C 1
ATOM 2455 O O . GLU A 1 326 ? -36.726 -39.798 20.777 1.00 31.08 326 GLU A O 1
ATOM 2460 N N . ASP A 1 327 ? -34.505 -40.037 20.423 1.00 27.75 327 ASP A N 1
ATOM 2461 C CA . ASP A 1 327 ? -34.154 -41.337 21.007 1.00 27.75 327 ASP A CA 1
ATOM 2462 C C . ASP A 1 327 ? -32.751 -41.659 20.444 1.00 27.75 327 ASP A C 1
ATOM 2464 O O . ASP A 1 327 ? -32.457 -41.349 19.289 1.00 27.75 327 ASP A O 1
ATOM 2468 N N . GLY A 1 328 ? -31.799 -42.226 21.179 1.00 27.64 328 GLY A N 1
ATOM 2469 C CA . GLY A 1 328 ? -31.860 -42.768 22.534 1.00 27.64 328 GLY A CA 1
ATOM 2470 C C . GLY A 1 328 ? -31.023 -44.049 22.571 1.00 27.64 328 GLY A C 1
ATOM 2471 O O . GLY A 1 328 ? -31.142 -44.853 21.652 1.00 27.64 328 GLY A O 1
ATOM 2472 N N . MET A 1 329 ? -30.205 -44.236 23.618 1.00 30.36 329 MET A N 1
ATOM 2473 C CA . MET A 1 329 ? -29.307 -45.398 23.806 1.00 30.36 329 MET A CA 1
ATOM 2474 C C . MET A 1 329 ? -28.154 -45.495 22.764 1.00 30.36 329 MET A C 1
ATOM 2476 O O . MET A 1 329 ? -28.231 -44.940 21.674 1.00 30.36 329 MET A O 1
ATOM 2480 N N . ASP A 1 330 ? -26.994 -46.098 23.043 1.00 26.81 330 ASP A N 1
ATOM 2481 C CA . ASP A 1 330 ? -26.515 -46.774 24.261 1.00 26.81 330 ASP A CA 1
ATOM 2482 C C . ASP A 1 330 ? -25.039 -46.427 24.557 1.00 26.81 330 ASP A C 1
ATOM 2484 O O . ASP A 1 330 ? -24.386 -45.706 23.797 1.00 26.81 330 ASP A O 1
ATOM 2488 N N . ALA A 1 331 ? -24.516 -46.928 25.678 1.00 30.67 331 ALA A N 1
ATOM 2489 C CA . ALA A 1 331 ? -23.120 -46.773 26.087 1.00 30.67 331 ALA A CA 1
ATOM 2490 C C . ALA A 1 331 ? -22.302 -48.078 25.951 1.00 30.67 331 ALA A C 1
ATOM 2492 O O . ALA A 1 331 ? -22.841 -49.149 25.699 1.00 30.67 331 ALA A O 1
ATOM 2493 N N . GLU A 1 332 ? -21.004 -47.940 26.236 1.00 30.86 332 GLU A N 1
ATOM 2494 C CA . GLU A 1 332 ? -19.991 -48.977 26.493 1.00 30.86 332 GLU A CA 1
ATOM 2495 C C . GLU A 1 332 ? -19.138 -49.551 25.336 1.00 30.86 332 GLU A C 1
ATOM 2497 O O . GLU A 1 332 ? -19.588 -49.965 24.272 1.00 30.86 332 GLU A O 1
ATOM 2502 N N . ASP A 1 333 ? -17.858 -49.644 25.715 1.00 29.17 333 ASP A N 1
ATOM 2503 C CA . ASP A 1 333 ? -16.831 -50.629 25.368 1.00 29.17 333 ASP A CA 1
ATOM 2504 C C . ASP A 1 333 ? -15.789 -50.367 24.253 1.00 29.17 333 ASP A C 1
ATOM 2506 O O . ASP A 1 333 ? -15.838 -49.450 23.435 1.00 29.17 333 ASP A O 1
ATOM 2510 N N . THR A 1 334 ? -14.709 -51.127 24.395 1.00 30.64 334 THR A N 1
ATOM 2511 C CA . THR A 1 334 ? -13.305 -50.790 24.171 1.00 30.64 334 THR A CA 1
ATOM 2512 C C . THR A 1 334 ? -12.760 -51.152 22.791 1.00 30.64 334 THR A C 1
ATOM 2514 O O . THR A 1 334 ? -13.021 -52.225 22.258 1.00 30.64 334 THR A O 1
ATOM 2517 N N . ALA A 1 335 ? -11.828 -50.329 22.291 1.00 29.89 335 ALA A N 1
ATOM 2518 C CA . ALA A 1 335 ? -10.641 -50.806 21.568 1.00 29.89 335 ALA A CA 1
ATOM 2519 C C . ALA A 1 335 ? -9.542 -49.726 21.527 1.00 29.89 335 ALA A C 1
ATOM 2521 O O . ALA A 1 335 ? -9.823 -48.555 21.281 1.00 29.89 335 ALA A O 1
ATOM 2522 N N . ALA A 1 336 ? -8.277 -50.119 21.710 1.00 33.56 336 ALA A N 1
ATOM 2523 C CA . ALA A 1 336 ? -7.121 -49.233 21.560 1.00 33.56 336 ALA A CA 1
ATOM 2524 C C . ALA A 1 336 ? -6.256 -49.651 20.358 1.00 33.56 336 ALA A C 1
ATOM 2526 O O . ALA A 1 336 ? -5.558 -50.661 20.406 1.00 33.56 336 ALA A O 1
ATOM 2527 N N . VAL A 1 337 ? -6.273 -48.840 19.296 1.00 35.31 337 VAL A N 1
ATOM 2528 C CA . VAL A 1 337 ? -5.381 -48.909 18.121 1.00 35.31 337 VAL A CA 1
ATOM 2529 C C . VAL A 1 337 ? -5.137 -47.459 17.674 1.00 35.31 337 VAL A C 1
ATOM 2531 O O . VAL A 1 337 ? -6.060 -46.655 17.701 1.00 35.31 337 VAL A O 1
ATOM 2534 N N . GLY A 1 338 ? -3.953 -47.007 17.265 1.00 31.02 338 GLY A N 1
ATOM 2535 C CA . GLY A 1 338 ? -2.666 -47.688 17.113 1.00 31.02 338 GLY A CA 1
ATOM 2536 C C . GLY A 1 338 ? -1.882 -47.005 15.989 1.00 31.02 338 GLY A C 1
ATOM 2537 O O . GLY A 1 338 ? -2.114 -47.289 14.820 1.00 31.02 338 GLY A O 1
ATOM 2538 N N . MET A 1 339 ? -0.999 -46.061 16.333 1.00 34.72 339 MET A N 1
ATOM 2539 C CA . MET A 1 339 ? -0.255 -45.243 15.359 1.00 34.72 339 MET A CA 1
ATOM 2540 C C . MET A 1 339 ? 0.676 -46.101 14.478 1.00 34.72 339 MET A C 1
ATOM 2542 O O . MET A 1 339 ? 1.591 -46.725 15.023 1.00 34.72 339 MET A O 1
ATOM 2546 N N . PRO A 1 340 ? 0.536 -46.094 13.138 1.00 40.22 340 PRO A N 1
ATOM 2547 C CA . PRO A 1 340 ? 1.478 -46.774 12.258 1.00 40.22 340 PRO A CA 1
ATOM 2548 C C . PRO A 1 340 ? 2.779 -45.966 12.130 1.00 40.22 340 PRO A C 1
ATOM 2550 O O . PRO A 1 340 ? 2.810 -44.896 11.523 1.00 40.22 340 PRO A O 1
ATOM 2553 N N . ARG A 1 341 ? 3.884 -46.497 12.667 1.00 34.38 341 ARG A N 1
ATOM 2554 C CA . ARG A 1 341 ? 5.238 -46.066 12.282 1.00 34.38 341 ARG A CA 1
ATOM 2555 C C . ARG A 1 341 ? 5.685 -46.847 11.045 1.00 34.38 341 ARG A C 1
ATOM 2557 O O . ARG A 1 341 ? 5.728 -48.073 11.087 1.00 34.38 341 ARG A O 1
ATOM 2564 N N . GLY A 1 342 ? 6.045 -46.133 9.979 1.00 32.59 342 GLY A N 1
ATOM 2565 C CA . GLY A 1 342 ? 6.816 -46.683 8.858 1.00 32.59 342 GLY A CA 1
ATOM 2566 C C . GLY A 1 342 ? 8.308 -46.833 9.211 1.00 32.59 342 GLY A C 1
ATOM 2567 O O . GLY A 1 342 ? 8.762 -46.188 10.161 1.00 32.59 342 GLY A O 1
ATOM 2568 N N . PRO A 1 343 ? 9.060 -47.691 8.498 1.00 43.53 343 PRO A N 1
ATOM 2569 C CA . PRO A 1 343 ? 10.394 -48.128 8.913 1.00 43.53 343 PRO A CA 1
ATOM 2570 C C . PRO A 1 343 ? 11.534 -47.193 8.478 1.00 43.53 343 PRO A C 1
ATOM 2572 O O . PRO A 1 343 ? 11.395 -46.394 7.553 1.00 43.53 343 PRO A O 1
ATOM 2575 N N . ALA A 1 344 ? 12.686 -47.363 9.129 1.00 34.50 344 ALA A N 1
ATOM 2576 C CA . ALA A 1 344 ? 13.985 -46.903 8.639 1.00 34.50 344 ALA A CA 1
ATOM 2577 C C . ALA A 1 344 ? 14.657 -47.995 7.775 1.00 34.50 344 ALA A C 1
ATOM 2579 O O . ALA A 1 344 ? 14.301 -49.167 7.919 1.00 34.50 344 ALA A O 1
ATOM 2580 N N . PRO A 1 345 ? 15.625 -47.636 6.913 1.00 50.88 345 PRO A N 1
ATOM 2581 C CA . PRO A 1 345 ? 16.576 -48.570 6.319 1.00 50.88 345 PRO A CA 1
ATOM 2582 C C . PRO A 1 345 ? 17.921 -48.587 7.076 1.00 50.88 345 PRO A C 1
ATOM 2584 O O . PRO A 1 345 ? 18.406 -47.539 7.509 1.00 50.88 345 PRO A O 1
ATOM 2587 N N . ASP A 1 346 ? 18.533 -49.766 7.171 1.00 34.47 346 ASP A N 1
ATOM 2588 C CA . ASP A 1 346 ? 19.959 -49.978 7.492 1.00 34.47 346 ASP A CA 1
ATOM 2589 C C . ASP A 1 346 ? 20.834 -49.497 6.289 1.00 34.47 346 ASP A C 1
ATOM 2591 O O . ASP A 1 346 ? 20.286 -49.186 5.228 1.00 34.47 346 ASP A O 1
ATOM 2595 N N . GLY A 1 347 ? 22.157 -49.287 6.324 1.00 32.09 347 GLY A N 1
ATOM 2596 C CA . GLY A 1 347 ? 23.266 -50.046 6.933 1.00 32.09 347 GLY A CA 1
ATOM 2597 C C . GLY A 1 347 ? 24.121 -50.682 5.806 1.00 32.09 347 GLY A C 1
ATOM 2598 O O . GLY A 1 347 ? 23.554 -51.086 4.790 1.00 32.09 347 GLY A O 1
ATOM 2599 N N . ASP A 1 348 ? 25.460 -50.776 5.845 1.00 32.91 348 ASP A N 1
ATOM 2600 C CA . ASP A 1 348 ? 26.481 -50.328 6.821 1.00 32.91 348 ASP A CA 1
ATOM 2601 C C . ASP A 1 348 ? 27.884 -50.194 6.148 1.00 32.91 348 ASP A C 1
ATOM 2603 O O . ASP A 1 348 ? 28.055 -50.628 5.008 1.00 32.91 348 ASP A O 1
ATOM 2607 N N . ASP A 1 349 ? 28.872 -49.643 6.881 1.00 32.91 349 ASP A N 1
ATOM 2608 C CA . ASP A 1 349 ? 30.306 -49.427 6.526 1.00 32.91 349 ASP A CA 1
ATOM 2609 C C . ASP A 1 349 ? 30.609 -48.489 5.324 1.00 32.91 349 ASP A C 1
ATOM 2611 O O . ASP A 1 349 ? 29.727 -48.127 4.549 1.00 32.91 349 ASP A O 1
ATOM 2615 N N . GLU A 1 350 ? 31.823 -47.952 5.116 1.00 34.72 350 GLU A N 1
ATOM 2616 C CA . GLU A 1 350 ? 33.122 -47.997 5.843 1.00 34.72 350 GLU A CA 1
ATOM 2617 C C . GLU A 1 350 ? 33.650 -46.521 5.957 1.00 34.72 350 GLU A C 1
ATOM 2619 O O . GLU A 1 350 ? 33.004 -45.608 5.441 1.00 34.72 350 GLU A O 1
ATOM 2624 N N . ALA A 1 351 ? 34.764 -46.105 6.584 1.00 31.08 351 ALA A N 1
ATOM 2625 C CA . ALA A 1 351 ? 36.010 -46.762 6.992 1.00 31.08 351 ALA A CA 1
ATOM 2626 C C . ALA A 1 351 ? 36.701 -46.050 8.195 1.00 31.08 351 ALA A C 1
ATOM 2628 O O . ALA A 1 351 ? 36.151 -45.155 8.837 1.00 31.08 351 ALA A O 1
ATOM 2629 N N . ALA A 1 352 ? 37.950 -46.442 8.469 1.00 31.25 352 ALA A N 1
ATOM 2630 C CA . ALA A 1 352 ? 38.885 -45.935 9.487 1.00 31.25 352 ALA A CA 1
ATOM 2631 C C . ALA A 1 352 ? 39.312 -44.439 9.375 1.00 31.25 352 ALA A C 1
ATOM 2633 O O . ALA A 1 352 ? 39.227 -43.832 8.311 1.00 31.25 352 ALA A O 1
ATOM 2634 N N . GLY A 1 353 ? 39.867 -43.793 10.419 1.00 26.58 353 GLY A N 1
ATOM 2635 C CA . GLY A 1 353 ? 40.292 -44.275 11.752 1.00 26.58 353 GLY A CA 1
ATOM 2636 C C . GLY A 1 353 ? 40.498 -43.118 12.767 1.00 26.58 353 GLY A C 1
ATOM 2637 O O . GLY A 1 353 ? 40.488 -41.956 12.374 1.00 26.58 353 GLY A O 1
ATOM 2638 N N . ALA A 1 354 ? 40.494 -43.346 14.092 1.00 32.28 354 ALA A N 1
ATOM 2639 C CA . ALA A 1 354 ? 41.587 -43.908 14.924 1.00 32.28 354 ALA A CA 1
ATOM 2640 C C . ALA A 1 354 ? 42.726 -42.883 15.194 1.00 32.28 354 ALA A C 1
ATOM 2642 O O . ALA A 1 354 ? 43.290 -42.379 14.231 1.00 32.28 354 ALA A O 1
ATOM 2643 N N . LEU A 1 355 ? 43.166 -42.509 16.414 1.00 31.42 355 LEU A N 1
ATOM 2644 C CA . LEU A 1 355 ? 42.895 -42.826 17.849 1.00 31.42 355 LEU A CA 1
ATOM 2645 C C . LEU A 1 355 ? 43.182 -41.511 18.684 1.00 31.42 355 LEU A C 1
ATOM 2647 O O . LEU A 1 355 ? 43.359 -40.471 18.059 1.00 31.42 355 LEU A O 1
ATOM 2651 N N . GLU A 1 356 ? 43.236 -41.365 20.027 1.00 30.64 356 GLU A N 1
ATOM 2652 C CA . GLU A 1 356 ? 43.240 -42.277 21.193 1.00 30.64 356 GLU A CA 1
ATOM 2653 C C . GLU A 1 356 ? 42.797 -41.591 22.531 1.00 30.64 356 GLU A C 1
ATOM 2655 O O . GLU A 1 356 ? 42.816 -40.371 22.649 1.00 30.64 356 GLU A O 1
ATOM 2660 N N . LEU A 1 357 ? 42.430 -42.423 23.521 1.00 29.56 357 LEU A N 1
ATOM 2661 C CA . LEU A 1 357 ? 42.421 -42.334 25.009 1.00 29.56 357 LEU A CA 1
ATOM 2662 C C . LEU A 1 357 ? 42.277 -41.039 25.865 1.00 29.56 357 LEU A C 1
ATOM 2664 O O . LEU A 1 357 ? 42.902 -40.001 25.680 1.00 29.56 357 LEU A O 1
ATOM 2668 N N . VAL A 1 358 ? 41.559 -41.249 26.984 1.00 34.06 358 VAL A N 1
ATOM 2669 C CA . VAL A 1 358 ? 41.535 -40.465 28.246 1.00 34.06 358 VAL A CA 1
ATOM 2670 C C . VAL A 1 358 ? 42.373 -41.214 29.317 1.00 34.06 358 VAL A C 1
ATOM 2672 O O . VAL A 1 358 ? 42.714 -42.379 29.101 1.00 34.06 358 VAL A O 1
ATOM 2675 N N . PRO A 1 359 ? 42.657 -40.638 30.505 1.00 44.41 359 PRO A N 1
ATOM 2676 C CA . PRO A 1 359 ? 41.927 -41.156 31.676 1.00 44.41 359 PRO A CA 1
ATOM 2677 C C . PRO A 1 359 ? 41.510 -40.109 32.734 1.00 44.41 359 PRO A C 1
ATOM 2679 O O . PRO A 1 359 ? 42.053 -39.013 32.845 1.00 44.41 359 PRO A O 1
ATOM 2682 N N . THR A 1 360 ? 40.513 -40.490 33.533 1.00 33.78 360 THR A N 1
ATOM 2683 C CA . THR A 1 360 ? 39.897 -39.737 34.643 1.00 33.78 360 THR A CA 1
ATOM 2684 C C . THR A 1 360 ? 40.682 -39.819 35.956 1.00 33.78 360 THR A C 1
ATOM 2686 O O . THR A 1 360 ? 41.315 -40.845 36.186 1.00 33.78 360 THR A O 1
ATOM 2689 N N . LEU A 1 361 ? 40.481 -38.872 36.891 1.00 29.42 361 LEU A N 1
ATOM 2690 C CA . LEU A 1 361 ? 40.435 -39.164 38.342 1.00 29.42 361 LEU A CA 1
ATOM 2691 C C . LEU A 1 361 ? 39.853 -38.008 39.193 1.00 29.42 361 LEU A C 1
ATOM 2693 O O . LEU A 1 361 ? 39.839 -36.851 38.783 1.00 29.42 361 LEU A O 1
ATOM 2697 N N . GLY A 1 362 ? 39.396 -38.359 40.398 1.00 25.64 362 GLY A N 1
ATOM 2698 C CA . GLY A 1 362 ? 38.882 -37.529 41.502 1.00 25.64 362 GLY A CA 1
ATOM 2699 C C . GLY A 1 362 ? 38.313 -38.470 42.587 1.00 25.64 362 GLY A C 1
ATOM 2700 O O . GLY A 1 362 ? 38.433 -39.684 42.401 1.00 25.64 362 GLY A O 1
ATOM 2701 N N . PRO A 1 363 ? 37.639 -38.005 43.662 1.00 60.59 363 PRO A N 1
ATOM 2702 C CA . PRO A 1 363 ? 37.495 -36.648 44.216 1.00 60.59 363 PRO A CA 1
ATOM 2703 C C . PRO A 1 363 ? 38.034 -36.561 45.676 1.00 60.59 363 PRO A C 1
ATOM 2705 O O . PRO A 1 363 ? 38.520 -37.557 46.195 1.00 60.59 363 PRO A O 1
ATOM 2708 N N . GLU A 1 364 ? 37.852 -35.437 46.393 1.00 27.14 364 GLU A N 1
ATOM 2709 C CA . GLU A 1 364 ? 37.513 -35.482 47.839 1.00 27.14 364 GLU A CA 1
ATOM 2710 C C . GLU A 1 364 ? 36.946 -34.154 48.397 1.00 27.14 364 GLU A C 1
ATOM 2712 O O . GLU A 1 364 ? 36.982 -33.115 47.737 1.00 27.14 364 GLU A O 1
ATOM 2717 N N . MET A 1 365 ? 36.394 -34.198 49.618 1.00 28.94 365 MET A N 1
ATOM 2718 C CA . MET A 1 365 ? 35.811 -33.063 50.356 1.00 28.94 365 MET A CA 1
ATOM 2719 C C . MET A 1 365 ? 36.677 -32.667 51.559 1.00 28.94 365 MET A C 1
ATOM 2721 O O . MET A 1 365 ? 37.219 -33.553 52.217 1.00 28.94 365 MET A O 1
ATOM 2725 N N . ARG A 1 366 ? 36.622 -31.393 51.990 1.00 27.61 366 ARG A N 1
ATOM 2726 C CA . ARG A 1 366 ? 36.428 -31.060 53.422 1.00 27.61 366 ARG A CA 1
ATOM 2727 C C . ARG A 1 366 ? 36.092 -29.595 53.701 1.00 27.61 366 ARG A C 1
ATOM 2729 O O . ARG A 1 366 ? 36.553 -28.683 53.027 1.00 27.61 366 ARG A O 1
ATOM 2736 N N . GLU A 1 367 ? 35.310 -29.399 54.758 1.00 29.56 367 GLU A N 1
ATOM 2737 C CA . GLU A 1 367 ? 35.042 -28.108 55.395 1.00 29.56 367 GLU A CA 1
ATOM 2738 C C . GLU A 1 367 ? 36.203 -27.702 56.325 1.00 29.56 367 GLU A C 1
ATOM 2740 O O . GLU A 1 367 ? 36.833 -28.581 56.920 1.00 29.56 367 GLU A O 1
ATOM 2745 N N . ARG A 1 368 ? 36.375 -26.393 56.589 1.00 27.31 368 ARG A N 1
ATOM 2746 C CA . ARG A 1 368 ? 36.213 -25.818 57.950 1.00 27.31 368 ARG A CA 1
ATOM 2747 C C . ARG A 1 368 ? 36.419 -24.299 58.022 1.00 27.31 368 ARG A C 1
ATOM 2749 O O . ARG A 1 368 ? 37.143 -23.702 57.235 1.00 27.31 368 ARG A O 1
ATOM 2756 N N . SER A 1 369 ? 35.781 -23.700 59.026 1.00 30.05 369 SER A N 1
ATOM 2757 C CA . SER A 1 369 ? 35.860 -22.281 59.404 1.00 30.05 369 SER A CA 1
ATOM 2758 C C . SER A 1 369 ? 37.115 -21.959 60.234 1.00 30.05 369 SER A C 1
ATOM 2760 O O . SER A 1 369 ? 37.582 -22.813 60.985 1.00 30.05 369 SER A O 1
ATOM 2762 N N . GLY A 1 370 ? 37.603 -20.710 60.205 1.00 27.38 370 GLY A N 1
ATOM 2763 C CA . GLY A 1 370 ? 38.675 -20.250 61.106 1.00 27.38 370 GLY A CA 1
ATOM 2764 C C . GLY A 1 370 ? 38.987 -18.748 61.008 1.00 27.38 370 GLY A C 1
ATOM 2765 O O . GLY A 1 370 ? 39.286 -18.244 59.933 1.00 27.38 370 GLY A O 1
ATOM 2766 N N . SER A 1 371 ? 38.910 -18.028 62.129 1.00 28.41 371 SER A N 1
ATOM 2767 C CA . SER A 1 371 ? 39.002 -16.559 62.232 1.00 28.41 371 SER A CA 1
ATOM 2768 C C . SER A 1 371 ? 40.283 -16.047 62.915 1.00 28.41 371 SER A C 1
ATOM 2770 O O . SER A 1 371 ? 40.588 -16.534 63.999 1.00 28.41 371 SER A O 1
ATOM 2772 N N . ALA A 1 372 ? 40.928 -15.002 62.372 1.00 28.84 372 ALA A N 1
ATOM 2773 C CA . ALA A 1 372 ? 41.671 -13.910 63.060 1.00 28.84 372 ALA A CA 1
ATOM 2774 C C . ALA A 1 372 ? 42.310 -12.998 61.977 1.00 28.84 372 ALA A C 1
ATOM 2776 O O . ALA A 1 372 ? 42.750 -13.525 60.964 1.00 28.84 372 ALA A O 1
ATOM 2777 N N . GLN A 1 373 ? 42.321 -11.656 61.982 1.00 30.33 373 GLN A N 1
ATOM 2778 C CA . GLN A 1 373 ? 42.453 -10.585 62.998 1.00 30.33 373 GLN A CA 1
ATOM 2779 C C . GLN A 1 373 ? 43.885 -10.194 63.432 1.00 30.33 373 GLN A C 1
ATOM 2781 O O . GLN A 1 373 ? 44.343 -10.585 64.499 1.00 30.33 373 GLN A O 1
ATOM 2786 N N . THR A 1 374 ? 44.478 -9.261 62.676 1.00 30.41 374 THR A N 1
ATOM 2787 C CA . THR A 1 374 ? 45.285 -8.093 63.118 1.00 30.41 374 THR A CA 1
ATOM 2788 C C . THR A 1 374 ? 44.997 -6.959 62.097 1.00 30.41 374 THR A C 1
ATOM 2790 O O . THR A 1 374 ? 44.764 -7.261 60.931 1.00 30.41 374 THR A O 1
ATOM 2793 N N . ALA A 1 375 ? 44.742 -5.676 62.415 1.00 29.97 375 ALA A N 1
ATOM 2794 C CA . ALA A 1 375 ? 45.419 -4.699 63.293 1.00 29.97 375 ALA A CA 1
ATOM 2795 C C . ALA A 1 375 ? 46.793 -4.287 62.707 1.00 29.97 375 ALA A C 1
ATOM 2797 O O . ALA A 1 375 ? 47.562 -5.172 62.361 1.00 29.97 375 ALA A O 1
ATOM 2798 N N . VAL A 1 376 ? 47.199 -3.017 62.526 1.00 29.75 376 VAL A N 1
ATOM 2799 C CA . VAL A 1 376 ? 46.791 -1.653 62.982 1.00 29.75 376 VAL A CA 1
ATOM 2800 C C . VAL A 1 376 ? 46.953 -0.714 61.729 1.00 29.75 376 VAL A C 1
ATOM 2802 O O . VAL A 1 376 ? 47.563 -1.146 60.760 1.00 29.75 376 VAL A O 1
ATOM 2805 N N . GLU A 1 377 ? 46.389 0.490 61.524 1.00 28.84 377 GLU A N 1
ATOM 2806 C CA . GLU A 1 377 ? 46.391 1.719 62.339 1.00 28.84 377 GLU A CA 1
ATOM 2807 C C . GLU A 1 377 ? 45.328 2.761 61.904 1.00 28.84 377 GLU A C 1
ATOM 2809 O O . GLU A 1 377 ? 44.655 2.617 60.886 1.00 28.84 377 GLU A O 1
ATOM 2814 N N . ARG A 1 378 ? 45.145 3.821 62.708 1.00 31.52 378 ARG A N 1
ATOM 2815 C CA . ARG A 1 378 ? 44.158 4.898 62.517 1.00 31.52 378 ARG A CA 1
ATOM 2816 C C . ARG A 1 378 ? 44.833 6.246 62.249 1.00 31.52 378 ARG A C 1
ATOM 2818 O O . ARG A 1 378 ? 45.771 6.607 62.953 1.00 31.52 378 ARG A O 1
ATOM 2825 N N . ARG A 1 379 ? 44.203 7.101 61.434 1.00 29.61 379 ARG A N 1
ATOM 2826 C CA . ARG A 1 379 ? 44.218 8.554 61.688 1.00 29.61 379 ARG A CA 1
ATOM 2827 C C . ARG A 1 379 ? 42.845 9.173 61.469 1.00 29.61 379 ARG A C 1
ATOM 2829 O O . ARG A 1 379 ? 42.156 8.868 60.504 1.00 29.61 379 ARG A O 1
ATOM 2836 N N . SER A 1 380 ? 42.450 10.027 62.406 1.00 30.75 380 SER A N 1
ATOM 2837 C CA . SER A 1 380 ? 41.121 10.629 62.488 1.00 30.75 380 SER A CA 1
ATOM 2838 C C . SER A 1 380 ? 41.208 12.145 62.591 1.00 30.75 380 SER A C 1
ATOM 2840 O O . SER A 1 380 ? 41.922 12.650 63.455 1.00 30.75 380 SER A O 1
ATOM 2842 N N . THR A 1 381 ? 40.368 12.854 61.843 1.00 30.47 381 THR A N 1
ATOM 2843 C CA . THR A 1 381 ? 39.893 14.197 62.204 1.00 30.47 381 THR A CA 1
ATOM 2844 C C . THR A 1 381 ? 38.401 14.299 61.882 1.00 30.47 381 THR A C 1
ATOM 2846 O O . THR A 1 381 ? 37.935 13.807 60.858 1.00 30.47 381 THR A O 1
ATOM 2849 N N . ARG A 1 382 ? 37.622 14.883 62.802 1.00 32.12 382 ARG A N 1
ATOM 2850 C CA . ARG A 1 382 ? 36.159 15.021 62.696 1.00 32.12 382 ARG A CA 1
ATOM 2851 C C . ARG A 1 382 ? 35.724 16.310 63.396 1.00 32.12 382 ARG A C 1
ATOM 2853 O O . ARG A 1 382 ? 35.505 16.306 64.601 1.00 32.12 382 ARG A O 1
ATOM 2860 N N . SER A 1 383 ? 35.651 17.409 62.651 1.00 32.25 383 SER A N 1
ATOM 2861 C CA . SER A 1 383 ? 35.282 18.748 63.141 1.00 32.25 383 SER A CA 1
ATOM 2862 C C . SER A 1 383 ? 35.038 19.661 61.927 1.00 32.25 383 SER A C 1
ATOM 2864 O O . SER A 1 383 ? 35.748 19.503 60.939 1.00 32.25 383 SER A O 1
ATOM 2866 N N . ALA A 1 384 ? 34.094 20.604 61.886 1.00 33.59 384 ALA A N 1
ATOM 2867 C CA . ALA A 1 384 ? 32.882 20.812 62.687 1.00 33.59 384 ALA A CA 1
ATOM 2868 C C . ALA A 1 384 ? 31.852 21.593 61.839 1.00 33.59 384 ALA A C 1
ATOM 2870 O O . ALA A 1 384 ? 32.170 22.100 60.764 1.00 33.59 384 ALA A O 1
ATOM 2871 N N . ARG A 1 385 ? 30.605 21.696 62.315 1.00 38.12 385 ARG A N 1
ATOM 2872 C CA . ARG A 1 385 ? 29.527 22.453 61.657 1.00 38.12 385 ARG A CA 1
ATOM 2873 C C . ARG A 1 385 ? 29.447 23.867 62.243 1.00 38.12 385 ARG A C 1
ATOM 2875 O O . ARG A 1 385 ? 29.181 24.005 63.432 1.00 38.12 385 ARG A O 1
ATOM 2882 N N . ALA A 1 386 ? 29.631 24.886 61.406 1.00 33.75 386 ALA A N 1
ATOM 2883 C CA . ALA A 1 386 ? 29.525 26.311 61.746 1.00 33.75 386 ALA A CA 1
ATOM 2884 C C . ALA A 1 386 ? 28.417 26.996 60.895 1.00 33.75 386 ALA A C 1
ATOM 2886 O O . ALA A 1 386 ? 27.895 26.354 59.976 1.00 33.75 386 ALA A O 1
ATOM 2887 N N . PRO A 1 387 ? 27.952 28.216 61.241 1.00 40.00 387 PRO A N 1
ATOM 2888 C CA . PRO A 1 387 ? 26.593 28.657 60.906 1.00 40.00 387 PRO A CA 1
ATOM 2889 C C . PRO A 1 387 ? 26.433 29.343 59.538 1.00 40.00 387 PRO A C 1
ATOM 2891 O O . PRO A 1 387 ? 27.395 29.677 58.852 1.00 40.00 387 PRO A O 1
ATOM 2894 N N . ARG A 1 388 ? 25.167 29.572 59.160 1.00 44.41 388 ARG A N 1
ATOM 2895 C CA . ARG A 1 388 ? 24.776 30.397 58.008 1.00 44.41 388 ARG A CA 1
ATOM 2896 C C . ARG A 1 388 ? 25.113 31.868 58.280 1.00 44.41 388 ARG A C 1
ATOM 2898 O O . ARG A 1 388 ? 24.636 32.407 59.273 1.00 44.41 388 ARG A O 1
ATOM 2905 N N . GLY A 1 389 ? 25.848 32.505 57.372 1.00 33.69 389 GLY A N 1
ATOM 2906 C CA . GLY A 1 389 ? 25.825 33.960 57.200 1.00 33.69 389 GLY A CA 1
ATOM 2907 C C . GLY A 1 389 ? 24.806 34.349 56.126 1.00 33.69 389 GLY A C 1
ATOM 2908 O O . GLY A 1 389 ? 24.552 33.566 55.206 1.00 33.69 389 GLY A O 1
ATOM 2909 N N . GLU A 1 390 ? 24.215 35.534 56.240 1.00 41.97 390 GLU A N 1
ATOM 2910 C CA . GLU A 1 390 ? 23.387 36.112 55.176 1.00 41.97 390 GLU A CA 1
ATOM 2911 C C . GLU A 1 390 ? 24.279 36.684 54.057 1.00 41.97 390 GLU A C 1
ATOM 2913 O O . GLU A 1 390 ? 25.331 37.255 54.355 1.00 41.97 390 GLU A O 1
ATOM 2918 N N . PRO A 1 391 ? 23.904 36.543 52.772 1.00 45.50 391 PRO A N 1
ATOM 2919 C CA . PRO A 1 391 ? 24.639 37.166 51.680 1.00 45.50 391 PRO A CA 1
ATOM 2920 C C . PRO A 1 391 ? 24.341 38.669 51.616 1.00 45.50 391 PRO A C 1
ATOM 2922 O O . PRO A 1 391 ? 23.185 39.085 51.504 1.00 45.50 391 PRO A O 1
ATOM 2925 N N . ASP A 1 392 ? 25.406 39.468 51.646 1.00 39.22 392 ASP A N 1
ATOM 2926 C CA . ASP A 1 392 ? 25.369 40.919 51.471 1.00 39.22 392 ASP A CA 1
ATOM 2927 C C . ASP A 1 392 ? 24.676 41.321 50.149 1.00 39.22 392 ASP A C 1
ATOM 2929 O O . ASP A 1 392 ? 24.875 40.705 49.099 1.00 39.22 392 ASP A O 1
ATOM 2933 N N . ARG A 1 393 ? 23.851 42.373 50.201 1.00 46.41 393 ARG A N 1
ATOM 2934 C CA . ARG A 1 393 ? 23.072 42.909 49.071 1.00 46.41 393 ARG A CA 1
ATOM 2935 C C . ARG A 1 393 ? 23.758 44.104 48.384 1.00 46.41 393 ARG A C 1
ATOM 2937 O O . ARG A 1 393 ? 23.077 44.907 47.752 1.00 46.41 393 ARG A O 1
ATOM 2944 N N . SER A 1 394 ? 25.084 44.211 48.492 1.00 49.66 394 SER A N 1
ATOM 2945 C CA . SER A 1 394 ? 25.839 45.440 48.179 1.00 49.66 394 SER A CA 1
ATOM 2946 C C . SER A 1 394 ? 26.896 45.295 47.070 1.00 49.66 394 SER A C 1
ATOM 2948 O O . SER A 1 394 ? 27.853 46.064 47.028 1.00 49.66 394 SER A O 1
ATOM 2950 N N . ALA A 1 395 ? 26.737 44.339 46.146 1.00 44.62 395 ALA A N 1
ATOM 2951 C CA . ALA A 1 395 ? 27.637 44.159 45.000 1.00 44.62 395 ALA A CA 1
ATOM 2952 C C . ALA A 1 395 ? 26.895 44.340 43.657 1.00 44.62 395 ALA A C 1
ATOM 2954 O O . ALA A 1 395 ? 25.895 43.648 43.426 1.00 44.62 395 ALA A O 1
ATOM 2955 N N . PRO A 1 396 ? 27.361 45.216 42.740 1.00 47.16 396 PRO A N 1
ATOM 2956 C CA . PRO A 1 396 ? 26.812 45.278 41.389 1.00 47.16 396 PRO A CA 1
ATOM 2957 C C . PRO A 1 396 ? 27.105 43.964 40.655 1.00 47.16 396 PRO A C 1
ATOM 2959 O O . PRO A 1 396 ? 28.207 43.420 40.740 1.00 47.16 396 PRO A O 1
ATOM 2962 N N . ARG A 1 397 ? 26.118 43.443 39.916 1.00 42.59 397 ARG A N 1
ATOM 2963 C CA . ARG A 1 397 ? 26.350 42.291 39.034 1.00 42.59 397 ARG A CA 1
ATOM 2964 C C . ARG A 1 397 ? 27.394 42.683 37.979 1.00 42.59 397 ARG A C 1
ATOM 2966 O O . ARG A 1 397 ? 27.196 43.722 37.350 1.00 42.59 397 ARG A O 1
ATOM 2973 N N . PRO A 1 398 ? 28.436 41.869 37.726 1.00 45.47 398 PRO A N 1
ATOM 2974 C CA . PRO A 1 398 ? 29.224 42.037 36.515 1.00 45.47 398 PRO A CA 1
ATOM 2975 C C . PRO A 1 398 ? 28.287 41.864 35.319 1.00 45.47 398 PRO A C 1
ATOM 2977 O O . PRO A 1 398 ? 27.498 40.914 35.267 1.00 45.47 398 PRO A O 1
ATOM 2980 N N . GLU A 1 399 ? 28.335 42.817 34.395 1.00 46.62 399 GLU A N 1
ATOM 2981 C CA . GLU A 1 399 ? 27.495 42.803 33.208 1.00 46.62 399 GLU A CA 1
ATOM 2982 C C . GLU A 1 399 ? 27.879 41.594 32.349 1.00 46.62 399 GLU A C 1
ATOM 2984 O O . GLU A 1 399 ? 29.043 41.402 31.993 1.00 46.62 399 GLU A O 1
ATOM 2989 N N . LEU A 1 400 ? 26.910 40.712 32.098 1.00 49.12 400 LEU A N 1
ATOM 2990 C CA . LEU A 1 400 ? 27.143 39.509 31.310 1.00 49.12 400 LEU A CA 1
ATOM 2991 C C . LEU A 1 400 ? 27.323 39.926 29.854 1.00 49.12 400 LEU A C 1
ATOM 2993 O O . LEU A 1 400 ? 26.331 40.143 29.157 1.00 49.12 400 LEU A O 1
ATOM 2997 N N . GLU A 1 401 ? 28.580 39.991 29.401 1.00 46.62 401 GLU A N 1
ATOM 2998 C CA . GLU A 1 401 ? 28.890 40.084 27.975 1.00 46.62 401 GLU A CA 1
ATOM 2999 C C . GLU A 1 401 ? 28.020 39.073 27.212 1.00 46.62 401 GLU A C 1
ATOM 3001 O O . GLU A 1 401 ? 27.947 37.900 27.615 1.00 46.62 401 GLU A O 1
ATOM 3006 N N . PRO A 1 402 ? 27.340 39.488 26.127 1.00 43.34 402 PRO A N 1
ATOM 3007 C CA . PRO A 1 402 ? 26.494 38.586 25.371 1.00 43.34 402 PRO A CA 1
ATOM 3008 C C . PRO A 1 402 ? 27.372 37.457 24.839 1.00 43.34 402 PRO A C 1
ATOM 3010 O O . PRO A 1 402 ? 28.220 37.672 23.970 1.00 43.34 402 PRO A O 1
ATOM 3013 N N . ARG A 1 403 ? 27.181 36.248 25.389 1.00 41.03 403 ARG A N 1
ATOM 3014 C CA . ARG A 1 403 ? 27.886 35.042 24.945 1.00 41.03 403 ARG A CA 1
ATOM 3015 C C . ARG A 1 403 ? 27.735 34.948 23.435 1.00 41.03 403 ARG A C 1
ATOM 3017 O O . ARG A 1 403 ? 26.646 34.631 22.957 1.00 41.03 403 ARG A O 1
ATOM 3024 N N . ARG A 1 404 ? 28.828 35.203 22.706 1.00 45.00 404 ARG A N 1
ATOM 3025 C CA . ARG A 1 404 ? 28.892 34.957 21.264 1.00 45.00 404 ARG A CA 1
ATOM 3026 C C . ARG A 1 404 ? 28.363 33.549 21.034 1.00 45.00 404 ARG A C 1
ATOM 3028 O O . ARG A 1 404 ? 28.830 32.612 21.690 1.00 45.00 404 ARG A O 1
ATOM 3035 N N . ALA A 1 405 ? 27.368 33.423 20.159 1.00 42.94 405 ALA A N 1
ATOM 3036 C CA . ALA A 1 405 ? 26.864 32.117 19.775 1.00 42.94 405 ALA A CA 1
ATOM 3037 C C . ALA A 1 405 ? 28.063 31.251 19.348 1.00 42.94 405 ALA A C 1
ATOM 3039 O O . ALA A 1 405 ? 28.955 31.766 18.661 1.00 42.94 405 ALA A O 1
ATOM 3040 N N . PRO A 1 406 ? 28.140 29.973 19.768 1.00 41.69 406 PRO A N 1
ATOM 3041 C CA . PRO A 1 406 ? 29.091 29.051 19.166 1.00 41.69 406 PRO A CA 1
ATOM 3042 C C . PRO A 1 406 ? 28.927 29.134 17.644 1.00 41.69 406 PRO A C 1
ATOM 3044 O O . PRO A 1 406 ? 27.781 29.194 17.191 1.00 41.69 406 PRO A O 1
ATOM 3047 N N . PRO A 1 407 ? 30.020 29.181 16.860 1.00 37.59 407 PRO A N 1
ATOM 3048 C CA . PRO A 1 407 ? 29.901 29.254 15.410 1.00 37.59 407 PRO A CA 1
ATOM 3049 C C . PRO A 1 407 ? 29.032 28.095 14.925 1.00 37.59 407 PRO A C 1
ATOM 3051 O O . PRO A 1 407 ? 29.156 26.980 15.443 1.00 37.59 407 PRO A O 1
ATOM 3054 N N . GLU A 1 408 ? 28.155 28.365 13.957 1.00 41.56 408 GLU A N 1
ATOM 3055 C CA . GLU A 1 408 ? 27.239 27.372 13.398 1.00 41.56 408 GLU A CA 1
ATOM 3056 C C . GLU A 1 408 ? 28.018 26.323 12.598 1.00 41.56 408 GLU A C 1
ATOM 3058 O O . GLU A 1 408 ? 28.113 26.350 11.374 1.00 41.56 408 GLU A O 1
ATOM 3063 N N . LEU A 1 409 ? 28.594 25.368 13.330 1.00 41.69 409 LEU A N 1
ATOM 3064 C CA . LEU A 1 409 ? 28.985 24.073 12.805 1.00 41.69 409 LEU A CA 1
ATOM 3065 C C . LEU A 1 409 ? 27.729 23.461 12.192 1.00 41.69 409 LEU A C 1
ATOM 3067 O O . LEU A 1 409 ? 26.794 23.123 12.921 1.00 41.69 409 LEU A O 1
ATOM 3071 N N . SER A 1 410 ? 27.722 23.371 10.860 1.00 46.81 410 SER A N 1
ATOM 3072 C CA . SER A 1 410 ? 26.622 22.868 10.037 1.00 46.81 410 SER A CA 1
ATOM 3073 C C . SER A 1 410 ? 25.922 21.693 10.714 1.00 46.81 410 SER A C 1
ATOM 3075 O O . SER A 1 410 ? 26.566 20.675 10.983 1.00 46.81 410 SER A O 1
ATOM 3077 N N . ALA A 1 411 ? 24.629 21.846 11.012 1.00 63.75 411 ALA A N 1
ATOM 3078 C CA . ALA A 1 411 ? 23.872 20.855 11.762 1.00 63.75 411 ALA A CA 1
ATOM 3079 C C . ALA A 1 411 ? 23.905 19.503 11.030 1.00 63.75 411 ALA A C 1
ATOM 3081 O O . ALA A 1 411 ? 23.280 19.344 9.984 1.00 63.75 411 ALA A O 1
ATOM 3082 N N . GLU A 1 412 ? 24.678 18.549 11.567 1.00 78.44 412 GLU A N 1
ATOM 3083 C CA . GLU A 1 412 ? 24.832 17.217 10.977 1.00 78.44 412 GLU A CA 1
ATOM 3084 C C . GLU A 1 412 ? 23.453 16.565 10.809 1.00 78.44 412 GLU A C 1
ATOM 3086 O O . GLU A 1 412 ? 22.659 16.537 11.753 1.00 78.44 412 GLU A O 1
ATOM 3091 N N . ASP A 1 413 ? 23.184 16.021 9.619 1.00 90.12 413 ASP A N 1
ATOM 3092 C CA . ASP A 1 413 ? 21.905 15.386 9.307 1.00 90.12 413 ASP A CA 1
ATOM 3093 C C . ASP A 1 413 ? 21.539 14.305 10.359 1.00 90.12 413 ASP A C 1
ATOM 3095 O O . ASP A 1 413 ? 22.366 13.436 10.675 1.00 90.12 413 ASP A O 1
ATOM 3099 N N . PRO A 1 414 ? 20.303 14.313 10.903 1.00 93.06 414 PRO A N 1
ATOM 3100 C CA . PRO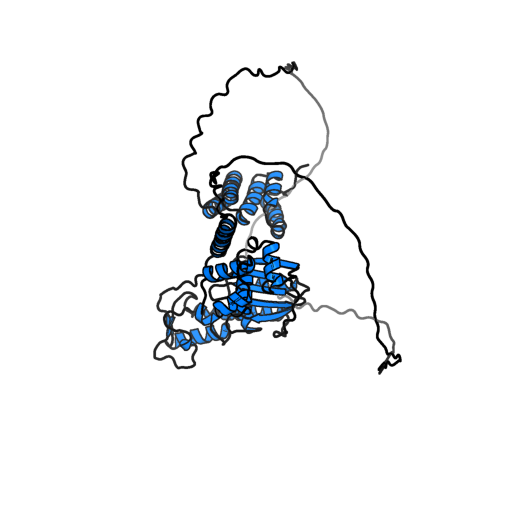 A 1 414 ? 19.851 13.327 11.880 1.00 93.06 414 PRO A CA 1
ATOM 3101 C C . PRO A 1 414 ? 19.986 11.867 11.429 1.00 93.06 414 PRO A C 1
ATOM 3103 O O . PRO A 1 414 ? 20.235 11.009 12.283 1.00 93.06 414 PRO A O 1
ATOM 3106 N N . ALA A 1 415 ? 19.849 11.563 10.132 1.00 92.31 415 ALA A N 1
ATOM 3107 C CA . ALA A 1 415 ? 20.008 10.201 9.617 1.00 92.31 415 ALA A CA 1
ATOM 3108 C C . ALA A 1 415 ? 21.487 9.772 9.611 1.00 92.31 415 ALA A C 1
ATOM 3110 O O . ALA A 1 415 ? 21.817 8.686 10.087 1.00 92.31 415 ALA A O 1
ATOM 3111 N N . THR A 1 416 ? 22.394 10.656 9.195 1.00 94.94 416 THR A N 1
ATOM 3112 C CA . THR A 1 416 ? 23.855 10.495 9.259 1.00 94.94 416 THR A CA 1
ATOM 3113 C C . THR A 1 416 ? 24.339 10.320 10.702 1.00 94.94 416 THR A C 1
ATOM 3115 O O . THR A 1 416 ? 25.155 9.437 10.990 1.00 94.94 416 THR A O 1
ATOM 3118 N N . LEU A 1 417 ? 23.793 11.095 11.647 1.00 96.44 417 LEU A N 1
ATOM 3119 C CA . LEU A 1 417 ? 24.019 10.909 13.086 1.00 96.44 417 LEU A CA 1
ATOM 3120 C C . LEU A 1 417 ? 23.567 9.521 13.571 1.00 96.44 417 LEU A C 1
ATOM 3122 O O . LEU A 1 417 ? 24.294 8.879 14.333 1.00 96.44 417 LEU A O 1
ATOM 3126 N N . LEU A 1 418 ? 22.405 9.034 13.120 1.00 97.31 418 LEU A N 1
ATOM 3127 C CA . LEU A 1 418 ? 21.889 7.709 13.481 1.00 97.31 418 LEU A CA 1
ATOM 3128 C C . LEU A 1 418 ? 22.698 6.567 12.840 1.00 97.31 418 LEU A C 1
ATOM 3130 O O . LEU A 1 418 ? 22.974 5.570 13.506 1.00 97.31 418 LEU A O 1
ATOM 3134 N N . GLY A 1 419 ? 23.146 6.715 11.592 1.00 97.19 419 GLY A N 1
ATOM 3135 C CA . GLY A 1 419 ? 24.043 5.764 10.928 1.00 97.19 419 GLY A CA 1
ATOM 3136 C C . GLY A 1 419 ? 25.368 5.610 11.680 1.00 97.19 419 GLY A C 1
ATOM 3137 O O . GLY A 1 419 ? 25.775 4.495 12.014 1.00 97.19 419 GLY A O 1
ATOM 3138 N N . ARG A 1 420 ? 25.988 6.732 12.067 1.00 97.94 420 ARG A N 1
ATOM 3139 C CA . ARG A 1 420 ? 27.196 6.742 12.914 1.00 97.94 420 ARG A CA 1
ATOM 3140 C C . ARG A 1 420 ? 26.934 6.154 14.302 1.00 97.94 420 ARG A C 1
ATOM 3142 O O . ARG A 1 420 ? 27.792 5.452 14.832 1.00 97.94 420 ARG A O 1
ATOM 3149 N N . ALA A 1 421 ? 25.754 6.382 14.882 1.00 97.94 421 ALA A N 1
ATOM 3150 C CA . ALA A 1 421 ? 25.363 5.761 16.146 1.00 97.94 421 ALA A CA 1
ATOM 3151 C C . ALA A 1 421 ? 25.255 4.229 16.032 1.00 97.94 421 ALA A C 1
ATOM 3153 O O . ALA A 1 421 ? 25.745 3.523 16.914 1.00 97.94 421 ALA A O 1
ATOM 3154 N N . ARG A 1 422 ? 24.663 3.710 14.943 1.00 98.25 422 ARG A N 1
ATOM 3155 C CA . ARG A 1 422 ? 24.562 2.264 14.661 1.00 98.25 422 ARG A CA 1
ATOM 3156 C C . ARG A 1 422 ? 25.949 1.633 14.491 1.00 98.25 422 ARG A C 1
ATOM 3158 O O . ARG A 1 422 ? 26.228 0.614 15.116 1.00 98.25 422 ARG A O 1
ATOM 3165 N N . ALA A 1 423 ? 26.843 2.275 13.737 1.00 97.44 423 ALA A N 1
ATOM 3166 C CA . ALA A 1 423 ? 28.227 1.822 13.559 1.00 97.44 423 ALA A CA 1
ATOM 3167 C C . ALA A 1 423 ? 29.034 1.819 14.875 1.00 97.44 423 ALA A C 1
ATOM 3169 O O . ALA A 1 423 ? 29.779 0.875 15.147 1.00 97.44 423 ALA A O 1
ATOM 3170 N N . ALA A 1 424 ? 28.842 2.831 15.730 1.00 97.31 424 ALA A N 1
ATOM 3171 C CA . ALA A 1 424 ? 29.440 2.876 17.063 1.00 97.31 424 ALA A CA 1
ATOM 3172 C C . ALA A 1 424 ? 28.903 1.754 17.972 1.00 97.31 424 ALA A C 1
ATOM 3174 O O . ALA A 1 424 ? 29.678 1.122 18.685 1.00 97.31 424 ALA A O 1
ATOM 3175 N N . TYR A 1 425 ? 27.598 1.471 17.919 1.00 97.88 425 TYR A N 1
ATOM 3176 C CA . TYR A 1 425 ? 26.952 0.419 18.710 1.00 97.88 425 TYR A CA 1
ATOM 3177 C C . TYR A 1 425 ? 27.423 -0.987 18.315 1.00 97.88 425 TYR A C 1
ATOM 3179 O O . TYR A 1 425 ? 27.782 -1.780 19.187 1.00 97.88 425 TYR A O 1
ATOM 3187 N N . ALA A 1 426 ? 27.497 -1.266 17.009 1.00 96.94 426 ALA A N 1
ATOM 3188 C CA . ALA A 1 426 ? 28.055 -2.508 16.473 1.00 96.94 426 ALA A CA 1
ATOM 3189 C C . ALA A 1 426 ? 29.536 -2.687 16.862 1.00 96.94 426 ALA A C 1
ATOM 3191 O O . ALA A 1 426 ? 29.958 -3.784 17.209 1.00 96.94 426 ALA A O 1
ATOM 3192 N N . SER A 1 427 ? 30.298 -1.588 16.907 1.00 97.06 427 SER A N 1
ATOM 3193 C CA . SER A 1 427 ? 31.685 -1.545 17.402 1.00 97.06 427 SER A CA 1
ATOM 3194 C C . SER A 1 427 ? 31.822 -1.625 18.939 1.00 97.06 427 SER A C 1
ATOM 3196 O O . SER A 1 427 ? 32.896 -1.342 19.469 1.00 97.06 427 SER A O 1
ATOM 3198 N N . GLY A 1 428 ? 30.753 -1.931 19.686 1.00 96.50 428 GLY A N 1
ATOM 3199 C CA . GLY A 1 428 ? 30.765 -2.020 21.156 1.00 96.50 428 GLY A CA 1
ATOM 3200 C C . GLY A 1 428 ? 30.807 -0.678 21.907 1.00 96.50 428 GLY A C 1
ATOM 3201 O O . GLY A 1 428 ? 30.855 -0.650 23.136 1.00 96.50 428 GLY A O 1
ATOM 3202 N N . GLN A 1 42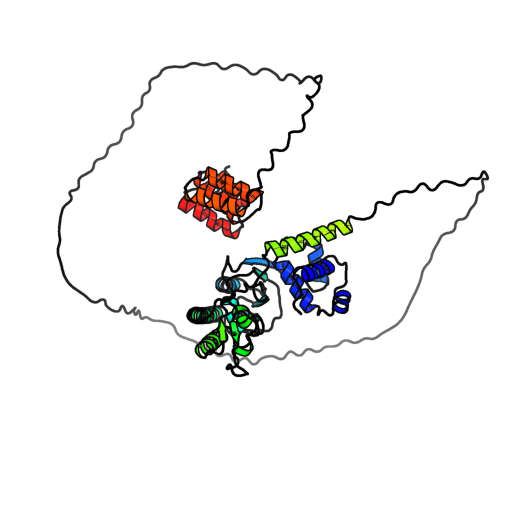9 ? 30.790 0.457 21.205 1.00 97.31 429 GLN A N 1
ATOM 3203 C CA . GLN A 1 429 ? 31.040 1.786 21.771 1.00 97.31 429 GLN A CA 1
ATOM 3204 C C . GLN A 1 429 ? 29.761 2.439 22.327 1.00 97.31 429 GLN A C 1
ATOM 3206 O O . GLN A 1 429 ? 29.388 3.544 21.919 1.00 97.31 429 GLN A O 1
ATOM 3211 N N . GLY A 1 430 ? 29.090 1.795 23.287 1.00 96.94 430 GLY A N 1
ATOM 3212 C CA . GLY A 1 430 ? 27.781 2.221 23.812 1.00 96.94 430 GLY A CA 1
ATOM 3213 C C . GLY A 1 430 ? 27.704 3.696 24.236 1.00 96.94 430 GLY A C 1
ATOM 3214 O O . GLY A 1 430 ? 26.742 4.391 23.915 1.00 96.94 430 GLY A O 1
ATOM 3215 N N . ALA A 1 431 ? 28.758 4.239 24.854 1.00 97.19 431 ALA A N 1
ATOM 3216 C CA . ALA A 1 431 ? 28.822 5.654 25.243 1.00 97.19 431 ALA A CA 1
ATOM 3217 C C . ALA A 1 431 ? 29.005 6.638 24.064 1.00 97.19 431 ALA A C 1
ATOM 3219 O O . ALA A 1 431 ? 28.696 7.827 24.190 1.00 97.19 431 ALA A O 1
ATOM 3220 N N . ALA A 1 432 ? 29.505 6.186 22.912 1.00 96.81 432 ALA A N 1
ATOM 3221 C CA . ALA A 1 432 ? 29.514 6.964 21.672 1.00 96.81 432 ALA A CA 1
ATOM 3222 C C . ALA A 1 432 ? 28.165 6.834 20.949 1.00 96.81 432 ALA A C 1
ATOM 3224 O O . ALA A 1 432 ? 27.549 7.855 20.634 1.00 96.81 432 ALA A O 1
ATOM 3225 N N . ALA A 1 433 ? 27.662 5.604 20.799 1.00 97.88 433 ALA A N 1
ATOM 3226 C CA . ALA A 1 433 ? 26.360 5.303 20.211 1.00 97.88 433 ALA A CA 1
ATOM 3227 C C . ALA A 1 433 ? 25.221 6.078 20.889 1.00 97.88 433 ALA A C 1
ATOM 3229 O O . ALA A 1 433 ? 24.487 6.796 20.216 1.00 97.88 433 ALA A O 1
ATOM 3230 N N . TYR A 1 434 ? 25.136 6.035 22.224 1.00 98.12 434 TYR A N 1
ATOM 3231 C CA . TYR A 1 434 ? 24.112 6.749 22.991 1.00 98.12 434 TYR A CA 1
ATOM 3232 C C . TYR A 1 434 ? 24.162 8.266 22.763 1.00 98.12 434 TYR A C 1
ATOM 3234 O O . TYR A 1 434 ? 23.123 8.908 22.625 1.00 98.12 434 TYR A O 1
ATOM 3242 N N . ARG A 1 435 ? 25.361 8.865 22.692 1.00 98.00 435 ARG A N 1
ATOM 3243 C CA . ARG A 1 435 ? 25.517 10.312 22.457 1.00 98.00 435 ARG A CA 1
ATOM 3244 C C . ARG A 1 435 ? 25.139 10.714 21.031 1.00 98.00 435 ARG A C 1
ATOM 3246 O O . ARG A 1 435 ? 24.538 11.770 20.859 1.00 98.00 435 ARG A O 1
ATOM 3253 N N . LEU A 1 436 ? 25.472 9.899 20.031 1.00 97.81 436 LEU A N 1
ATOM 3254 C CA . LEU A 1 436 ? 25.113 10.145 18.631 1.00 97.81 436 LEU A CA 1
ATOM 3255 C C . LEU A 1 436 ? 23.607 9.946 18.398 1.00 97.81 436 LEU A C 1
ATOM 3257 O O . LEU A 1 436 ? 22.961 10.822 17.826 1.00 97.81 436 LEU A O 1
ATOM 3261 N N . ALA A 1 437 ? 23.026 8.872 18.942 1.00 97.50 437 ALA A N 1
ATOM 3262 C CA . ALA A 1 437 ? 21.587 8.624 18.910 1.00 97.50 437 ALA A CA 1
ATOM 3263 C C . ALA A 1 437 ? 20.803 9.728 19.644 1.00 97.50 437 ALA A C 1
ATOM 3265 O O . ALA A 1 437 ? 19.819 10.224 19.110 1.00 97.50 437 ALA A O 1
ATOM 3266 N N . LEU A 1 438 ? 21.279 10.210 20.801 1.00 97.44 438 LEU A N 1
ATOM 3267 C CA . LEU A 1 438 ? 20.667 11.340 21.514 1.00 97.44 438 LEU A CA 1
ATOM 3268 C C . LEU A 1 438 ? 20.760 12.668 20.741 1.00 97.44 438 LEU A C 1
ATOM 3270 O O . LEU A 1 438 ? 19.857 13.494 20.858 1.00 97.44 438 LEU A O 1
ATOM 3274 N N . ARG A 1 439 ? 21.823 12.901 19.956 1.00 96.81 439 ARG A N 1
ATOM 3275 C CA . ARG A 1 439 ? 21.895 14.063 19.047 1.00 96.81 439 ARG A CA 1
ATOM 3276 C C . ARG A 1 439 ? 20.876 13.934 17.919 1.00 96.81 439 ARG A C 1
ATOM 3278 O O . ARG A 1 439 ? 20.105 14.867 17.726 1.00 96.81 439 ARG A O 1
ATOM 3285 N N . SER A 1 440 ? 20.831 12.777 17.253 1.00 97.12 440 SER A N 1
ATOM 3286 C CA . SER A 1 440 ? 19.830 12.465 16.223 1.00 97.12 440 SER A CA 1
ATOM 3287 C C . SER A 1 440 ? 18.411 12.680 16.764 1.00 97.12 440 SER A C 1
ATOM 3289 O O . SER A 1 440 ? 17.698 13.539 16.260 1.00 97.12 440 SER A O 1
ATOM 3291 N N . GLN A 1 441 ? 18.064 12.048 17.891 1.00 96.19 441 GLN A N 1
ATOM 3292 C CA . GLN A 1 441 ? 16.758 12.148 18.555 1.00 96.19 441 GLN A CA 1
ATOM 3293 C C . GLN A 1 441 ? 16.365 13.579 18.958 1.00 96.19 441 GLN A C 1
ATOM 3295 O O . GLN A 1 441 ? 15.179 13.895 19.000 1.00 96.19 441 GLN A O 1
ATOM 3300 N N . ARG A 1 442 ? 17.337 14.448 19.277 1.00 95.69 442 ARG A N 1
ATOM 3301 C CA . ARG A 1 442 ? 17.090 15.865 19.603 1.00 95.69 442 ARG A CA 1
ATOM 3302 C C . ARG A 1 442 ? 16.921 16.749 18.371 1.00 95.69 442 ARG A C 1
ATOM 3304 O O . ARG A 1 442 ? 16.172 17.713 18.446 1.00 95.69 442 ARG A O 1
ATOM 3311 N N . ALA A 1 443 ? 17.616 16.444 17.278 1.00 91.75 443 ALA A N 1
ATOM 3312 C CA . ALA A 1 443 ? 17.487 17.170 16.017 1.00 91.75 443 ALA A CA 1
ATOM 3313 C C . ALA A 1 443 ? 16.233 16.733 15.235 1.00 91.75 443 ALA A C 1
ATOM 3315 O O . ALA A 1 443 ? 15.561 17.560 14.625 1.00 91.75 443 ALA A O 1
ATOM 3316 N N . ARG A 1 444 ? 15.892 15.440 15.289 1.00 91.25 444 ARG A N 1
ATOM 3317 C CA . ARG A 1 444 ? 14.675 14.846 14.731 1.00 91.25 444 ARG A CA 1
ATOM 3318 C C . ARG A 1 444 ? 14.329 13.547 15.479 1.00 91.25 444 ARG A C 1
ATOM 3320 O O . ARG A 1 444 ? 15.011 12.540 15.278 1.00 91.25 444 ARG A O 1
ATOM 3327 N N . PRO A 1 445 ? 13.275 13.528 16.313 1.00 93.25 445 PRO A N 1
ATOM 3328 C CA . PRO A 1 445 ? 12.828 12.307 16.975 1.00 93.25 445 PRO A CA 1
ATOM 3329 C C . PRO A 1 445 ? 12.517 11.185 15.974 1.00 93.25 445 PRO A C 1
ATOM 3331 O O . PRO A 1 445 ? 11.849 11.416 14.967 1.00 93.25 445 PRO A O 1
ATOM 3334 N N . SER A 1 446 ? 12.987 9.969 16.254 1.00 93.56 446 SER A N 1
ATOM 3335 C CA . SER A 1 446 ? 12.699 8.767 15.464 1.00 93.56 446 SER A CA 1
ATOM 3336 C C . SER A 1 446 ? 12.696 7.514 16.342 1.00 93.56 446 SER A C 1
ATOM 3338 O O . SER A 1 446 ? 13.402 7.447 17.350 1.00 93.56 446 SER A O 1
ATOM 3340 N N . GLU A 1 447 ? 11.927 6.492 15.953 1.00 93.00 447 GLU A N 1
ATOM 3341 C CA . GLU A 1 447 ? 11.915 5.206 16.663 1.00 93.00 447 GLU A CA 1
ATOM 3342 C C . GLU A 1 447 ? 13.324 4.604 16.726 1.00 93.00 447 GLU A C 1
ATOM 3344 O O . GLU A 1 447 ? 13.818 4.310 17.811 1.00 93.00 447 GLU A O 1
ATOM 3349 N N . GLY A 1 448 ? 14.015 4.518 15.585 1.00 93.88 448 GLY A N 1
ATOM 3350 C CA . GLY A 1 448 ? 15.351 3.925 15.506 1.00 93.88 448 GLY A CA 1
ATOM 3351 C C . GLY A 1 448 ? 16.405 4.616 16.381 1.00 93.88 448 GLY A C 1
ATOM 3352 O O . GLY A 1 448 ? 17.312 3.942 16.865 1.00 93.88 448 GLY A O 1
ATOM 3353 N N . ALA A 1 449 ? 16.294 5.926 16.632 1.00 97.25 449 ALA A N 1
ATOM 3354 C CA . ALA A 1 449 ? 17.175 6.618 17.574 1.00 97.25 449 ALA A CA 1
ATOM 3355 C C . ALA A 1 449 ? 16.777 6.365 19.040 1.00 97.25 449 ALA A C 1
ATOM 3357 O O . ALA A 1 449 ? 17.660 6.172 19.877 1.00 97.25 449 ALA A O 1
ATOM 3358 N N . ALA A 1 450 ? 15.479 6.293 19.358 1.00 97.25 450 ALA A N 1
ATOM 3359 C CA . ALA A 1 450 ? 14.999 5.934 20.694 1.00 97.25 450 ALA A CA 1
ATOM 3360 C C . ALA A 1 450 ? 15.345 4.480 21.077 1.00 97.25 450 ALA A C 1
ATOM 3362 O O . ALA A 1 450 ? 15.858 4.239 22.172 1.00 97.25 450 ALA A O 1
ATOM 3363 N N . GLU A 1 451 ? 15.136 3.518 20.170 1.00 97.81 451 GLU A N 1
ATOM 3364 C CA . GLU A 1 451 ? 15.519 2.115 20.373 1.00 97.81 451 GLU A CA 1
ATOM 3365 C C . GLU A 1 451 ? 17.029 1.986 20.575 1.00 97.81 451 GLU A C 1
ATOM 3367 O O . GLU A 1 451 ? 17.476 1.366 21.541 1.00 97.81 451 GLU A O 1
ATOM 3372 N N . LEU A 1 452 ? 17.824 2.638 19.720 1.00 98.25 452 LEU A N 1
ATOM 3373 C CA . LEU A 1 452 ? 19.279 2.602 19.818 1.00 98.25 452 LEU A CA 1
ATOM 3374 C C . LEU A 1 452 ? 19.804 3.302 21.081 1.00 98.25 452 LEU A C 1
ATOM 3376 O O . LEU A 1 452 ? 20.799 2.852 21.643 1.00 98.25 452 LEU A O 1
ATOM 3380 N N . MET A 1 453 ? 19.135 4.346 21.583 1.00 98.25 453 MET A N 1
ATOM 3381 C CA . MET A 1 453 ? 19.430 4.908 22.906 1.00 98.25 453 MET A CA 1
ATOM 3382 C C . MET A 1 453 ? 19.195 3.878 24.020 1.00 98.25 453 MET A C 1
ATOM 3384 O O . MET A 1 453 ? 20.054 3.726 24.889 1.00 98.25 453 MET A O 1
ATOM 3388 N N . THR A 1 454 ? 18.084 3.133 24.008 1.00 98.25 454 THR A N 1
ATOM 3389 C CA . THR A 1 454 ? 17.866 2.061 24.995 1.00 98.25 454 THR A CA 1
ATOM 3390 C C . THR A 1 454 ? 18.921 0.964 24.875 1.00 98.25 454 THR A C 1
ATOM 3392 O O . THR A 1 454 ? 19.529 0.595 25.878 1.00 98.25 454 THR A O 1
ATOM 3395 N N . LEU A 1 455 ? 19.177 0.472 23.662 1.00 98.19 455 LEU A N 1
ATOM 3396 C CA . LEU A 1 455 ? 20.137 -0.598 23.399 1.00 98.19 455 LEU A CA 1
ATOM 3397 C C . LEU A 1 455 ? 21.573 -0.201 23.778 1.00 98.19 455 LEU A C 1
ATOM 3399 O O . LEU A 1 455 ? 22.265 -0.966 24.448 1.00 98.19 455 LEU A O 1
ATOM 3403 N N . ALA A 1 456 ? 22.005 1.016 23.442 1.00 98.31 456 ALA A N 1
ATOM 3404 C CA . ALA A 1 456 ? 23.314 1.538 23.829 1.00 98.31 456 ALA A CA 1
ATOM 3405 C C . ALA A 1 456 ? 23.433 1.772 25.346 1.00 98.31 456 ALA A C 1
ATOM 3407 O O . ALA A 1 456 ? 24.515 1.607 25.904 1.00 98.31 456 ALA A O 1
ATOM 3408 N N . ALA A 1 457 ? 22.339 2.111 26.039 1.00 97.81 457 ALA A N 1
ATOM 3409 C CA . ALA A 1 457 ? 22.323 2.161 27.502 1.00 97.81 457 ALA A CA 1
ATOM 3410 C C . ALA A 1 457 ? 22.420 0.763 28.137 1.00 97.81 457 ALA A C 1
ATOM 3412 O O . ALA A 1 457 ? 23.165 0.593 29.100 1.00 97.81 457 ALA A O 1
ATOM 3413 N N . CYS A 1 458 ? 21.774 -0.249 27.550 1.00 97.62 458 CYS A N 1
ATOM 3414 C CA . CYS A 1 458 ? 21.956 -1.648 27.943 1.00 97.62 458 CYS A CA 1
ATOM 3415 C C . CYS A 1 458 ? 23.408 -2.119 27.737 1.00 97.62 458 CYS A C 1
ATOM 3417 O O . CYS A 1 458 ? 23.973 -2.728 28.639 1.00 97.62 458 CYS A O 1
ATOM 3419 N N . GLN A 1 459 ? 24.049 -1.754 26.622 1.00 97.75 459 GLN A N 1
ATOM 3420 C CA . GLN A 1 459 ? 25.471 -2.030 26.354 1.00 97.75 459 GLN A CA 1
ATOM 3421 C C . GLN A 1 459 ? 26.428 -1.296 27.320 1.00 97.75 459 GLN A C 1
ATOM 3423 O O . GLN A 1 459 ? 27.545 -1.749 27.545 1.00 97.75 459 GLN A O 1
ATOM 3428 N N . MET A 1 460 ? 25.995 -0.189 27.936 1.00 97.00 460 MET A N 1
ATOM 3429 C CA . MET A 1 460 ? 26.712 0.483 29.035 1.00 97.00 460 MET A CA 1
ATOM 3430 C C . MET A 1 460 ? 26.421 -0.115 30.428 1.00 97.00 460 MET A C 1
ATOM 3432 O O . MET A 1 460 ? 26.956 0.385 31.415 1.00 97.00 460 MET A O 1
ATOM 3436 N N . GLY A 1 461 ? 25.551 -1.126 30.545 1.00 95.62 461 GLY A N 1
ATOM 3437 C CA . GLY A 1 461 ? 25.092 -1.671 31.832 1.00 95.62 461 GLY A CA 1
ATOM 3438 C C . GLY A 1 461 ? 24.074 -0.796 32.586 1.00 95.62 461 GLY A C 1
ATOM 3439 O O . GLY A 1 461 ? 23.632 -1.163 33.673 1.00 95.62 461 GLY A O 1
ATOM 3440 N N . ASP A 1 462 ? 23.674 0.350 32.029 1.00 95.88 462 ASP A N 1
ATOM 3441 C CA . ASP A 1 462 ? 22.896 1.382 32.721 1.00 95.88 462 ASP A CA 1
ATOM 3442 C C . ASP A 1 462 ? 21.382 1.119 32.606 1.00 95.88 462 ASP A C 1
ATOM 3444 O O . ASP A 1 462 ? 20.704 1.575 31.678 1.00 95.88 462 ASP A O 1
ATOM 3448 N N . SER A 1 463 ? 20.847 0.345 33.558 1.00 94.81 463 SER A N 1
ATOM 3449 C CA . SER A 1 463 ? 19.426 -0.035 33.611 1.00 94.81 463 SER A CA 1
ATOM 3450 C C . SER A 1 463 ? 18.485 1.169 33.714 1.00 94.81 463 SER A C 1
ATOM 3452 O O . SER A 1 463 ? 17.443 1.178 33.051 1.00 94.81 463 SER A O 1
ATOM 3454 N N . ALA A 1 464 ? 18.832 2.174 34.524 1.00 94.25 464 ALA A N 1
ATOM 3455 C CA . ALA A 1 464 ? 18.012 3.366 34.719 1.00 94.25 464 ALA A CA 1
ATOM 3456 C C . ALA A 1 464 ? 17.913 4.194 33.428 1.00 94.25 464 ALA A C 1
ATOM 3458 O O . ALA A 1 464 ? 16.812 4.486 32.957 1.00 94.25 464 ALA A O 1
ATOM 3459 N N . ARG A 1 465 ? 19.050 4.488 32.786 1.00 95.75 465 ARG A N 1
ATOM 3460 C CA . ARG A 1 465 ? 19.102 5.218 31.510 1.00 95.75 465 ARG A CA 1
ATOM 3461 C C . ARG A 1 465 ? 18.440 4.439 30.379 1.00 95.75 465 ARG A C 1
ATOM 3463 O O . ARG A 1 465 ? 17.747 5.036 29.557 1.00 95.75 465 ARG A O 1
ATOM 3470 N N . ALA A 1 466 ? 18.593 3.114 30.357 1.00 96.50 466 ALA A N 1
ATOM 3471 C CA . ALA A 1 466 ? 17.886 2.258 29.411 1.00 96.50 466 ALA A CA 1
ATOM 3472 C C . ALA A 1 466 ? 16.365 2.311 29.625 1.00 96.50 466 ALA A C 1
ATOM 3474 O O . ALA A 1 466 ? 15.616 2.366 28.649 1.00 96.50 466 ALA A O 1
ATOM 3475 N N . PHE A 1 467 ? 15.899 2.338 30.880 1.00 96.06 467 PHE A N 1
ATOM 3476 C CA . PHE A 1 467 ? 14.480 2.461 31.214 1.00 96.06 467 PHE A CA 1
ATOM 3477 C C . PHE A 1 467 ? 13.896 3.818 30.808 1.00 96.06 467 PHE A C 1
ATOM 3479 O O . PHE A 1 467 ? 12.807 3.844 30.235 1.00 96.06 467 PHE A O 1
ATOM 3486 N N . ASP A 1 468 ? 14.600 4.927 31.048 1.00 94.94 468 ASP A N 1
ATOM 3487 C CA . ASP A 1 468 ? 14.119 6.248 30.630 1.00 94.94 468 ASP A CA 1
ATOM 3488 C C . ASP A 1 468 ? 14.147 6.425 29.106 1.00 94.94 468 ASP A C 1
ATOM 3490 O O . ASP A 1 468 ? 13.162 6.900 28.541 1.00 94.94 468 ASP A O 1
ATOM 3494 N N . ALA A 1 469 ? 15.188 5.952 28.409 1.00 95.56 469 ALA A N 1
ATOM 3495 C CA . ALA A 1 469 ? 15.202 5.918 26.942 1.00 95.56 469 ALA A CA 1
ATOM 3496 C C . ALA A 1 469 ? 14.041 5.075 26.373 1.00 95.56 469 ALA A C 1
ATOM 3498 O O . ALA A 1 469 ? 13.375 5.486 25.423 1.00 95.56 469 ALA A O 1
ATOM 3499 N N . LEU A 1 470 ? 13.706 3.951 27.023 1.00 96.12 470 LEU A N 1
ATOM 3500 C CA . LEU A 1 470 ? 12.611 3.062 26.612 1.00 96.12 470 LEU A CA 1
ATOM 3501 C C . LEU A 1 470 ? 11.229 3.742 26.696 1.00 96.12 470 LEU A C 1
ATOM 3503 O O . LEU A 1 470 ? 10.274 3.276 26.074 1.00 96.12 470 LEU A O 1
ATOM 3507 N N . ARG A 1 471 ? 11.094 4.861 27.421 1.00 94.50 471 ARG A N 1
ATOM 3508 C CA . ARG A 1 471 ? 9.856 5.662 27.441 1.00 94.50 471 ARG A CA 1
ATOM 3509 C C . ARG A 1 471 ? 9.614 6.414 26.129 1.00 94.50 471 ARG A C 1
ATOM 3511 O O . ARG A 1 471 ? 8.459 6.727 25.856 1.00 94.50 471 ARG A O 1
ATOM 3518 N N . ALA A 1 472 ? 10.655 6.659 25.330 1.00 92.56 472 ALA A N 1
ATOM 3519 C CA . ALA A 1 472 ? 10.552 7.243 23.990 1.00 92.56 472 ALA A CA 1
ATOM 3520 C C . ALA A 1 472 ? 10.314 6.192 22.884 1.00 92.56 472 ALA A C 1
ATOM 3522 O O . ALA A 1 472 ? 9.884 6.548 21.793 1.00 92.56 472 ALA A O 1
ATOM 3523 N N . VAL A 1 473 ? 10.549 4.904 23.161 1.00 95.75 473 VAL A N 1
ATOM 3524 C CA . VAL A 1 473 ? 10.251 3.794 22.235 1.00 95.75 473 VAL A CA 1
ATOM 3525 C C . VAL A 1 473 ? 8.731 3.541 22.183 1.00 95.75 473 VAL A C 1
ATOM 3527 O O . VAL A 1 473 ? 8.100 3.540 23.250 1.00 95.75 473 VAL A O 1
ATOM 3530 N N . PRO A 1 474 ? 8.111 3.288 21.013 1.00 93.88 474 PRO A N 1
ATOM 3531 C CA . PRO A 1 474 ? 6.685 2.956 20.904 1.00 93.88 474 PRO A CA 1
ATOM 3532 C C . PRO A 1 474 ? 6.281 1.684 21.659 1.00 93.88 474 PRO A C 1
ATOM 3534 O O . PRO A 1 474 ? 7.053 0.734 21.778 1.00 93.88 474 PRO A O 1
ATOM 3537 N N . LEU A 1 475 ? 5.055 1.657 22.198 1.00 91.50 475 LEU A N 1
ATOM 3538 C CA . LEU A 1 475 ? 4.613 0.652 23.180 1.00 91.50 475 LEU A CA 1
ATOM 3539 C C . LEU A 1 475 ? 4.791 -0.803 22.717 1.00 91.50 475 LEU A C 1
ATOM 3541 O O . LEU A 1 475 ? 5.312 -1.608 23.489 1.00 91.50 475 LEU A O 1
ATOM 3545 N N . LEU A 1 476 ? 4.417 -1.112 21.472 1.00 88.94 476 LEU A N 1
ATOM 3546 C CA . LEU A 1 476 ? 4.522 -2.453 20.877 1.00 88.94 476 LEU A CA 1
ATOM 3547 C C . LEU A 1 476 ? 5.982 -2.946 20.841 1.00 88.94 476 LEU A C 1
ATOM 3549 O O . LEU A 1 476 ? 6.293 -4.071 21.232 1.00 88.94 476 LEU A O 1
ATOM 3553 N N . ARG A 1 477 ? 6.903 -2.055 20.462 1.00 93.25 477 ARG A N 1
ATOM 3554 C CA . ARG A 1 477 ? 8.338 -2.329 20.301 1.00 93.25 477 ARG A CA 1
ATOM 3555 C C . ARG A 1 477 ? 9.074 -2.519 21.629 1.00 93.25 477 ARG A C 1
ATOM 3557 O O . ARG A 1 477 ? 10.059 -3.256 21.695 1.00 93.25 477 ARG A O 1
ATOM 3564 N N . ARG A 1 478 ? 8.567 -1.946 22.734 1.00 96.06 478 ARG A N 1
ATOM 3565 C CA . ARG A 1 478 ? 9.193 -2.058 24.073 1.00 96.06 478 ARG A CA 1
ATOM 3566 C C . ARG A 1 478 ? 9.396 -3.499 24.539 1.00 96.06 478 ARG A C 1
ATOM 3568 O O . ARG A 1 478 ? 10.313 -3.745 25.322 1.00 96.06 478 ARG A O 1
ATOM 3575 N N . ALA A 1 479 ? 8.557 -4.440 24.104 1.00 93.38 479 ALA A N 1
ATOM 3576 C CA . ALA A 1 479 ? 8.734 -5.860 24.403 1.00 93.38 479 ALA A CA 1
ATOM 3577 C C . ALA A 1 479 ? 9.982 -6.430 23.702 1.00 93.38 479 ALA A C 1
ATOM 3579 O O . ALA A 1 479 ? 10.833 -7.028 24.365 1.00 93.38 479 ALA A O 1
ATOM 3580 N N . GLY A 1 480 ? 10.131 -6.161 22.400 1.00 95.38 480 GLY A N 1
ATOM 3581 C CA . GLY A 1 480 ? 11.290 -6.553 21.594 1.00 95.38 480 GLY A CA 1
ATOM 3582 C C . GLY A 1 480 ? 12.597 -5.960 22.120 1.00 95.38 480 GLY A C 1
ATOM 3583 O O . GLY A 1 480 ? 13.524 -6.708 22.424 1.00 95.38 480 GLY A O 1
ATOM 3584 N N . VAL A 1 481 ? 12.640 -4.643 22.351 1.00 96.81 481 VAL A N 1
ATOM 3585 C CA . VAL A 1 481 ? 13.838 -3.949 22.866 1.00 96.81 481 VAL A CA 1
ATOM 3586 C C . VAL A 1 481 ? 14.240 -4.452 24.261 1.00 96.81 481 VAL A C 1
ATOM 3588 O O . VAL A 1 481 ? 15.419 -4.688 24.523 1.00 96.81 481 VAL A O 1
ATOM 3591 N N . ARG A 1 482 ? 13.278 -4.708 25.166 1.00 96.50 482 ARG A N 1
ATOM 3592 C CA . ARG A 1 482 ? 13.566 -5.336 26.475 1.00 96.50 482 ARG A CA 1
ATOM 3593 C C . ARG A 1 482 ? 14.121 -6.752 26.335 1.00 96.50 482 ARG A C 1
ATOM 3595 O O . ARG A 1 482 ? 15.014 -7.123 27.097 1.00 96.50 482 ARG A O 1
ATOM 3602 N N . ALA A 1 483 ? 13.588 -7.545 25.405 1.00 95.56 483 ALA A N 1
ATOM 3603 C CA . ALA A 1 483 ? 14.094 -8.885 25.135 1.00 95.56 483 ALA A CA 1
ATOM 3604 C C . ALA A 1 483 ? 15.518 -8.827 24.563 1.00 95.56 483 ALA A C 1
ATOM 3606 O O . ALA A 1 483 ? 16.375 -9.581 25.015 1.00 95.56 483 ALA A O 1
ATOM 3607 N N . GLN A 1 484 ? 15.794 -7.895 23.650 1.00 96.62 484 GLN A N 1
ATOM 3608 C CA . GLN A 1 484 ? 17.111 -7.685 23.056 1.00 96.62 484 GLN A CA 1
ATOM 3609 C C . GLN A 1 484 ? 18.159 -7.262 24.095 1.00 96.62 484 GLN A C 1
ATOM 3611 O O . GLN A 1 484 ? 19.169 -7.948 24.237 1.00 96.62 484 GLN A O 1
ATOM 3616 N N . CYS A 1 485 ? 17.870 -6.242 24.915 1.00 96.81 485 CYS A N 1
ATOM 3617 C CA . CYS A 1 485 ? 18.718 -5.851 26.049 1.00 96.81 485 CYS A CA 1
ATOM 3618 C C . CYS A 1 485 ? 19.076 -7.035 26.962 1.00 96.81 485 CYS A C 1
ATOM 3620 O O . CYS A 1 485 ? 20.233 -7.178 27.356 1.00 96.81 485 CYS A O 1
ATOM 3622 N N . LYS A 1 486 ? 18.103 -7.911 27.256 1.00 95.88 486 LYS A N 1
ATOM 3623 C CA . LYS A 1 486 ? 18.318 -9.110 28.077 1.00 95.88 486 LYS A CA 1
ATOM 3624 C C . LYS A 1 486 ? 19.169 -10.169 27.358 1.00 95.88 486 LYS A C 1
ATOM 3626 O O . LYS A 1 486 ? 19.970 -10.817 28.023 1.00 95.88 486 LYS A O 1
ATOM 3631 N N . ARG A 1 487 ? 18.969 -10.389 26.050 1.00 96.88 487 ARG A N 1
ATOM 3632 C CA . ARG A 1 487 ? 19.700 -11.404 25.261 1.00 96.88 487 ARG A CA 1
ATOM 3633 C C . ARG A 1 487 ? 21.165 -11.035 25.055 1.00 96.88 487 ARG A C 1
ATOM 3635 O O . ARG A 1 487 ? 22.025 -11.877 25.258 1.00 96.88 487 ARG A O 1
ATOM 3642 N N . GLU A 1 488 ? 21.424 -9.804 24.628 1.00 94.62 488 GLU A N 1
ATOM 3643 C CA . GLU A 1 488 ? 22.747 -9.378 24.158 1.00 94.62 488 GLU A CA 1
ATOM 3644 C C . GLU A 1 488 ? 23.611 -8.773 25.272 1.00 94.62 488 GLU A C 1
ATOM 3646 O O . GLU A 1 488 ? 24.820 -8.976 25.284 1.00 94.62 488 GLU A O 1
ATOM 3651 N N . HIS A 1 489 ? 22.999 -8.051 26.221 1.00 95.19 489 HIS A N 1
ATOM 3652 C CA . HIS A 1 489 ? 23.719 -7.257 27.233 1.00 95.19 489 HIS A CA 1
ATOM 3653 C C . HIS A 1 489 ? 23.373 -7.670 28.673 1.00 95.19 489 HIS A C 1
ATOM 3655 O O . HIS A 1 489 ? 23.825 -7.042 29.625 1.00 95.19 489 HIS A O 1
ATOM 3661 N N . GLY A 1 490 ? 22.509 -8.675 28.868 1.00 94.00 490 GLY A N 1
ATOM 3662 C CA . GLY A 1 490 ? 22.015 -9.134 30.178 1.00 94.00 490 GLY A CA 1
ATOM 3663 C C . GLY A 1 490 ? 21.083 -8.160 30.925 1.00 94.00 490 GLY A C 1
ATOM 3664 O O . GLY A 1 490 ? 20.305 -8.584 31.787 1.00 94.00 490 GLY A O 1
ATOM 3665 N N . VAL A 1 491 ? 21.111 -6.867 30.588 1.00 93.62 491 VAL A N 1
ATOM 3666 C CA . VAL A 1 491 ? 20.358 -5.794 31.253 1.00 93.62 491 VAL A CA 1
ATOM 3667 C C . VAL A 1 491 ? 18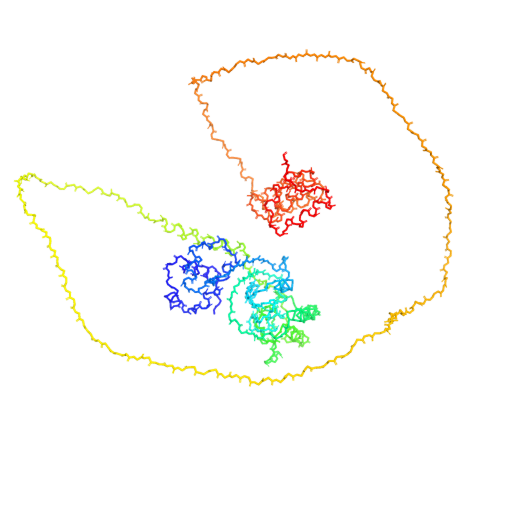.848 -5.967 31.077 1.00 93.62 491 VAL A C 1
ATOM 3669 O O . VAL A 1 491 ? 18.340 -6.232 29.987 1.00 93.62 491 VAL A O 1
ATOM 3672 N N . ARG A 1 492 ? 18.091 -5.742 32.158 1.00 93.56 492 ARG A N 1
ATOM 3673 C CA . ARG A 1 492 ? 16.623 -5.645 32.129 1.00 93.56 492 ARG A CA 1
ATOM 3674 C C . ARG A 1 492 ? 16.203 -4.207 32.454 1.00 93.56 492 ARG A C 1
ATOM 3676 O O . ARG A 1 492 ? 16.121 -3.906 33.642 1.00 93.56 492 ARG A O 1
ATOM 3683 N N . PRO A 1 493 ? 15.890 -3.351 31.458 1.00 91.69 493 PRO A N 1
ATOM 3684 C CA . PRO A 1 493 ? 15.519 -1.953 31.684 1.00 91.69 493 PRO A CA 1
ATOM 3685 C C . PRO A 1 493 ? 14.391 -1.808 32.712 1.00 91.69 493 PRO A C 1
ATOM 3687 O O . PRO A 1 493 ? 13.233 -2.162 32.452 1.00 91.69 493 PRO A O 1
ATOM 3690 N N . ARG A 1 494 ? 14.746 -1.307 33.895 1.00 88.38 494 ARG A N 1
ATOM 3691 C CA . ARG A 1 494 ? 13.871 -1.132 35.057 1.00 88.38 494 ARG A CA 1
ATOM 3692 C C . ARG A 1 494 ? 14.202 0.181 35.755 1.00 88.38 494 ARG A C 1
ATOM 3694 O O . ARG A 1 494 ? 15.370 0.534 35.879 1.00 88.38 494 ARG A O 1
ATOM 3701 N N . ARG A 1 495 ? 13.161 0.848 36.257 1.00 78.81 495 ARG A N 1
ATOM 3702 C CA . ARG A 1 495 ? 13.289 1.963 37.194 1.00 78.81 495 ARG A CA 1
ATOM 3703 C C . ARG A 1 495 ? 13.934 1.448 38.483 1.00 78.81 495 ARG A C 1
ATOM 3705 O O . ARG A 1 495 ? 13.411 0.509 39.087 1.00 78.81 495 ARG A O 1
ATOM 3712 N N . GLU A 1 496 ? 15.044 2.055 38.878 1.00 72.50 496 GLU A N 1
ATOM 3713 C CA . GLU A 1 496 ? 15.641 1.860 40.202 1.00 72.50 496 GLU A CA 1
ATOM 3714 C C . GLU A 1 496 ? 14.709 2.449 41.281 1.00 72.50 496 GLU A C 1
ATOM 3716 O O . GLU A 1 496 ? 13.865 3.301 40.979 1.00 72.50 496 GLU A O 1
ATOM 3721 N N . ARG A 1 497 ? 14.772 1.910 42.504 1.00 52.34 497 ARG A N 1
ATOM 3722 C CA . ARG A 1 497 ? 13.873 2.257 43.618 1.00 52.34 497 ARG A CA 1
ATOM 3723 C C . ARG A 1 497 ? 14.569 3.149 44.632 1.00 52.34 497 ARG A C 1
ATOM 3725 O O . ARG A 1 497 ? 15.726 2.816 44.955 1.00 52.34 497 ARG A O 1
#